Protein 1H76 (pdb70)

Solvent-accessible surface area: 28413 Å² total; per-residue (Å²): 115,79,59,0,73,1,1,0,16,1,83,55,15,19,68,5,0,43,43,0,83,84,24,4,61,182,43,12,187,116,4,2,79,7,36,40,35,111,65,73,17,32,54,50,0,0,79,3,0,84,74,112,82,0,4,0,8,22,4,5,0,4,10,1,19,46,0,23,51,82,84,36,76,5,60,4,14,1,0,0,10,10,34,128,156,116,100,39,54,1,38,1,39,0,2,0,0,0,48,137,66,48,134,10,51,18,86,91,1,132,43,52,70,0,0,1,1,0,42,17,25,0,1,0,8,12,20,0,0,36,73,0,78,104,79,3,56,126,85,60,130,46,12,34,123,2,0,14,75,6,3,53,9,1,1,0,0,34,4,59,67,125,103,32,77,75,0,2,94,34,9,42,10,166,68,110,69,84,4,21,20,3,32,52,1,66,12,29,7,8,14,2,0,0,49,0,1,88,98,80,17,2,34,0,0,0,0,4,42,23,2,6,98,50,26,18,82,136,165,48,59,91,99,95,7,27,4,0,4,113,88,61,51,41,70,77,10,76,41,50,108,97,4,64,6,24,72,0,6,0,12,0,0,0,0,14,57,121,82,0,63,49,94,4,0,51,64,0,0,60,50,0,33,106,75,12,6,99,141,100,20,126,109,13,66,1,5,48,28,119,89,27,87,33,1,8,4,5,22,23,0,39,0,5,48,120,10,14,98,114,10,50,20,39,19,0,10,28,66,149,26,8,53,39,2,126,96,18,138,137,110,139,50,170,30,1,60,1,2,0,24,12,123,51,19,32,98,19,0,66,38,0,23,141,67,16,71,38,70,0,88,37,36,58,10,94,52,12,35,54,0,0,16,53,0,17,58,19,90,0,2,0,3,19,6,9,0,2,22,1,6,6,0,7,77,18,47,5,31,1,5,3,8,1,1,26,124,28,139,59,102,111,1,35,101,44,117,41,172,18,17,18,0,2,0,1,0,54,90,103,29,31,121,92,6,21,9,100,73,2,150,45,50,80,0,0,0,1,1,15,20,23,0,2,0,24,7,9,0,0,5,49,0,20,99,105,56,116,31,49,119,8,53,130,26,5,34,69,0,0,0,0,42,23,136,138,133,18,37,6,2,54,13,8,40,0,28,138,218,36,125,59,78,54,4,65,23,10,46,55,3,79,1,37,9,4,20,5,0,0,50,0,0,38,75,90,2,36,0,0,0,0,6,16,65,1,3,31,65,6,0,55,22,139,12,156,75,118,37,0,102,119,29,109,46,117,72,7,31,4,1,10,84,121,22,46,54,54,58,6,107,41,2,116,118,3,56,8,30,47,0,3,8,13,0,0,1,0,13,98,81,49,27,77,17,0,17,103,9,0,31,118,2,14,70,97,13,5,105,112,28,140,83,43,108,100,40,17,11,0,7,106,18,145,55,62,35,1,10,4,6,40,25,0,41,8,0,2,134,38,54,192,33,75,30,96,77,42,0,18,82,83,3,31,93,27,10,49,56,12,79,172,22,44,103,10,106,4,8,81,1,29,62,36,52,23,114

Nearest PDB structures (foldseek):
  1h76-assembly1_A  TM=1.001E+00  e=0.000E+00  Sus scrofa
  2d3i-assembly1_A  TM=9.448E-01  e=1.045E-91  Gallus gallus
  1ovt-assembly1_A  TM=9.407E-01  e=8.239E-91  Gallus gallus
  8fei-assembly1_A  TM=9.301E-01  e=5.751E-88  Gallus gallus
  7evq-assembly1_A  TM=9.661E-01  e=7.180E-49  Bos taurus

Radius of gyration: 29.42 Å; Cα contacts (8 Å, |Δi|>4): 1534; chains: 1; bounding box: 57×60×90 Å

Sequence (677 aa):
QKTVRWCTISNQEANKCSSFRENMSKAVKNGPLVSCVKKSSYLDCIKAIRDKEADAVTLDAGLVFEAGLAPYNLKPVVAEFYGQKDNPQTHYYAVAVVKKGSNFQWNQLQGKRSCHTGLGRSAGWIIPMGLLYDQLPEPRKPIEKAVASFFSSSCVPCADPVNFPKLCQQCAGKGAEKCACSNHEPYFGYAGAFNCLKEDAGDVAFVKHSTVLENLPDKADRDQYELLCRDNTRRPVDDYENCYLAQVPSHAVVARSVDGQEDSIWELLNQAQEHFGRDKSPDFQLFSSSHGKDLLFKDSANGFLKIPSKMDSSLYLGYQYVTALRNLREEECKKVRWCAIGHEETQKCDAWSINSGGKIECVSAENTEDCIAKIVKGEADAMSLDGGYIYIAGKCGLVPVLAENYKTEGENCVNTPEKGYLAVAVVKKSSGPDLNWNNLKGKKSCHTAVDRTAGWNIPMGLLYNKINSCKFDQFFGEGCAPGSQRNSSLCALCIGSERAPGRECLANNHERYYGYTGAFRCLVEKGDVAFVKDQVVQQNTDGKNKDDWAKDLKQMDFELLCQNGAREPVDNAENCHLARAPNHAVVARDDKVTCVAEELLKQQAQFGRHVTDCSSSFCMFKSNTKDLLFRDDTQCLARVGKTTYESYLGADYITAVANLRKCSTSKLLEACTFHSA

InterPro domains:
  IPR001156 Transferrin-like domain [PF00405] (6-332)
  IPR001156 Transferrin-like domain [PF00405] (346-672)
  IPR001156 Transferrin-like domain [PR00422] (38-56)
  IPR001156 Transferrin-like domain [PR00422] (56-70)
  IPR001156 Transferrin-like domain [PR00422] (92-104)
  IPR001156 Transferrin-like domain [PR00422] (111-134)
  IPR001156 Transferrin-like domain [PR00422] (145-161)
  IPR001156 Transferrin-like domain [PR00422] (189-210)
  IPR001156 Transferrin-like domain [PR00422] (227-241)
  IPR001156 Transferrin-like domain [PR00422] (243-261)
  IPR001156 Transferrin-like domain [PR00422] (295-313)
  IPR001156 Transferrin-like domain [PR00422] (316-332)
  IPR001156 Transferrin-like domain [PS51408] (6-332)
  IPR001156 Transferrin-like domain [PS51408] (346-672)
  IPR001156 Transferrin-like domain [SM00094] (6-345)
  IPR001156 Transferrin-like domain [SM00094] (346-676)
  IPR016357 Transferrin [PIRSF002549] (3-686)
  IPR018195 Transferrin family, iron binding site [PS00205] (94-103)
  IPR018195 Transferrin family, iron binding site [PS00205] (431-440)
  IPR018195 Transferrin family, iron binding site [PS00206] (192-208)

Foldseek 3Di:
DAEAEEEFADPLLVVQQVLLQVVCVVVPPPAHGYDYDYHHAVVVVLVCQQVVVGFKFWFALLVQLVSCDPPSNKWFWKFFFFDDPVFTAQKFFKFKKFFPPPDFAPVRQFAFEAQFQAPRHDQRHLQSCLVCVVVFDPPCFLVLVSVCNGYVAYQHAPDDCVVRVRNQVLWDAPDPCRSGNHVSTQLHHQLSSVVSNVVPSGGMGTHTLCSLVVNDDPDDPQNRMWTHAPVTDIGRSNVVVRGTRDMFGGTGMIGHPPPSCSVSVCSSQVVCCVQAFDPRDPSHHPLDDPSDAQRRHGVRGRGMDTAFPVCTSDLRGFQVRVVSSVVNPVSDLQAAEEEFADDQLQVLQVQLCVQVVNNYHYDYDNDDLVSLVCQRNVVGFKFWDALLVLVLSLLLAWFFQWFFDQPDADDCRQADFDQFFFKFKKFFPPDDLCDFDVNQFQFEEAFQADRGDQRHLLSVLVVCVPPVDLPVLNRYNAYAHAPDDCVGSNQVLWDFAPPDPDRGRHQGVRTQLHHQLSSVLSNQPPGGMYRHTQPSLVCQAPQNNCDPSGRHHHQQRMWTHANVSDIGRSVPCVRGGRDGTQTIGMIGHPVCSVSVNVVQVVSCVPAEDVPPDDPVHPHPQDGPPAQNRHHNSGNGIYGDDDDGSDVRGDPVSVVSNVSCPVSDPDSSSSSSVVHDD

B-factor: mean 26.24, std 13.12, range [5.27, 88.76]

Secondary structure (DSSP, 8-state):
--EEEEEE-SHHHHHHHHHHHHHHHHH-SSSPEEEEEE-SSHHHHHHHHHTTS--BEEE-HHHHHHHTSTTT-EEEEEEEEBS-TTS-BSEEEEEEEEETT----GGG-TT-EEEES-TT-IIIIIHHHHHHGGGSPSP-SSHHHHHHHHSSEEE-TTS-TTT-HHHHTT----GGGTT-SSTTSTT-HHHHHHHHHHTTS-SEEEEETTHHHHHS-SS--GGGEEEE-TTS-EEEGGGGGGS-SEEEEPPEEEEESSS--HHHHHHHHHHHHHHHSTTS-SS--TT--TT-SSSSS-TT--EEEEPPTT--HHHHH-HHHHHHHHHHH----S-EEEEEEHHHHHHHHHHHHHHTTTSEEEEEESSHHHHHHHHHHTS--BEEE-HHHHHHHHHTT-EEEEEEESS--STTGGG-----EEEEEEEETTS-TT-SGGG-TT--EEES-TT-IIIIIHHHHHHHHHH--S-HHHHSSS-B-TTS-TTSGGGTT----SSSTT-TT-SSTTSTT-HHHHHHHHHHHT-SEEEEETTHHHHTSTTS--STTTTT--GGGEEEE-TTS-EEEGGGGGGS-SEEEPPPEEEE-GGGHHHHHHHHHHHHHHHSTT-S-BTTB--TT--SSSS-SS-TT--EEEE--S--HHHHH-HHHHHHHHHTGGG---HHHHHHT-S--

CATH classification: 3.40.190.10 (+3 more: 3.40.190.10, 3.40.190.10, 3.40.190.10)

Organism: Sus scrofa (NCBI:txid9823)

Structure (mmCIF, N/CA/C/O backbone):
data_1H76
#
_entry.id   1H76
#
_cell.length_a   223.770
_cell.length_b   44.890
_cell.length_c   78.860
_cell.angle_alpha   90.00
_cell.angle_beta   105.39
_cell.angle_gamma   90.00
#
_symmetry.space_group_name_H-M   'C 1 2 1'
#
loop_
_entity.id
_entity.type
_entity.pdbx_description
1 polymer SEROTRANSFERRIN
2 non-polymer 'CARBONATE ION'
3 non-polymer 'FE (III) ION'
4 non-polymer 2-acetamido-2-deoxy-beta-D-glucopyranose
5 water water
#
loop_
_atom_site.group_PDB
_atom_site.id
_atom_site.type_symbol
_atom_site.label_atom_id
_atom_site.label_alt_id
_atom_site.label_comp_id
_atom_site.label_asym_id
_atom_site.label_entity_id
_atom_site.label_seq_id
_atom_site.pdbx_PDB_ins_code
_atom_site.Cartn_x
_atom_site.Cartn_y
_atom_site.Cartn_z
_atom_site.occupancy
_atom_site.B_iso_or_equiv
_atom_site.auth_seq_id
_atom_site.auth_comp_id
_atom_site.auth_asym_id
_atom_site.auth_atom_id
_atom_site.pdbx_PDB_model_num
ATOM 1 N N . GLN A 1 3 ? 54.352 6.604 -11.158 1.00 51.21 3 GLN A N 1
ATOM 2 C CA . GLN A 1 3 ? 54.891 5.232 -10.922 1.00 50.89 3 GLN A CA 1
ATOM 3 C C . GLN A 1 3 ? 53.799 4.177 -11.105 1.00 49.69 3 GLN A C 1
ATOM 4 O O . GLN A 1 3 ? 53.924 3.277 -11.938 1.00 50.68 3 GLN A O 1
ATOM 6 N N . LYS A 1 4 ? 52.761 4.233 -10.273 1.00 47.50 4 LYS A N 1
ATOM 7 C CA . LYS A 1 4 ? 51.627 3.318 -10.441 1.00 45.47 4 LYS A CA 1
ATOM 8 C C . LYS A 1 4 ? 50.748 3.763 -11.619 1.00 41.20 4 LYS A C 1
ATOM 9 O O . LYS A 1 4 ? 50.529 4.940 -11.842 1.00 40.96 4 LYS A O 1
ATOM 15 N N . THR A 1 5 ? 50.246 2.798 -12.351 1.00 37.29 5 THR A N 1
ATOM 16 C CA . THR A 1 5 ? 49.367 3.036 -13.498 1.00 34.60 5 THR A CA 1
ATOM 17 C C . THR A 1 5 ? 47.979 2.491 -13.291 1.00 30.59 5 THR A C 1
ATOM 18 O O . THR A 1 5 ? 47.829 1.379 -12.923 1.00 32.32 5 THR A O 1
ATOM 22 N N . VAL A 1 6 ? 46.963 3.265 -13.534 1.00 26.53 6 VAL A N 1
ATOM 23 C CA . VAL A 1 6 ? 45.604 2.771 -13.500 1.00 23.52 6 VAL A CA 1
ATOM 24 C C . VAL A 1 6 ? 45.113 2.629 -14.923 1.00 21.31 6 VAL A C 1
ATOM 25 O O . VAL A 1 6 ? 45.062 3.589 -15.671 1.00 19.79 6 VAL A O 1
ATOM 29 N N . ARG A 1 7 ? 44.717 1.430 -15.258 1.00 18.21 7 ARG A N 1
ATOM 30 C CA . ARG A 1 7 ? 44.236 1.128 -16.591 1.00 19.13 7 ARG A CA 1
ATOM 31 C C . ARG A 1 7 ? 42.674 1.235 -16.701 1.00 17.69 7 ARG A C 1
ATOM 32 O O . ARG A 1 7 ? 41.950 0.392 -16.144 1.00 18.27 7 ARG A O 1
ATOM 40 N N . TRP A 1 8 ? 42.213 2.297 -17.322 1.00 15.67 8 TRP A N 1
ATOM 41 C CA . TRP A 1 8 ? 40.819 2.606 -17.481 1.00 15.39 8 TRP A CA 1
ATOM 42 C C . TRP A 1 8 ? 40.293 1.890 -18.706 1.00 15.58 8 TRP A C 1
ATOM 43 O O . TRP A 1 8 ? 40.963 1.857 -19.706 1.00 17.26 8 TRP A O 1
ATOM 54 N N . CYS A 1 9 ? 39.118 1.320 -18.623 1.00 14.42 9 CYS A N 1
ATOM 55 C CA . CYS A 1 9 ? 38.433 0.663 -19.740 1.00 14.30 9 CYS A CA 1
ATOM 56 C C . CYS A 1 9 ? 37.420 1.520 -20.413 1.00 14.37 9 CYS A C 1
ATOM 57 O O . CYS A 1 9 ? 36.510 2.115 -19.760 1.00 15.64 9 CYS A O 1
ATOM 60 N N . THR A 1 10 ? 37.563 1.705 -21.724 1.00 13.38 10 THR A N 1
ATOM 61 C CA . THR A 1 10 ? 36.658 2.474 -22.534 1.00 13.50 10 THR A CA 1
ATOM 62 C C . THR A 1 10 ? 35.798 1.586 -23.389 1.00 13.99 10 THR A C 1
ATOM 63 O O . THR A 1 10 ? 36.185 0.484 -23.731 1.00 12.92 10 THR A O 1
ATOM 67 N N . ILE A 1 11 ? 34.652 2.108 -23.825 1.00 12.64 11 ILE A N 1
ATOM 68 C CA . ILE A 1 11 ? 33.744 1.282 -24.570 1.00 12.95 11 ILE A CA 1
ATOM 69 C C . ILE A 1 11 ? 33.458 1.809 -25.968 1.00 14.18 11 ILE A C 1
ATOM 70 O O . ILE A 1 11 ? 32.637 1.273 -26.642 1.00 12.79 11 ILE A O 1
ATOM 75 N N . SER A 1 12 ? 34.072 2.900 -26.377 1.00 14.18 12 SER A N 1
ATOM 76 C CA . SER A 1 12 ? 33.754 3.476 -27.659 1.00 15.40 12 SER A CA 1
ATOM 77 C C . SER A 1 12 ? 34.880 4.349 -28.143 1.00 16.07 12 SER A C 1
ATOM 78 O O . SER A 1 12 ? 35.719 4.817 -27.335 1.00 15.56 12 SER A O 1
ATOM 81 N N . ASN A 1 13 ? 34.842 4.657 -29.436 1.00 16.36 13 ASN A N 1
ATOM 82 C CA . ASN A 1 13 ? 35.792 5.621 -30.007 1.00 17.21 13 ASN A CA 1
ATOM 83 C C . ASN A 1 13 ? 35.750 6.962 -29.307 1.00 16.73 13 ASN A C 1
ATOM 84 O O . ASN A 1 13 ? 36.805 7.627 -29.107 1.00 16.26 13 ASN A O 1
ATOM 89 N N . GLN A 1 14 ? 34.540 7.412 -28.978 1.00 15.78 14 GLN A N 1
ATOM 90 C CA . GLN A 1 14 ? 34.409 8.659 -28.272 1.00 15.19 14 GLN A CA 1
ATOM 91 C C . GLN A 1 14 ? 35.026 8.661 -26.867 1.00 15.67 14 GLN A C 1
ATOM 92 O O . GLN A 1 14 ? 35.725 9.628 -26.457 1.00 15.23 14 GLN A O 1
ATOM 98 N N . GLU A 1 15 ? 34.787 7.585 -26.132 1.00 14.03 15 GLU A N 1
ATOM 99 C CA . GLU A 1 15 ? 35.341 7.446 -24.785 1.00 13.40 15 GLU A CA 1
ATOM 100 C C . GLU A 1 15 ? 36.845 7.374 -24.870 1.00 14.13 15 GLU A C 1
ATOM 101 O O . GLU A 1 15 ? 37.523 7.970 -24.036 1.00 12.23 15 GLU A O 1
ATOM 107 N N . ALA A 1 16 ? 37.336 6.665 -25.887 1.00 13.29 16 ALA A N 1
ATOM 108 C CA . ALA A 1 16 ? 38.760 6.545 -26.118 1.00 15.22 16 ALA A CA 1
ATOM 109 C C . ALA A 1 16 ? 39.419 7.910 -26.372 1.00 15.55 16 ALA A C 1
ATOM 110 O O . ALA A 1 16 ? 40.467 8.182 -25.839 1.00 15.71 16 ALA A O 1
ATOM 112 N N . ASN A 1 17 ? 38.759 8.793 -27.113 1.00 16.32 17 ASN A N 1
ATOM 113 C CA . ASN A 1 17 ? 39.260 10.103 -27.310 1.00 17.54 17 ASN A CA 1
ATOM 114 C C . ASN A 1 17 ? 39.400 10.913 -25.994 1.00 17.00 17 ASN A C 1
ATOM 115 O O . ASN A 1 17 ? 40.431 11.520 -25.740 1.00 16.41 17 ASN A O 1
ATOM 120 N N . LYS A 1 18 ? 38.345 10.917 -25.186 1.00 15.12 18 LYS A N 1
ATOM 121 C CA . LYS A 1 18 ? 38.409 11.521 -23.892 1.00 15.56 18 LYS A CA 1
ATOM 122 C C . LYS A 1 18 ? 39.456 10.868 -23.007 1.00 14.58 18 LYS A C 1
ATOM 123 O O . LYS A 1 18 ? 40.194 11.580 -22.319 1.00 14.65 18 LYS A O 1
ATOM 129 N N . CYS A 1 19 ? 39.578 9.556 -23.028 1.00 13.69 19 CYS A N 1
ATOM 130 C CA . CYS A 1 19 ? 40.541 8.932 -22.153 1.00 14.26 19 CYS A CA 1
ATOM 131 C C . CYS A 1 19 ? 41.983 9.347 -22.539 1.00 15.33 19 CYS A C 1
ATOM 132 O O . CYS A 1 19 ? 42.804 9.524 -21.660 1.00 13.39 19 CYS A O 1
ATOM 135 N N . SER A 1 20 ? 42.283 9.476 -23.847 1.00 15.96 20 SER A N 1
ATOM 136 C CA . SER A 1 20 ? 43.604 9.928 -24.281 1.00 17.19 20 SER A CA 1
ATOM 137 C C . SER A 1 20 ? 43.901 11.312 -23.747 1.00 16.62 20 SER A C 1
ATOM 138 O O . SER A 1 20 ? 44.992 11.503 -23.236 1.00 15.75 20 SER A O 1
ATOM 141 N N . SER A 1 21 ? 42.944 12.223 -23.802 1.00 17.29 21 SER A N 1
ATOM 142 C CA . SER A 1 21 ? 43.163 13.510 -23.214 1.00 19.07 21 SER A CA 1
ATOM 143 C C . SER A 1 21 ? 43.281 13.504 -21.710 1.00 19.74 21 SER A C 1
ATOM 144 O O . SER A 1 21 ? 44.055 14.301 -21.208 1.00 19.06 21 SER A O 1
ATOM 147 N N . PHE A 1 22 ? 42.561 12.604 -21.002 1.00 19.58 22 PHE A N 1
ATOM 148 C CA . PHE A 1 22 ? 42.660 12.426 -19.532 1.00 18.63 22 PHE A CA 1
ATOM 149 C C . PHE A 1 22 ? 44.104 12.001 -19.213 1.00 18.52 22 PHE A C 1
ATOM 150 O O . PHE A 1 22 ? 44.737 12.522 -18.300 1.00 17.71 22 PHE A O 1
ATOM 158 N N . ARG A 1 23 ? 44.616 11.048 -19.963 1.00 18.69 23 ARG A N 1
ATOM 159 C CA . ARG A 1 23 ? 45.958 10.551 -19.792 1.00 20.13 23 ARG A CA 1
ATOM 160 C C . ARG A 1 23 ? 47.029 11.689 -19.917 1.00 22.42 23 ARG A C 1
ATOM 161 O O . ARG A 1 23 ? 47.862 11.924 -19.038 1.00 20.72 23 ARG A O 1
ATOM 169 N N . GLU A 1 24 ? 46.965 12.379 -21.028 1.00 23.64 24 GLU A N 1
ATOM 170 C CA . GLU A 1 24 ? 47.911 13.413 -21.354 1.00 25.61 24 GLU A CA 1
ATOM 171 C C . GLU A 1 24 ? 47.869 14.547 -20.322 1.00 25.23 24 GLU A C 1
ATOM 172 O O . GLU A 1 24 ? 48.916 15.016 -19.823 1.00 23.30 24 GLU A O 1
ATOM 178 N N . ASN A 1 25 ? 46.655 14.967 -20.002 1.00 24.39 25 ASN A N 1
ATOM 179 C CA . ASN A 1 25 ? 46.508 15.979 -19.006 1.00 26.14 25 ASN A CA 1
ATOM 180 C C . ASN A 1 25 ? 46.909 15.598 -17.571 1.00 26.86 25 ASN A C 1
ATOM 181 O O . ASN A 1 25 ? 47.551 16.381 -16.857 1.00 26.47 25 ASN A O 1
ATOM 186 N N . MET A 1 26 ? 46.615 14.395 -17.144 1.00 27.83 26 MET A N 1
ATOM 187 C CA . MET A 1 26 ? 47.061 14.013 -15.832 1.00 30.02 26 MET A CA 1
ATOM 188 C C . MET A 1 26 ? 48.597 13.971 -15.756 1.00 32.20 26 MET A C 1
ATOM 189 O O . MET A 1 26 ? 49.153 14.302 -14.686 1.00 30.95 26 MET A O 1
ATOM 194 N N . SER A 1 27 ? 49.234 13.454 -16.809 1.00 34.04 27 SER A N 1
ATOM 195 C CA . SER A 1 27 ? 50.692 13.394 -16.929 1.00 38.18 27 SER A CA 1
ATOM 196 C C . SER A 1 27 ? 51.357 14.723 -16.648 1.00 40.36 27 SER A C 1
ATOM 197 O O . SER A 1 27 ? 52.341 14.792 -15.968 1.00 41.42 27 SER A O 1
ATOM 200 N N . LYS A 1 28 ? 50.825 15.752 -17.259 1.00 43.63 28 LYS A N 1
ATOM 201 C CA . LYS A 1 28 ? 51.309 17.104 -17.095 1.00 46.53 28 LYS A CA 1
ATOM 202 C C . LYS A 1 28 ? 51.024 17.699 -15.720 1.00 48.22 28 LYS A C 1
ATOM 203 O O . LYS A 1 28 ? 51.887 18.341 -15.132 1.00 49.29 28 LYS A O 1
ATOM 209 N N . ALA A 1 29 ? 49.799 17.544 -15.237 1.00 49.89 29 ALA A N 1
ATOM 210 C CA . ALA A 1 29 ? 49.374 18.166 -13.976 1.00 51.10 29 ALA A CA 1
ATOM 211 C C . ALA A 1 29 ? 49.857 17.458 -12.720 1.00 52.11 29 ALA A C 1
ATOM 212 O O . ALA A 1 29 ? 50.087 18.086 -11.710 1.00 51.92 29 ALA A O 1
ATOM 214 N N . VAL A 1 30 ? 49.963 16.150 -12.760 1.00 53.60 30 VAL A N 1
ATOM 215 C CA . VAL A 1 30 ? 50.359 15.429 -11.587 1.00 55.33 30 VAL A CA 1
ATOM 216 C C . VAL A 1 30 ? 51.692 14.757 -11.854 1.00 56.59 30 VAL A C 1
ATOM 217 O O . VAL A 1 30 ? 51.853 13.993 -12.796 1.00 57.31 30 VAL A O 1
ATOM 221 N N . LYS A 1 31 ? 52.667 15.050 -11.019 1.00 57.75 31 LYS A N 1
ATOM 222 C CA . LYS A 1 31 ? 54.003 14.527 -11.252 1.00 58.93 31 LYS A CA 1
ATOM 223 C C . LYS A 1 31 ? 54.198 13.123 -10.707 1.00 58.41 31 LYS A C 1
ATOM 224 O O . LYS A 1 31 ? 54.836 12.277 -11.341 1.00 59.00 31 LYS A O 1
ATOM 230 N N . ASN A 1 32 ? 53.626 12.868 -9.546 1.00 57.87 32 ASN A N 1
ATOM 231 C CA . ASN A 1 32 ? 53.824 11.591 -8.888 1.00 57.59 32 ASN A CA 1
ATOM 232 C C . ASN A 1 32 ? 52.568 10.745 -8.742 1.00 55.86 32 ASN A C 1
ATOM 233 O O . ASN A 1 32 ? 52.634 9.548 -8.388 1.00 56.32 32 ASN A O 1
ATOM 238 N N . GLY A 1 33 ? 51.420 11.359 -8.995 1.00 53.33 33 GLY A N 1
ATOM 239 C CA . GLY A 1 33 ? 50.144 10.657 -8.879 1.00 50.05 33 GLY A CA 1
ATOM 240 C C . GLY A 1 33 ? 50.116 9.550 -9.893 1.00 46.83 33 GLY A C 1
ATOM 241 O O . GLY A 1 33 ? 50.867 9.593 -10.863 1.00 46.68 33 GLY A O 1
ATOM 242 N N . PRO A 1 34 ? 49.280 8.551 -9.670 1.00 42.80 34 PRO A N 1
ATOM 243 C CA . PRO A 1 34 ? 49.200 7.421 -10.591 1.00 40.35 34 PRO A CA 1
ATOM 244 C C . PRO A 1 34 ? 49.127 7.891 -12.023 1.00 37.02 34 PRO A C 1
ATOM 245 O O . PRO A 1 34 ? 48.663 8.972 -12.300 1.00 35.59 34 PRO A O 1
ATOM 249 N N . LEU A 1 35 ? 49.638 7.080 -12.920 1.00 34.84 35 LEU A N 1
ATOM 250 C CA . LEU A 1 35 ? 49.485 7.324 -14.330 1.00 33.96 35 LEU A CA 1
ATOM 251 C C . LEU A 1 35 ? 48.162 6.684 -14.791 1.00 32.23 35 LEU A C 1
ATOM 252 O O . LEU A 1 35 ? 47.677 5.761 -14.165 1.00 31.86 35 LEU A O 1
ATOM 257 N N . VAL A 1 36 ? 47.594 7.178 -15.880 1.00 30.42 36 VAL A N 1
ATOM 258 C CA . VAL A 1 36 ? 46.421 6.538 -16.493 1.00 29.36 36 VAL A CA 1
ATOM 259 C C . VAL A 1 36 ? 46.786 5.927 -17.814 1.00 26.76 36 VAL A C 1
ATOM 260 O O . VAL A 1 36 ? 47.536 6.511 -18.574 1.00 25.64 36 VAL A O 1
ATOM 264 N N . SER A 1 37 ? 46.260 4.763 -18.126 1.00 24.72 37 SER A N 1
ATOM 265 C CA . SER A 1 37 ? 46.395 4.283 -19.483 1.00 23.98 37 SER A CA 1
ATOM 266 C C . SER A 1 37 ? 45.019 3.687 -19.847 1.00 22.70 37 SER A C 1
ATOM 267 O O . SER A 1 37 ? 44.202 3.353 -18.966 1.00 22.09 37 SER A O 1
ATOM 270 N N . CYS A 1 38 ? 44.734 3.681 -21.132 1.00 19.83 38 CYS A N 1
ATOM 271 C CA . CYS A 1 38 ? 43.396 3.347 -21.607 1.00 18.34 38 CYS A CA 1
ATOM 272 C C . CYS A 1 38 ? 43.362 2.057 -22.373 1.00 17.25 38 CYS A C 1
ATOM 273 O O . CYS A 1 38 ? 44.192 1.852 -23.206 1.00 16.17 38 CYS A O 1
ATOM 276 N N . VAL A 1 39 ? 42.335 1.229 -22.144 1.00 17.04 39 VAL A N 1
ATOM 277 C CA . VAL A 1 39 ? 42.192 -0.060 -22.773 1.00 17.42 39 VAL A CA 1
ATOM 278 C C . VAL A 1 39 ? 40.829 0.040 -23.396 1.00 17.96 39 VAL A C 1
ATOM 279 O O . VAL A 1 39 ? 39.871 0.397 -22.695 1.00 17.92 39 VAL A O 1
ATOM 283 N N . LYS A 1 40 ? 40.771 -0.182 -24.714 1.00 17.38 40 LYS A N 1
ATOM 284 C CA . LYS A 1 40 ? 39.595 0.036 -25.502 1.00 17.50 40 LYS A CA 1
ATOM 285 C C . LYS A 1 40 ? 38.846 -1.256 -25.767 1.00 17.09 40 LYS A C 1
ATOM 286 O O . LYS A 1 40 ? 39.415 -2.194 -26.345 1.00 17.27 40 LYS A O 1
ATOM 292 N N . LYS A 1 41 ? 37.633 -1.330 -25.266 1.00 16.83 41 LYS A N 1
ATOM 293 C CA . LYS A 1 41 ? 36.753 -2.493 -25.472 1.00 18.09 41 LYS A CA 1
ATOM 294 C C . LYS A 1 41 ? 35.495 -1.987 -26.123 1.00 17.27 41 LYS A C 1
ATOM 295 O O . LYS A 1 41 ? 35.444 -0.826 -26.565 1.00 15.97 41 LYS A O 1
ATOM 301 N N . SER A 1 42 ? 34.503 -2.844 -26.246 1.00 17.58 42 SER A N 1
ATOM 302 C CA . SER A 1 42 ? 33.322 -2.440 -27.017 1.00 18.41 42 SER A CA 1
ATOM 303 C C . SER A 1 42 ? 31.988 -2.433 -26.263 1.00 16.49 42 SER A C 1
ATOM 304 O O . SER A 1 42 ? 30.955 -2.040 -26.827 1.00 16.40 42 SER A O 1
ATOM 307 N N . SER A 1 43 ? 32.045 -2.691 -24.965 1.00 15.82 43 SER A N 1
ATOM 308 C CA . SER A 1 43 ? 30.882 -2.610 -24.097 1.00 16.02 43 SER A CA 1
ATOM 309 C C . SER A 1 43 ? 31.255 -2.709 -22.665 1.00 15.43 43 SER A C 1
ATOM 310 O O . SER A 1 43 ? 32.348 -3.175 -22.335 1.00 15.43 43 SER A O 1
ATOM 313 N N . TYR A 1 44 ? 30.329 -2.365 -21.787 1.00 15.81 44 TYR A N 1
ATOM 314 C CA . TYR A 1 44 ? 30.618 -2.486 -20.368 1.00 17.07 44 TYR A CA 1
ATOM 315 C C . TYR A 1 44 ? 30.904 -3.912 -19.971 1.00 17.87 44 TYR A C 1
ATOM 316 O O . TYR A 1 44 ? 31.684 -4.178 -19.048 1.00 19.59 44 TYR A O 1
ATOM 325 N N . LEU A 1 45 ? 30.233 -4.869 -20.603 1.00 19.63 45 LEU A N 1
ATOM 326 C CA . LEU A 1 45 ? 30.460 -6.256 -20.238 1.00 20.81 45 LEU A CA 1
ATOM 327 C C . LEU A 1 45 ? 31.890 -6.725 -20.629 1.00 20.09 45 LEU A C 1
ATOM 328 O O . LEU A 1 45 ? 32.532 -7.432 -19.880 1.00 19.06 45 LEU A O 1
ATOM 333 N N . ASP A 1 46 ? 32.384 -6.323 -21.804 1.00 18.61 46 ASP A N 1
ATOM 334 C CA . ASP A 1 46 ? 33.763 -6.577 -22.109 1.00 19.39 46 ASP A CA 1
ATOM 335 C C . ASP A 1 46 ? 34.708 -5.917 -21.093 1.00 18.67 46 ASP A C 1
ATOM 336 O O . ASP A 1 46 ? 35.802 -6.444 -20.809 1.00 15.17 46 ASP A O 1
ATOM 341 N N . CYS A 1 47 ? 34.319 -4.746 -20.585 1.00 17.10 47 CYS A N 1
ATOM 342 C CA . CYS A 1 47 ? 35.191 -4.096 -19.588 1.00 16.80 47 CYS A CA 1
ATOM 343 C C . CYS A 1 47 ? 35.258 -4.885 -18.241 1.00 16.54 47 CYS A C 1
ATOM 344 O O . CYS A 1 47 ? 36.310 -4.999 -17.647 1.00 15.21 47 CYS A O 1
ATOM 347 N N . ILE A 1 48 ? 34.117 -5.363 -17.770 1.00 17.31 48 ILE A N 1
ATOM 348 C CA . ILE A 1 48 ? 34.007 -6.126 -16.508 1.00 19.18 48 ILE A CA 1
ATOM 349 C C . ILE A 1 48 ? 34.894 -7.371 -16.574 1.00 19.12 48 ILE A C 1
ATOM 350 O O . ILE A 1 48 ? 35.589 -7.705 -15.659 1.00 19.72 48 ILE A O 1
ATOM 355 N N . LYS A 1 49 ? 34.866 -8.026 -17.703 1.00 19.70 49 LYS A N 1
ATOM 356 C CA . LYS A 1 49 ? 35.688 -9.186 -17.977 1.00 21.95 49 LYS A CA 1
ATOM 357 C C . LYS A 1 49 ? 37.189 -8.855 -18.091 1.00 22.14 49 LYS A C 1
ATOM 358 O O . LYS A 1 49 ? 38.050 -9.635 -17.659 1.00 22.09 49 LYS A O 1
ATOM 364 N N . ALA A 1 50 ? 37.498 -7.730 -18.734 1.00 21.03 50 ALA A N 1
ATOM 365 C CA . ALA A 1 50 ? 38.880 -7.308 -18.811 1.00 20.90 50 ALA A CA 1
ATOM 366 C C . ALA A 1 50 ? 39.428 -6.990 -17.423 1.00 20.68 50 ALA A C 1
ATOM 367 O O . ALA A 1 50 ? 40.597 -7.286 -17.118 1.00 21.21 50 ALA A O 1
ATOM 369 N N . ILE A 1 51 ? 38.588 -6.422 -16.569 1.00 19.06 51 ILE A N 1
ATOM 370 C CA . ILE A 1 51 ? 38.987 -6.156 -15.220 1.00 19.57 51 ILE A CA 1
ATOM 371 C C . ILE A 1 51 ? 39.192 -7.438 -14.410 1.00 19.99 51 ILE A C 1
ATOM 372 O O . ILE A 1 51 ? 40.165 -7.557 -13.664 1.00 18.19 51 ILE A O 1
ATOM 377 N N . ARG A 1 52 ? 38.295 -8.391 -14.580 1.00 22.54 52 ARG A N 1
ATOM 378 C CA . ARG A 1 52 ? 38.421 -9.678 -13.890 1.00 24.04 52 ARG A CA 1
ATOM 379 C C . ARG A 1 52 ? 39.712 -10.380 -14.349 1.00 24.84 52 ARG A C 1
ATOM 380 O O . ARG A 1 52 ? 40.399 -10.968 -13.551 1.00 24.25 52 ARG A O 1
ATOM 388 N N . ASP A 1 53 ? 40.031 -10.289 -15.628 1.00 25.95 53 ASP A N 1
ATOM 389 C CA . ASP A 1 53 ? 41.198 -10.974 -16.194 1.00 26.66 53 ASP A CA 1
ATOM 390 C C . ASP A 1 53 ? 42.503 -10.191 -16.041 1.00 27.54 53 ASP A C 1
ATOM 391 O O . ASP A 1 53 ? 43.517 -10.548 -16.625 1.00 27.07 53 ASP A O 1
ATOM 396 N N . LYS A 1 54 ? 42.439 -9.070 -15.333 1.00 28.51 54 LYS A N 1
ATOM 397 C CA . LYS A 1 54 ? 43.580 -8.202 -15.097 1.00 29.95 54 LYS A CA 1
ATOM 398 C C . LYS A 1 54 ? 44.203 -7.562 -16.358 1.00 29.57 54 LYS A C 1
ATOM 399 O O . LYS A 1 54 ? 45.419 -7.331 -16.393 1.00 29.56 54 LYS A O 1
ATOM 405 N N . GLU A 1 55 ? 43.373 -7.231 -17.352 1.00 28.66 55 GLU A N 1
ATOM 406 C CA . GLU A 1 55 ? 43.829 -6.484 -18.514 1.00 27.68 55 GLU A CA 1
ATOM 407 C C . GLU A 1 55 ? 43.491 -5.027 -18.323 1.00 25.63 55 GLU A C 1
ATOM 408 O O . GLU A 1 55 ? 43.964 -4.203 -19.061 1.00 24.97 55 GLU A O 1
ATOM 414 N N . ALA A 1 56 ? 42.655 -4.722 -17.333 1.00 23.25 56 ALA A N 1
ATOM 415 C CA . ALA A 1 56 ? 42.335 -3.362 -16.977 1.00 21.29 56 ALA A CA 1
ATOM 416 C C . ALA A 1 56 ? 41.982 -3.324 -15.497 1.00 19.86 56 ALA A C 1
ATOM 417 O O . ALA A 1 56 ? 41.818 -4.392 -14.888 1.00 20.60 56 ALA A O 1
ATOM 419 N N . ASP A 1 57 ? 41.830 -2.117 -14.930 1.00 18.78 57 ASP A N 1
ATOM 420 C CA . ASP A 1 57 ? 41.597 -1.949 -13.479 1.00 17.65 57 ASP A CA 1
ATOM 421 C C . ASP A 1 57 ? 40.266 -1.321 -13.076 1.00 18.09 57 ASP A C 1
ATOM 422 O O . ASP A 1 57 ? 39.745 -1.597 -11.988 1.00 19.29 57 ASP A O 1
ATOM 427 N N . ALA A 1 58 ? 39.718 -0.456 -13.933 1.00 16.16 58 ALA A N 1
ATOM 428 C CA . ALA A 1 58 ? 38.562 0.326 -13.593 1.00 15.94 58 ALA A CA 1
ATOM 429 C C . ALA A 1 58 ? 37.638 0.719 -14.703 1.00 15.07 58 ALA A C 1
ATOM 430 O O . ALA A 1 58 ? 38.029 0.945 -15.847 1.00 15.79 58 ALA A O 1
ATOM 432 N N . VAL A 1 59 ? 36.397 0.862 -14.365 1.00 14.27 59 VAL A N 1
ATOM 433 C CA . VAL A 1 59 ? 35.375 1.390 -15.325 1.00 12.87 59 VAL A CA 1
ATOM 434 C C . VAL A 1 59 ? 34.206 1.883 -14.485 1.00 13.60 59 VAL A C 1
ATOM 435 O O . VAL A 1 59 ? 33.972 1.359 -13.397 1.00 12.93 59 VAL A O 1
ATOM 439 N N . THR A 1 60 ? 33.490 2.877 -14.992 1.00 13.02 60 THR A N 1
ATOM 440 C CA . THR A 1 60 ? 32.360 3.438 -14.336 1.00 14.22 60 THR A CA 1
ATOM 441 C C . THR A 1 60 ? 31.087 2.818 -14.851 1.00 13.73 60 THR A C 1
ATOM 442 O O . THR A 1 60 ? 30.875 2.726 -16.048 1.00 14.37 60 THR A O 1
ATOM 446 N N . LEU A 1 61 ? 30.249 2.371 -13.919 1.00 14.02 61 LEU A N 1
ATOM 447 C CA . LEU A 1 61 ? 29.030 1.640 -14.252 1.00 13.54 61 LEU A CA 1
ATOM 448 C C . LEU A 1 61 ? 27.787 2.221 -13.627 1.00 12.93 61 LEU A C 1
ATOM 449 O O . LEU A 1 61 ? 27.825 2.647 -12.485 1.00 14.50 61 LEU A O 1
ATOM 454 N N . ASP A 1 62 ? 26.682 2.222 -14.380 1.00 11.21 62 ASP A N 1
ATOM 455 C CA . ASP A 1 62 ? 25.366 2.446 -13.793 1.00 11.60 62 ASP A CA 1
ATOM 456 C C . ASP A 1 62 ? 25.110 1.358 -12.718 1.00 12.44 62 ASP A C 1
ATOM 457 O O . ASP A 1 62 ? 25.603 0.248 -12.779 1.00 12.33 62 ASP A O 1
ATOM 462 N N . ALA A 1 63 ? 24.379 1.694 -11.676 1.00 13.68 63 ALA A N 1
ATOM 463 C CA . ALA A 1 63 ? 24.245 0.776 -10.579 1.00 14.15 63 ALA A CA 1
ATOM 464 C C . ALA A 1 63 ? 23.634 -0.525 -10.919 1.00 14.06 63 ALA A C 1
ATOM 465 O O . ALA A 1 63 ? 23.972 -1.537 -10.314 1.00 15.14 63 ALA A O 1
ATOM 467 N N . GLY A 1 64 ? 22.774 -0.557 -11.913 1.00 13.99 64 GLY A N 1
ATOM 468 C CA . GLY A 1 64 ? 22.212 -1.801 -12.362 1.00 14.18 64 GLY A CA 1
ATOM 469 C C . GLY A 1 64 ? 23.277 -2.729 -12.855 1.00 14.17 64 GLY A C 1
ATOM 470 O O . GLY A 1 64 ? 23.190 -3.967 -12.649 1.00 15.34 64 GLY A O 1
ATOM 471 N N . LEU A 1 65 ? 24.336 -2.168 -13.412 1.00 12.85 65 LEU A N 1
ATOM 472 C CA . LEU A 1 65 ? 25.411 -2.993 -13.934 1.00 13.14 65 LEU A CA 1
ATOM 473 C C . LEU A 1 65 ? 26.471 -3.298 -12.878 1.00 14.12 65 LEU A C 1
ATOM 474 O O . LEU A 1 65 ? 27.245 -4.254 -12.992 1.00 15.04 65 LEU A O 1
ATOM 479 N N . VAL A 1 66 ? 26.559 -2.438 -11.870 1.00 14.20 66 VAL A N 1
ATOM 480 C CA . VAL A 1 66 ? 27.371 -2.714 -10.680 1.00 14.64 66 VAL A CA 1
ATOM 481 C C . VAL A 1 66 ? 26.914 -4.035 -10.087 1.00 15.25 66 VAL A C 1
ATOM 482 O O . VAL A 1 66 ? 27.707 -4.888 -9.677 1.00 15.46 66 VAL A O 1
ATOM 486 N N . PHE A 1 67 ? 25.607 -4.217 -10.043 1.00 16.44 67 PHE A N 1
ATOM 487 C CA . PHE A 1 67 ? 25.081 -5.465 -9.525 1.00 17.33 67 PHE A CA 1
ATOM 488 C C . PHE A 1 67 ? 25.600 -6.658 -10.362 1.00 18.53 67 PHE A C 1
ATOM 489 O O . PHE A 1 67 ? 26.071 -7.645 -9.810 1.00 17.14 67 PHE A O 1
ATOM 497 N N . GLU A 1 68 ? 25.527 -6.560 -11.690 1.00 18.43 68 GLU A N 1
ATOM 498 C CA . GLU A 1 68 ? 26.038 -7.644 -12.570 1.00 20.11 68 GLU A CA 1
ATOM 499 C C . GLU A 1 68 ? 27.529 -7.850 -12.448 1.00 19.72 68 GLU A C 1
ATOM 500 O O . GLU A 1 68 ? 28.003 -8.998 -12.395 1.00 19.21 68 GLU A O 1
ATOM 506 N N . ALA A 1 69 ? 28.278 -6.761 -12.216 1.00 19.80 69 ALA A N 1
ATOM 507 C CA . ALA A 1 69 ? 29.718 -6.859 -12.044 1.00 20.33 69 ALA A CA 1
ATOM 508 C C . ALA A 1 69 ? 30.092 -7.562 -10.721 1.00 21.51 69 ALA A C 1
ATOM 509 O O . ALA A 1 69 ? 31.183 -8.092 -10.569 1.00 20.55 69 ALA A O 1
ATOM 511 N N . GLY A 1 70 ? 29.226 -7.415 -9.732 1.00 23.35 70 GLY A N 1
ATOM 512 C CA . GLY A 1 70 ? 29.463 -7.986 -8.407 1.00 25.09 70 GLY A CA 1
ATOM 513 C C . GLY A 1 70 ? 29.161 -9.494 -8.271 1.00 25.80 70 GLY A C 1
ATOM 514 O O . GLY A 1 70 ? 29.460 -10.110 -7.250 1.00 25.48 70 GLY A O 1
ATOM 515 N N . LEU A 1 71 ? 28.582 -10.083 -9.300 1.00 27.80 71 LEU A N 1
ATOM 516 C CA . LEU A 1 71 ? 28.296 -11.508 -9.321 1.00 29.46 71 LEU A CA 1
ATOM 517 C C . LEU A 1 71 ? 29.459 -12.339 -9.834 1.00 31.14 71 LEU A C 1
ATOM 518 O O . LEU A 1 71 ? 30.252 -11.922 -10.714 1.00 30.00 71 LEU A O 1
ATOM 523 N N . ALA A 1 72 ? 29.525 -13.553 -9.305 1.00 31.64 72 ALA A N 1
ATOM 524 C CA . ALA A 1 72 ? 30.462 -14.514 -9.802 1.00 32.32 72 ALA A CA 1
ATOM 525 C C . ALA A 1 72 ? 30.114 -14.710 -11.246 1.00 32.19 72 ALA A C 1
ATOM 526 O O . ALA A 1 72 ? 28.971 -14.633 -11.643 1.00 32.61 72 ALA A O 1
ATOM 528 N N . PRO A 1 73 ? 31.117 -14.929 -12.055 1.00 31.88 73 PRO A N 1
ATOM 529 C CA . PRO A 1 73 ? 32.499 -15.001 -11.589 1.00 32.58 73 PRO A CA 1
ATOM 530 C C . PRO A 1 73 ? 33.310 -13.691 -11.597 1.00 31.68 73 PRO A C 1
ATOM 531 O O . PRO A 1 73 ? 34.550 -13.747 -11.400 1.00 31.28 73 PRO A O 1
ATOM 535 N N . TYR A 1 74 ? 32.657 -12.553 -11.780 1.00 29.92 74 TYR A N 1
ATOM 536 C CA . TYR A 1 74 ? 33.416 -11.318 -11.924 1.00 28.79 74 TYR A CA 1
ATOM 537 C C . TYR A 1 74 ? 33.923 -10.802 -10.602 1.00 28.24 74 TYR A C 1
ATOM 538 O O . TYR A 1 74 ? 35.060 -10.382 -10.512 1.00 27.08 74 TYR A O 1
ATOM 547 N N . ASN A 1 75 ? 33.052 -10.814 -9.597 1.00 28.27 75 ASN A N 1
ATOM 548 C CA . ASN A 1 75 ? 33.357 -10.391 -8.273 1.00 27.74 75 ASN A CA 1
ATOM 549 C C . ASN A 1 75 ? 33.975 -9.012 -8.158 1.00 26.53 75 ASN A C 1
ATOM 550 O O . ASN A 1 75 ? 34.854 -8.812 -7.339 1.00 26.16 75 ASN A O 1
ATOM 555 N N . LEU A 1 76 ? 33.489 -8.027 -8.893 1.00 24.62 76 LEU A N 1
ATOM 556 C CA . LEU A 1 76 ? 34.065 -6.694 -8.732 1.00 23.09 76 LEU A CA 1
ATOM 557 C C . LEU A 1 76 ? 33.273 -6.021 -7.676 1.00 22.33 76 LEU A C 1
ATOM 558 O O . LEU A 1 76 ? 32.213 -6.476 -7.362 1.00 24.42 76 LEU A O 1
ATOM 563 N N . LYS A 1 77 ? 33.785 -4.931 -7.131 1.00 21.43 77 LYS A N 1
ATOM 564 C CA . LYS A 1 77 ? 33.148 -4.175 -6.124 1.00 21.18 77 LYS A CA 1
ATOM 565 C C . LYS A 1 77 ? 33.238 -2.700 -6.461 1.00 20.19 77 LYS A C 1
ATOM 566 O O . LYS A 1 77 ? 34.172 -2.236 -7.043 1.00 17.26 77 LYS A O 1
ATOM 572 N N . PRO A 1 78 ? 32.253 -1.957 -6.016 1.00 18.98 78 PRO A N 1
ATOM 573 C CA . PRO A 1 78 ? 32.245 -0.505 -6.231 1.00 19.24 78 PRO A CA 1
ATOM 574 C C . PRO A 1 78 ? 33.225 0.138 -5.244 1.00 19.89 78 PRO A C 1
ATOM 575 O O . PRO A 1 78 ? 33.131 -0.178 -4.018 1.00 20.47 78 PRO A O 1
ATOM 579 N N . VAL A 1 79 ? 34.121 1.021 -5.729 1.00 18.16 79 VAL A N 1
ATOM 580 C CA . VAL A 1 79 ? 35.118 1.663 -4.922 1.00 17.10 79 VAL A CA 1
ATOM 581 C C . VAL A 1 79 ? 35.022 3.162 -4.926 1.00 17.46 79 VAL A C 1
ATOM 582 O O . VAL A 1 79 ? 35.394 3.782 -3.967 1.00 18.31 79 VAL A O 1
ATOM 586 N N . VAL A 1 80 ? 34.483 3.771 -5.972 1.00 16.77 80 VAL A N 1
ATOM 587 C CA . VAL A 1 80 ? 34.292 5.197 -5.973 1.00 16.56 80 VAL A CA 1
ATOM 588 C C . VAL A 1 80 ? 32.941 5.549 -6.595 1.00 17.39 80 VAL A C 1
ATOM 589 O O . VAL A 1 80 ? 32.537 4.988 -7.639 1.00 16.30 80 VAL A O 1
ATOM 593 N N . ALA A 1 81 ? 32.245 6.508 -5.997 1.00 16.61 81 ALA A N 1
ATOM 594 C CA . ALA A 1 81 ? 30.953 6.918 -6.506 1.00 16.56 81 ALA A CA 1
ATOM 595 C C . ALA A 1 81 ? 30.975 8.346 -7.045 1.00 17.25 81 ALA A C 1
ATOM 596 O O . ALA A 1 81 ? 31.719 9.188 -6.560 1.00 15.01 81 ALA A O 1
ATOM 598 N N . GLU A 1 82 ? 30.225 8.569 -8.134 1.00 17.12 82 GLU A N 1
ATOM 599 C CA . GLU A 1 82 ? 29.904 9.867 -8.585 1.00 16.85 82 GLU A CA 1
ATOM 600 C C . GLU A 1 82 ? 28.942 10.490 -7.561 1.00 17.45 82 GLU A C 1
ATOM 601 O O . GLU A 1 82 ? 28.111 9.788 -6.991 1.00 17.73 82 GLU A O 1
ATOM 607 N N . PHE A 1 83 ? 29.033 11.802 -7.384 1.00 17.81 83 PHE A N 1
ATOM 608 C CA . PHE A 1 83 ? 28.000 12.548 -6.670 1.00 19.34 83 PHE A CA 1
ATOM 609 C C . PHE A 1 83 ? 27.454 13.598 -7.570 1.00 20.65 83 PHE A C 1
ATOM 610 O O . PHE A 1 83 ? 28.164 14.089 -8.469 1.00 21.40 83 PHE A O 1
ATOM 618 N N . TYR A 1 84 ? 26.168 13.858 -7.410 1.00 20.80 84 TYR A N 1
ATOM 619 C CA . TYR A 1 84 ? 25.459 14.876 -8.155 1.00 22.49 84 TYR A CA 1
ATOM 620 C C . TYR A 1 84 ? 25.127 16.046 -7.210 1.00 24.82 84 TYR A C 1
ATOM 621 O O . TYR A 1 84 ? 25.152 15.885 -6.007 1.00 23.56 84 TYR A O 1
ATOM 630 N N . GLY A 1 85 ? 24.813 17.198 -7.770 1.00 27.90 85 GLY A N 1
ATOM 631 C CA . GLY A 1 85 ? 24.407 18.343 -6.986 1.00 31.52 85 GLY A CA 1
ATOM 632 C C . GLY A 1 85 ? 25.582 19.096 -6.413 1.00 33.91 85 GLY A C 1
ATOM 633 O O . GLY A 1 85 ? 26.682 18.978 -6.898 1.00 33.86 85 GLY A O 1
ATOM 634 N N . GLN A 1 86 ? 25.354 19.848 -5.346 1.00 37.44 86 GLN A N 1
ATOM 635 C CA . GLN A 1 86 ? 26.433 20.701 -4.770 1.00 39.76 86 GLN A CA 1
ATOM 636 C C . GLN A 1 86 ? 27.349 19.906 -3.894 1.00 40.17 86 GLN A C 1
ATOM 637 O O . GLN A 1 86 ? 26.930 19.015 -3.168 1.00 38.38 86 GLN A O 1
ATOM 643 N N . LYS A 1 87 ? 28.625 20.271 -3.913 1.00 42.10 87 LYS A N 1
ATOM 644 C CA . LYS A 1 87 ? 29.632 19.527 -3.159 1.00 43.76 87 LYS A CA 1
ATOM 645 C C . LYS A 1 87 ? 29.494 19.595 -1.644 1.00 43.94 87 LYS A C 1
ATOM 646 O O . LYS A 1 87 ? 30.107 18.782 -0.935 1.00 43.29 87 LYS A O 1
ATOM 652 N N . ASP A 1 88 ? 28.730 20.573 -1.150 1.00 43.53 88 ASP A N 1
ATOM 653 C CA . ASP A 1 88 ? 28.493 20.697 0.289 1.00 44.21 88 ASP A CA 1
ATOM 654 C C . ASP A 1 88 ? 27.348 19.776 0.772 1.00 42.17 88 ASP A C 1
ATOM 655 O O . ASP A 1 88 ? 27.248 19.482 1.964 1.00 42.64 88 ASP A O 1
ATOM 660 N N . ASN A 1 89 ? 26.506 19.314 -0.153 1.00 39.41 89 ASN A N 1
ATOM 661 C CA . ASN A 1 89 ? 25.393 18.411 0.164 1.00 36.35 89 ASN A CA 1
ATOM 662 C C . ASN A 1 89 ? 25.306 17.429 -0.966 1.00 32.65 89 ASN A C 1
ATOM 663 O O . ASN A 1 89 ? 24.378 17.451 -1.742 1.00 30.54 89 ASN A O 1
ATOM 668 N N . PRO A 1 90 ? 26.300 16.584 -1.082 1.00 31.19 90 PRO A N 1
ATOM 669 C CA . PRO A 1 90 ? 26.391 15.686 -2.250 1.00 29.24 90 PRO A CA 1
ATOM 670 C C . PRO A 1 90 ? 25.257 14.673 -2.304 1.00 26.30 90 PRO A C 1
ATOM 671 O O . PRO A 1 90 ? 25.007 14.024 -1.301 1.00 26.84 90 PRO A O 1
ATOM 675 N N . GLN A 1 91 ? 24.666 14.477 -3.459 1.00 23.61 91 GLN A N 1
ATOM 676 C CA . GLN A 1 91 ? 23.595 13.499 -3.638 1.00 23.60 91 GLN A CA 1
ATOM 677 C C . GLN A 1 91 ? 24.201 12.191 -4.210 1.00 22.81 91 GLN A C 1
ATOM 678 O O . GLN A 1 91 ? 24.911 12.233 -5.261 1.00 23.59 91 GLN A O 1
ATOM 684 N N . THR A 1 92 ? 23.945 11.048 -3.567 1.00 20.27 92 THR A N 1
ATOM 685 C CA . THR A 1 92 ? 24.426 9.779 -4.065 1.00 18.81 92 THR A CA 1
ATOM 686 C C . THR A 1 92 ? 23.301 8.961 -4.664 1.00 18.50 92 THR A C 1
ATOM 687 O O . THR A 1 92 ? 23.392 7.729 -4.763 1.00 14.43 92 THR A O 1
ATOM 691 N N . HIS A 1 93 ? 22.248 9.675 -5.074 1.00 18.94 93 HIS A N 1
ATOM 692 C CA . HIS A 1 93 ? 21.131 9.120 -5.816 1.00 20.57 93 HIS A CA 1
ATOM 693 C C . HIS A 1 93 ? 20.705 10.099 -6.896 1.00 20.46 93 HIS A C 1
ATOM 694 O O . HIS A 1 93 ? 20.960 11.313 -6.783 1.00 20.96 93 HIS A O 1
ATOM 701 N N . TYR A 1 94 ? 20.006 9.597 -7.906 1.00 18.06 94 TYR A N 1
ATOM 702 C CA . TYR A 1 94 ? 19.402 10.451 -8.899 1.00 17.10 94 TYR A CA 1
ATOM 703 C C . TYR A 1 94 ? 17.980 9.923 -9.200 1.00 16.98 94 TYR A C 1
ATOM 704 O O . TYR A 1 94 ? 17.628 8.857 -8.756 1.00 16.65 94 TYR A O 1
ATOM 713 N N . TYR A 1 95 ? 17.167 10.696 -9.899 1.00 16.44 95 TYR A N 1
ATOM 714 C CA . TYR A 1 95 ? 15.828 10.296 -10.210 1.00 18.34 95 TYR A CA 1
ATOM 715 C C . TYR A 1 95 ? 15.622 9.673 -11.595 1.00 18.45 95 TYR A C 1
ATOM 716 O O . TYR A 1 95 ? 16.027 10.276 -12.580 1.00 20.26 95 TYR A O 1
ATOM 725 N N . ALA A 1 96 ? 14.975 8.518 -11.673 1.00 18.53 96 ALA A N 1
ATOM 726 C CA . ALA A 1 96 ? 14.598 7.904 -12.947 1.00 18.36 96 ALA A CA 1
ATOM 727 C C . ALA A 1 96 ? 13.267 8.516 -13.290 1.00 20.09 96 ALA A C 1
ATOM 728 O O . ALA A 1 96 ? 12.396 8.682 -12.391 1.00 21.04 96 ALA A O 1
ATOM 730 N N . VAL A 1 97 ? 13.119 8.930 -14.538 1.00 18.77 97 VAL A N 1
ATOM 731 C CA . VAL A 1 97 ? 11.900 9.537 -14.972 1.00 20.36 97 VAL A CA 1
ATOM 732 C C . VAL A 1 97 ? 11.545 9.045 -16.365 1.00 20.07 97 VAL A C 1
ATOM 733 O O . VAL A 1 97 ? 12.400 8.426 -17.027 1.00 20.32 97 VAL A O 1
ATOM 737 N N . ALA A 1 98 ? 10.337 9.346 -16.823 1.00 18.09 98 ALA A N 1
ATOM 738 C CA . ALA A 1 98 ? 9.900 8.941 -18.165 1.00 20.02 98 ALA A CA 1
ATOM 739 C C . ALA A 1 98 ? 9.526 10.193 -18.935 1.00 19.59 98 ALA A C 1
ATOM 740 O O . ALA A 1 98 ? 8.648 10.902 -18.505 1.00 19.64 98 ALA A O 1
ATOM 742 N N . VAL A 1 99 ? 10.200 10.470 -20.027 1.00 20.56 99 VAL A N 1
ATOM 743 C CA . VAL A 1 99 ? 10.037 11.721 -20.760 1.00 21.21 99 VAL A CA 1
ATOM 744 C C . VAL A 1 99 ? 9.195 11.453 -21.987 1.00 21.44 99 VAL A C 1
ATOM 745 O O . VAL A 1 99 ? 9.361 10.438 -22.647 1.00 21.79 99 VAL A O 1
ATOM 749 N N . VAL A 1 100 ? 8.232 12.338 -22.226 1.00 22.29 100 VAL A N 1
ATOM 750 C CA . VAL A 1 100 ? 7.333 12.272 -23.389 1.00 22.90 100 VAL A CA 1
ATOM 751 C C . VAL A 1 100 ? 7.229 13.652 -24.046 1.00 23.68 100 VAL A C 1
ATOM 752 O O . VAL A 1 100 ? 7.643 14.607 -23.471 1.00 23.63 100 VAL A O 1
ATOM 756 N N . LYS A 1 101 ? 6.797 13.721 -25.285 1.00 25.69 101 LYS A N 1
ATOM 757 C CA . LYS A 1 101 ? 6.530 15.014 -25.915 1.00 28.47 101 LYS A CA 1
ATOM 758 C C . LYS A 1 101 ? 5.106 15.514 -25.567 1.00 30.26 101 LYS A C 1
ATOM 759 O O . LYS A 1 101 ? 4.140 14.746 -25.570 1.00 29.41 101 LYS A O 1
ATOM 765 N N . LYS A 1 102 ? 4.993 16.814 -25.332 1.00 33.13 102 LYS A N 1
ATOM 766 C CA . LYS A 1 102 ? 3.696 17.435 -25.063 1.00 35.76 102 LYS A CA 1
ATOM 767 C C . LYS A 1 102 ? 2.729 17.176 -26.212 1.00 35.55 102 LYS A C 1
ATOM 768 O O . LYS A 1 102 ? 3.145 17.152 -27.356 1.00 36.48 102 LYS A O 1
ATOM 774 N N . GLY A 1 103 ? 1.463 16.894 -25.882 1.00 36.13 103 GLY A N 1
ATOM 775 C CA . GLY A 1 103 ? 0.394 16.699 -26.854 1.00 35.92 103 GLY A CA 1
ATOM 776 C C . GLY A 1 103 ? 0.258 15.282 -27.369 1.00 36.62 103 GLY A C 1
ATOM 777 O O . GLY A 1 103 ? -0.628 14.981 -28.138 1.00 37.58 103 GLY A O 1
ATOM 778 N N . SER A 1 104 ? 1.147 14.392 -26.946 1.00 35.80 104 SER A N 1
ATOM 779 C CA . SER A 1 104 ? 1.129 13.017 -27.412 1.00 35.08 104 SER A CA 1
ATOM 780 C C . SER A 1 104 ? -0.053 12.282 -26.749 1.00 36.32 104 SER A C 1
ATOM 781 O O . SER A 1 104 ? -0.469 11.225 -27.188 1.00 34.66 104 SER A O 1
ATOM 784 N N . ASN A 1 105 ? -0.554 12.849 -25.671 1.00 37.44 105 ASN A N 1
ATOM 785 C CA . ASN A 1 105 ? -1.804 12.416 -25.092 1.00 39.61 105 ASN A CA 1
ATOM 786 C C . ASN A 1 105 ? -1.975 10.906 -24.821 1.00 39.26 105 ASN A C 1
ATOM 787 O O . ASN A 1 105 ? -2.773 10.196 -25.470 1.00 41.47 105 ASN A O 1
ATOM 792 N N . PHE A 1 106 ? -1.163 10.419 -23.885 1.00 36.34 106 PHE A N 1
ATOM 793 C CA . PHE A 1 106 ? -1.308 9.096 -23.263 1.00 34.10 106 PHE A CA 1
ATOM 794 C C . PHE A 1 106 ? -0.704 9.254 -21.887 1.00 31.93 106 PHE A C 1
ATOM 795 O O . PHE A 1 106 ? 0.117 10.126 -21.664 1.00 30.65 106 PHE A O 1
ATOM 803 N N . GLN A 1 107 ? -1.133 8.415 -20.963 1.00 31.26 107 GLN A N 1
ATOM 804 C CA . GLN A 1 107 ? -0.654 8.439 -19.591 1.00 30.33 107 GLN A CA 1
ATOM 805 C C . GLN A 1 107 ? 0.091 7.150 -19.282 1.00 28.88 107 GLN A C 1
ATOM 806 O O . GLN A 1 107 ? 0.170 6.281 -20.124 1.00 27.55 107 GLN A O 1
ATOM 812 N N . TRP A 1 108 ? 0.673 7.087 -18.087 1.00 27.97 108 TRP A N 1
ATOM 813 C CA . TRP A 1 108 ? 1.452 5.978 -17.618 1.00 28.03 108 TRP A CA 1
ATOM 814 C C . TRP A 1 108 ? 0.690 4.655 -17.804 1.00 28.39 108 TRP A C 1
ATOM 815 O O . TRP A 1 108 ? 1.254 3.634 -18.201 1.00 28.30 108 TRP A O 1
ATOM 826 N N . ASN A 1 109 ? -0.607 4.670 -17.562 1.00 27.56 109 ASN A N 1
ATOM 827 C CA . ASN A 1 109 ? -1.360 3.458 -17.636 1.00 27.40 109 ASN A CA 1
ATOM 828 C C . ASN A 1 109 ? -1.707 3.044 -19.064 1.00 26.42 109 ASN A C 1
ATOM 829 O O . ASN A 1 109 ? -2.242 1.944 -19.283 1.00 26.84 109 ASN A O 1
ATOM 834 N N . GLN A 1 110 ? -1.344 3.877 -20.030 1.00 25.69 110 GLN A N 1
ATOM 835 C CA . GLN A 1 110 ? -1.552 3.602 -21.452 1.00 26.35 110 GLN A CA 1
ATOM 836 C C . GLN A 1 110 ? -0.255 3.405 -22.314 1.00 26.20 110 GLN A C 1
ATOM 837 O O . GLN A 1 110 ? -0.200 3.778 -23.452 1.00 25.26 110 GLN A O 1
ATOM 843 N N . LEU A 1 111 ? 0.758 2.760 -21.773 1.00 26.39 111 LEU A N 1
ATOM 844 C CA . LEU A 1 111 ? 2.024 2.603 -22.489 1.00 25.84 111 LEU A CA 1
ATOM 845 C C . LEU A 1 111 ? 1.986 1.486 -23.522 1.00 25.63 111 LEU A C 1
ATOM 846 O O . LEU A 1 111 ? 2.779 1.475 -24.477 1.00 23.69 111 LEU A O 1
ATOM 851 N N . GLN A 1 112 ? 1.079 0.522 -23.320 1.00 24.16 112 GLN A N 1
ATOM 852 C CA . GLN A 1 112 ? 0.917 -0.578 -24.236 1.00 25.80 112 GLN A CA 1
ATOM 853 C C . GLN A 1 112 ? 0.807 -0.113 -25.688 1.00 24.83 112 GLN A C 1
ATOM 854 O O . GLN A 1 112 ? 0.141 0.850 -26.010 1.00 23.63 112 GLN A O 1
ATOM 860 N N . GLY A 1 113 ? 1.545 -0.785 -26.575 1.00 24.80 113 GLY A N 1
ATOM 861 C CA . GLY A 1 113 ? 1.615 -0.391 -27.968 1.00 24.36 113 GLY A CA 1
ATOM 862 C C . GLY A 1 113 ? 2.386 0.878 -28.296 1.00 25.33 113 GLY A C 1
ATOM 863 O O . GLY A 1 113 ? 2.514 1.222 -29.444 1.00 25.95 113 GLY A O 1
ATOM 864 N N . LYS A 1 114 ? 2.937 1.588 -27.338 1.00 25.05 114 LYS A N 1
ATOM 865 C CA . LYS A 1 114 ? 3.773 2.722 -27.729 1.00 25.18 114 LYS A CA 1
ATOM 866 C C . LYS A 1 114 ? 5.180 2.270 -28.146 1.00 24.40 114 LYS A C 1
ATOM 867 O O . LYS A 1 114 ? 5.562 1.146 -27.932 1.00 24.80 114 LYS A O 1
ATOM 873 N N . ARG A 1 115 ? 5.981 3.178 -28.675 1.00 24.85 115 ARG A N 1
ATOM 874 C CA . ARG A 1 115 ? 7.403 2.931 -29.011 1.00 23.47 115 ARG A CA 1
ATOM 875 C C . ARG A 1 115 ? 8.321 3.506 -27.916 1.00 22.25 115 ARG A C 1
ATOM 876 O O . ARG A 1 115 ? 8.151 4.625 -27.505 1.00 21.15 115 ARG A O 1
ATOM 884 N N . SER A 1 116 ? 9.279 2.710 -27.435 1.00 20.77 116 SER A N 1
ATOM 885 C CA . SER A 1 116 ? 10.113 3.097 -26.299 1.00 19.47 116 SER A CA 1
ATOM 886 C C . SER A 1 116 ? 11.593 3.270 -26.607 1.00 18.42 116 SER A C 1
ATOM 887 O O . SER A 1 116 ? 12.158 2.531 -27.395 1.00 19.23 116 SER A O 1
ATOM 890 N N . CYS A 1 117 ? 12.165 4.283 -25.991 1.00 16.97 117 CYS A N 1
ATOM 891 C CA . CYS A 1 117 ? 13.595 4.572 -26.053 1.00 17.64 117 CYS A CA 1
ATOM 892 C C . CYS A 1 117 ? 14.233 4.305 -24.661 1.00 17.99 117 CYS A C 1
ATOM 893 O O . CYS A 1 117 ? 13.854 4.897 -23.644 1.00 17.15 117 CYS A O 1
ATOM 896 N N . HIS A 1 118 ? 15.227 3.437 -24.640 1.00 17.70 118 HIS A N 1
ATOM 897 C CA . HIS A 1 118 ? 15.819 3.065 -23.397 1.00 17.76 118 HIS A CA 1
ATOM 898 C C . HIS A 1 118 ? 17.355 3.368 -23.388 1.00 17.05 118 HIS A C 1
ATOM 899 O O . HIS A 1 118 ? 18.015 3.238 -24.409 1.00 14.59 118 HIS A O 1
ATOM 906 N N . THR A 1 119 ? 17.924 3.741 -22.236 1.00 16.07 119 THR A N 1
ATOM 907 C CA . THR A 1 119 ? 19.376 4.001 -22.208 1.00 15.85 119 THR A CA 1
ATOM 908 C C . THR A 1 119 ? 20.176 2.797 -22.590 1.00 15.45 119 THR A C 1
ATOM 909 O O . THR A 1 119 ? 21.163 2.871 -23.287 1.00 15.62 119 THR A O 1
ATOM 913 N N . GLY A 1 120 ? 19.727 1.655 -22.142 1.00 16.03 120 GLY A N 1
ATOM 914 C CA . GLY A 1 120 ? 20.437 0.398 -22.333 1.00 15.69 120 GLY A CA 1
ATOM 915 C C . GLY A 1 120 ? 19.961 -0.716 -21.451 1.00 16.53 120 GLY A C 1
ATOM 916 O O . GLY A 1 120 ? 19.525 -0.475 -20.325 1.00 16.80 120 GLY A O 1
ATOM 917 N N . LEU A 1 121 ? 20.094 -1.942 -21.934 1.00 16.97 121 LEU A N 1
ATOM 918 C CA . LEU A 1 121 ? 19.655 -3.108 -21.173 1.00 17.79 121 LEU A CA 1
ATOM 919 C C . LEU A 1 121 ? 20.356 -3.239 -19.832 1.00 16.39 121 LEU A C 1
ATOM 920 O O . LEU A 1 121 ? 21.574 -3.166 -19.755 1.00 15.98 121 LEU A O 1
ATOM 925 N N . GLY A 1 122 ? 19.571 -3.398 -18.778 1.00 15.61 122 GLY A N 1
ATOM 926 C CA . GLY A 1 122 ? 20.107 -3.700 -17.455 1.00 16.09 122 GLY A CA 1
ATOM 927 C C . GLY A 1 122 ? 20.435 -2.468 -16.611 1.00 15.57 122 GLY A C 1
ATOM 928 O O . GLY A 1 122 ? 20.899 -2.608 -15.474 1.00 17.19 122 GLY A O 1
ATOM 929 N N . ARG A 1 123 ? 20.207 -1.280 -17.170 1.00 13.78 123 ARG A N 1
ATOM 930 C CA . ARG A 1 123 ? 20.499 -0.032 -16.517 1.00 14.01 123 ARG A CA 1
ATOM 931 C C . ARG A 1 123 ? 19.326 0.450 -15.662 1.00 14.11 123 ARG A C 1
ATOM 932 O O . ARG A 1 123 ? 18.161 0.103 -15.982 1.00 13.02 123 ARG A O 1
ATOM 940 N N . SER A 1 124 ? 19.648 1.178 -14.575 1.00 13.75 124 SER A N 1
ATOM 941 C CA . SER A 1 124 ? 18.677 1.663 -13.614 1.00 14.00 124 SER A CA 1
ATOM 942 C C . SER A 1 124 ? 17.476 2.439 -14.222 1.00 14.59 124 SER A C 1
ATOM 943 O O . SER A 1 124 ? 16.361 1.964 -14.198 1.00 14.08 124 SER A O 1
ATOM 946 N N . ALA A 1 125 ? 17.694 3.628 -14.754 1.00 14.36 125 ALA A N 1
ATOM 947 C CA . ALA A 1 125 ? 16.591 4.410 -15.240 1.00 15.47 125 ALA A CA 1
ATOM 948 C C . ALA A 1 125 ? 16.049 3.872 -16.570 1.00 16.53 125 ALA A C 1
ATOM 949 O O . ALA A 1 125 ? 14.851 4.015 -16.905 1.00 16.62 125 ALA A O 1
ATOM 951 N N . GLY A 1 126 ? 16.956 3.349 -17.363 1.00 16.26 126 GLY A N 1
ATOM 952 C CA . GLY A 1 126 ? 16.602 2.887 -18.690 1.00 16.59 126 GLY A CA 1
ATOM 953 C C . GLY A 1 126 ? 15.769 1.592 -18.701 1.00 16.58 126 GLY A C 1
ATOM 954 O O . GLY A 1 126 ? 15.062 1.407 -19.647 1.00 17.08 126 GLY A O 1
ATOM 955 N N . TRP A 1 127 ? 15.981 0.694 -17.744 1.00 15.84 127 TRP A N 1
ATOM 956 C CA . TRP A 1 127 ? 15.475 -0.598 -17.852 1.00 15.91 127 TRP A CA 1
ATOM 957 C C . TRP A 1 127 ? 14.884 -1.086 -16.526 1.00 17.64 127 TRP A C 1
ATOM 958 O O . TRP A 1 127 ? 13.668 -1.408 -16.438 1.00 16.91 127 TRP A O 1
ATOM 969 N N . ILE A 1 128 ? 15.727 -1.177 -15.502 1.00 18.30 128 ILE A N 1
ATOM 970 C CA . ILE A 1 128 ? 15.344 -1.849 -14.276 1.00 19.00 128 ILE A CA 1
ATOM 971 C C . ILE A 1 128 ? 14.134 -1.237 -13.634 1.00 18.80 128 ILE A C 1
ATOM 972 O O . ILE A 1 128 ? 13.179 -1.959 -13.317 1.00 17.63 128 ILE A O 1
ATOM 977 N N . ILE A 1 129 ? 14.143 0.077 -13.504 1.00 17.54 129 ILE A N 1
ATOM 978 C CA . ILE A 1 129 ? 13.066 0.742 -12.814 1.00 17.91 129 ILE A CA 1
ATOM 979 C C . ILE A 1 129 ? 11.797 0.763 -13.593 1.00 19.41 129 ILE A C 1
ATOM 980 O O . ILE A 1 129 ? 10.784 0.280 -13.092 1.00 18.72 129 ILE A O 1
ATOM 985 N N . PRO A 1 130 ? 11.786 1.273 -14.836 1.00 19.70 130 PRO A N 1
ATOM 986 C CA . PRO A 1 130 ? 10.516 1.241 -15.572 1.00 19.98 130 PRO A CA 1
ATOM 987 C C . PRO A 1 130 ? 9.966 -0.186 -15.736 1.00 21.15 130 PRO A C 1
ATOM 988 O O . PRO A 1 130 ? 8.715 -0.397 -15.736 1.00 19.53 130 PRO A O 1
ATOM 992 N N . MET A 1 131 ? 10.812 -1.159 -16.022 1.00 21.38 131 MET A N 1
ATOM 993 C CA . MET A 1 131 ? 10.269 -2.515 -16.281 1.00 23.54 131 MET A CA 1
ATOM 994 C C . MET A 1 131 ? 9.748 -3.225 -14.997 1.00 24.13 131 MET A C 1
ATOM 995 O O . MET A 1 131 ? 8.799 -4.067 -15.059 1.00 22.62 131 MET A O 1
ATOM 1000 N N . GLY A 1 132 ? 10.381 -2.914 -13.869 1.00 23.53 132 GLY A N 1
ATOM 1001 C CA . GLY A 1 132 ? 9.913 -3.370 -12.585 1.00 25.02 132 GLY A CA 1
ATOM 1002 C C . GLY A 1 132 ? 8.527 -2.825 -12.309 1.00 26.62 132 GLY A C 1
ATOM 1003 O O . GLY A 1 132 ? 7.684 -3.529 -11.795 1.00 27.91 132 GLY A O 1
ATOM 1004 N N . LEU A 1 133 ? 8.285 -1.574 -12.655 1.00 26.63 133 LEU A N 1
ATOM 1005 C CA . LEU A 1 133 ? 6.979 -0.994 -12.497 1.00 27.31 133 LEU A CA 1
ATOM 1006 C C . LEU A 1 133 ? 5.902 -1.542 -13.440 1.00 27.23 133 LEU A C 1
ATOM 1007 O O . LEU A 1 133 ? 4.761 -1.604 -13.070 1.00 26.44 133 LEU A O 1
ATOM 1012 N N . LEU A 1 134 ? 6.265 -1.894 -14.664 1.00 26.87 134 LEU A N 1
ATOM 1013 C CA . LEU A 1 134 ? 5.327 -2.346 -15.629 1.00 26.54 134 LEU A CA 1
ATOM 1014 C C . LEU A 1 134 ? 5.145 -3.852 -15.597 1.00 26.73 134 LEU A C 1
ATOM 1015 O O . LEU A 1 134 ? 4.286 -4.386 -16.245 1.00 25.82 134 LEU A O 1
ATOM 1020 N N . TYR A 1 135 ? 5.948 -4.523 -14.800 1.00 28.08 135 TYR A N 1
ATOM 1021 C CA . TYR A 1 135 ? 6.043 -5.961 -14.848 1.00 30.19 135 TYR A CA 1
ATOM 1022 C C . TYR A 1 135 ? 4.668 -6.617 -14.908 1.00 31.35 135 TYR A C 1
ATOM 1023 O O . TYR A 1 135 ? 4.422 -7.502 -15.777 1.00 29.96 135 TYR A O 1
ATOM 1032 N N . ASP A 1 136 ? 3.787 -6.192 -14.005 1.00 32.10 136 ASP A N 1
ATOM 1033 C CA . ASP A 1 136 ? 2.475 -6.818 -13.900 1.00 35.04 136 ASP A CA 1
ATOM 1034 C C . ASP A 1 136 ? 1.609 -6.622 -15.137 1.00 34.16 136 ASP A C 1
ATOM 1035 O O . ASP A 1 136 ? 0.674 -7.347 -15.348 1.00 36.46 136 ASP A O 1
ATOM 1040 N N . GLN A 1 137 ? 1.907 -5.664 -15.975 1.00 33.66 137 GLN A N 1
ATOM 1041 C CA . GLN A 1 137 ? 1.131 -5.511 -17.180 1.00 32.79 137 GLN A CA 1
ATOM 1042 C C . GLN A 1 137 ? 1.785 -6.195 -18.382 1.00 32.35 137 GLN A C 1
ATOM 1043 O O . GLN A 1 137 ? 1.226 -6.197 -19.447 1.00 31.14 137 GLN A O 1
ATOM 1049 N N . LEU A 1 138 ? 2.981 -6.733 -18.248 1.00 32.01 138 LEU A N 1
ATOM 1050 C CA . LEU A 1 138 ? 3.581 -7.435 -19.379 1.00 32.88 138 LEU A CA 1
ATOM 1051 C C . LEU A 1 138 ? 2.817 -8.722 -19.677 1.00 33.88 138 LEU A C 1
ATOM 1052 O O . LEU A 1 138 ? 2.400 -9.405 -18.771 1.00 33.56 138 LEU A O 1
ATOM 1057 N N . PRO A 1 139 ? 2.653 -9.064 -20.931 1.00 35.19 139 PRO A N 1
ATOM 1058 C CA . PRO A 1 139 ? 1.959 -10.291 -21.277 1.00 37.59 139 PRO A CA 1
ATOM 1059 C C . PRO A 1 139 ? 2.809 -11.471 -20.867 1.00 39.91 139 PRO A C 1
ATOM 1060 O O . PRO A 1 139 ? 4.045 -11.479 -21.041 1.00 39.31 139 PRO A O 1
ATOM 1064 N N . GLU A 1 140 ? 2.171 -12.485 -20.304 1.00 42.02 140 GLU A N 1
ATOM 1065 C CA . GLU A 1 140 ? 2.920 -13.674 -19.949 1.00 43.78 140 GLU A CA 1
ATOM 1066 C C . GLU A 1 140 ? 3.189 -14.427 -21.204 1.00 43.77 140 GLU A C 1
ATOM 1067 O O . GLU A 1 140 ? 2.567 -14.148 -22.220 1.00 44.66 140 GLU A O 1
ATOM 1073 N N . PRO A 1 141 ? 4.213 -15.253 -21.197 1.00 43.70 141 PRO A N 1
ATOM 1074 C CA . PRO A 1 141 ? 5.074 -15.441 -20.040 1.00 44.22 141 PRO A CA 1
ATOM 1075 C C . PRO A 1 141 ? 6.113 -14.321 -19.983 1.00 43.56 141 PRO A C 1
ATOM 1076 O O . PRO A 1 141 ? 6.597 -13.839 -21.015 1.00 42.07 141 PRO A O 1
ATOM 1080 N N . ARG A 1 142 ? 6.447 -13.915 -18.776 1.00 43.84 142 ARG A N 1
ATOM 1081 C CA . ARG A 1 142 ? 7.388 -12.821 -18.602 1.00 45.14 142 ARG A CA 1
ATOM 1082 C C . ARG A 1 142 ? 8.869 -13.221 -18.492 1.00 45.88 142 ARG A C 1
ATOM 1083 O O . ARG A 1 142 ? 9.692 -12.410 -18.099 1.00 46.79 142 ARG A O 1
ATOM 1091 N N . LYS A 1 143 ? 9.207 -14.439 -18.915 1.00 46.12 143 LYS A N 1
ATOM 1092 C CA . LYS A 1 143 ? 10.573 -14.929 -18.862 1.00 46.42 143 LYS A CA 1
ATOM 1093 C C . LYS A 1 143 ? 10.949 -15.486 -20.226 1.00 44.83 143 LYS A C 1
ATOM 1094 O O . LYS A 1 143 ? 10.243 -16.313 -20.777 1.00 46.16 143 LYS A O 1
ATOM 1100 N N . PRO A 1 144 ? 11.994 -14.967 -20.831 1.00 42.06 144 PRO A N 1
ATOM 1101 C CA . PRO A 1 144 ? 12.769 -13.866 -20.278 1.00 40.22 144 PRO A CA 1
ATOM 1102 C C . PRO A 1 144 ? 12.011 -12.557 -20.412 1.00 37.75 144 PRO A C 1
ATOM 1103 O O . PRO A 1 144 ? 11.189 -12.460 -21.296 1.00 37.15 144 PRO A O 1
ATOM 1107 N N . ILE A 1 145 ? 12.377 -11.548 -19.638 1.00 35.50 145 ILE A N 1
ATOM 1108 C CA . ILE A 1 145 ? 11.678 -10.282 -19.660 1.00 33.35 145 ILE A CA 1
ATOM 1109 C C . ILE A 1 145 ? 11.717 -9.615 -21.054 1.00 31.52 145 ILE A C 1
ATOM 1110 O O . ILE A 1 145 ? 10.733 -9.033 -21.481 1.00 29.20 145 ILE A O 1
ATOM 1115 N N . GLU A 1 146 ? 12.808 -9.760 -21.794 1.00 30.53 146 GLU A N 1
ATOM 1116 C CA . GLU A 1 146 ? 12.901 -9.174 -23.129 1.00 31.22 146 GLU A CA 1
ATOM 1117 C C . GLU A 1 146 ? 11.713 -9.532 -24.050 1.00 30.85 146 GLU A C 1
ATOM 1118 O O . GLU A 1 146 ? 11.194 -8.689 -24.819 1.00 28.95 146 GLU A O 1
ATOM 1124 N N . LYS A 1 147 ? 11.316 -10.803 -24.022 1.00 30.72 147 LYS A N 1
ATOM 1125 C CA . LYS A 1 147 ? 10.253 -11.249 -24.918 1.00 30.44 147 LYS A CA 1
ATOM 1126 C C . LYS A 1 147 ? 8.943 -10.555 -24.529 1.00 27.98 147 LYS A C 1
ATOM 1127 O O . LYS A 1 147 ? 8.210 -10.122 -25.361 1.00 26.96 147 LYS A O 1
ATOM 1133 N N . ALA A 1 148 ? 8.682 -10.468 -23.244 1.00 27.49 148 ALA A N 1
ATOM 1134 C CA . ALA A 1 148 ? 7.491 -9.821 -22.748 1.00 26.25 148 ALA A CA 1
ATOM 1135 C C . ALA A 1 148 ? 7.522 -8.356 -23.088 1.00 26.27 148 ALA A C 1
ATOM 1136 O O . ALA A 1 148 ? 6.524 -7.811 -23.513 1.00 26.35 148 ALA A O 1
ATOM 1138 N N . VAL A 1 149 ? 8.665 -7.699 -22.937 1.00 26.60 149 VAL A N 1
ATOM 1139 C CA . VAL A 1 149 ? 8.753 -6.283 -23.310 1.00 26.26 149 VAL A CA 1
ATOM 1140 C C . VAL A 1 149 ? 8.552 -6.118 -24.801 1.00 26.86 149 VAL A C 1
ATOM 1141 O O . VAL A 1 149 ? 7.905 -5.144 -25.252 1.00 25.12 149 VAL A O 1
ATOM 1145 N N . ALA A 1 150 ? 9.076 -7.059 -25.590 1.00 26.78 150 ALA A N 1
ATOM 1146 C CA . ALA A 1 150 ? 8.905 -6.920 -27.041 1.00 28.08 150 ALA A CA 1
ATOM 1147 C C . ALA A 1 150 ? 7.451 -7.100 -27.480 1.00 28.87 150 ALA A C 1
ATOM 1148 O O . ALA A 1 150 ? 7.085 -6.725 -28.602 1.00 30.06 150 ALA A O 1
ATOM 1150 N N . SER A 1 151 ? 6.629 -7.714 -26.652 1.00 29.01 151 SER A N 1
ATOM 1151 C CA . SER A 1 151 ? 5.221 -7.862 -27.012 1.00 30.32 151 SER A CA 1
ATOM 1152 C C . SER A 1 151 ? 4.368 -6.737 -26.431 1.00 29.48 151 SER A C 1
ATOM 1153 O O . SER A 1 151 ? 3.223 -6.563 -26.823 1.00 32.62 151 SER A O 1
ATOM 1156 N N . PHE A 1 152 ? 4.926 -5.946 -25.526 1.00 27.08 152 PHE A N 1
ATOM 1157 C CA . PHE A 1 152 ? 4.197 -4.885 -24.888 1.00 25.16 152 PHE A CA 1
ATOM 1158 C C . PHE A 1 152 ? 4.336 -3.603 -25.629 1.00 24.88 152 PHE A C 1
ATOM 1159 O O . PHE A 1 152 ? 3.326 -2.953 -25.952 1.00 25.14 152 PHE A O 1
ATOM 1167 N N . PHE A 1 153 ? 5.554 -3.170 -25.916 1.00 23.36 153 PHE A N 1
ATOM 1168 C CA . PHE A 1 153 ? 5.729 -1.977 -26.716 1.00 22.92 153 PHE A CA 1
ATOM 1169 C C . PHE A 1 153 ? 5.645 -2.374 -28.176 1.00 23.38 153 PHE A C 1
ATOM 1170 O O . PHE A 1 153 ? 5.979 -3.501 -28.485 1.00 22.88 153 PHE A O 1
ATOM 1178 N N . SER A 1 154 ? 5.245 -1.480 -29.085 1.00 23.75 154 SER A N 1
ATOM 1179 C CA . SER A 1 154 ? 5.161 -1.891 -30.506 1.00 25.07 154 SER A CA 1
ATOM 1180 C C . SER A 1 154 ? 6.560 -2.110 -31.127 1.00 25.05 154 SER A C 1
ATOM 1181 O O . SER A 1 154 ? 6.774 -3.057 -31.892 1.00 24.13 154 SER A O 1
ATOM 1184 N N . SER A 1 155 ? 7.495 -1.234 -30.771 1.00 24.05 155 SER A N 1
ATOM 1185 C CA . SER A 1 155 ? 8.893 -1.437 -31.151 1.00 23.42 155 SER A CA 1
ATOM 1186 C C . SER A 1 155 ? 9.707 -0.553 -30.229 1.00 21.57 155 SER A C 1
ATOM 1187 O O . SER A 1 155 ? 9.156 0.269 -29.539 1.00 22.30 155 SER A O 1
ATOM 1190 N N . SER A 1 156 ? 11.000 -0.762 -30.173 1.00 20.48 156 SER A N 1
ATOM 1191 C CA . SER A 1 156 ? 11.834 0.024 -29.292 1.00 19.75 156 SER A CA 1
ATOM 1192 C C . SER A 1 156 ? 13.271 0.167 -29.742 1.00 18.97 156 SER A C 1
ATOM 1193 O O . SER A 1 156 ? 13.675 -0.392 -30.728 1.00 18.85 156 SER A O 1
ATOM 1196 N N . CYS A 1 157 ? 14.058 0.887 -28.936 1.00 18.88 157 CYS A N 1
ATOM 1197 C CA . CYS A 1 157 ? 15.552 0.885 -28.980 1.00 17.61 157 CYS A CA 1
ATOM 1198 C C . CYS A 1 157 ? 15.991 0.645 -27.539 1.00 17.29 157 CYS A C 1
ATOM 1199 O O . CYS A 1 157 ? 15.734 1.437 -26.637 1.00 17.01 157 CYS A O 1
ATOM 1202 N N . VAL A 1 158 ? 16.505 -0.538 -27.335 1.00 17.35 158 VAL A N 1
ATOM 1203 C CA . VAL A 1 158 ? 17.121 -0.990 -26.094 1.00 16.73 158 VAL A CA 1
ATOM 1204 C C . VAL A 1 158 ? 18.540 -1.426 -26.512 1.00 15.63 158 VAL A C 1
ATOM 1205 O O . VAL A 1 158 ? 18.795 -2.612 -26.823 1.00 14.52 158 VAL A O 1
ATOM 1209 N N . PRO A 1 159 ? 19.461 -0.491 -26.499 1.00 13.66 159 PRO A N 1
ATOM 1210 C CA . PRO A 1 159 ? 20.848 -0.798 -26.808 1.00 15.14 159 PRO A CA 1
ATOM 1211 C C . PRO A 1 159 ? 21.355 -1.918 -25.970 1.00 14.90 159 PRO A C 1
ATOM 1212 O O . PRO A 1 159 ? 21.036 -1.997 -24.800 1.00 15.09 159 PRO A O 1
ATOM 1216 N N . CYS A 1 160 ? 22.172 -2.761 -26.567 1.00 16.67 160 CYS A N 1
ATOM 1217 C CA . CYS A 1 160 ? 22.722 -3.889 -25.869 1.00 18.31 160 CYS A CA 1
ATOM 1218 C C . CYS A 1 160 ? 21.793 -5.116 -25.945 1.00 19.75 160 CYS A C 1
ATOM 1219 O O . CYS A 1 160 ? 22.252 -6.191 -25.637 1.00 20.08 160 CYS A O 1
ATOM 1222 N N . ALA A 1 161 ? 20.516 -4.979 -26.303 1.00 20.33 161 ALA A N 1
ATOM 1223 C CA . ALA A 1 161 ? 19.683 -6.172 -26.477 1.00 21.47 161 ALA A CA 1
ATOM 1224 C C . ALA A 1 161 ? 20.186 -7.011 -27.721 1.00 23.03 161 ALA A C 1
ATOM 1225 O O . ALA A 1 161 ? 20.818 -6.505 -28.660 1.00 20.93 161 ALA A O 1
ATOM 1227 N N . ASP A 1 162 ? 19.924 -8.297 -27.691 1.00 25.58 162 ASP A N 1
ATOM 1228 C CA . ASP A 1 162 ? 20.307 -9.192 -28.792 1.00 26.62 162 ASP A CA 1
ATOM 1229 C C . ASP A 1 162 ? 19.352 -8.960 -30.002 1.00 27.26 162 ASP A C 1
ATOM 1230 O O . ASP A 1 162 ? 18.158 -9.207 -29.943 1.00 25.38 162 ASP A O 1
ATOM 1235 N N . PRO A 1 163 ? 19.867 -8.430 -31.089 1.00 28.94 163 PRO A N 1
ATOM 1236 C CA . PRO A 1 163 ? 19.025 -8.072 -32.236 1.00 31.15 163 PRO A CA 1
ATOM 1237 C C . PRO A 1 163 ? 18.586 -9.301 -33.015 1.00 33.09 163 PRO A C 1
ATOM 1238 O O . PRO A 1 163 ? 17.680 -9.198 -33.808 1.00 33.01 163 PRO A O 1
ATOM 1242 N N . VAL A 1 164 ? 19.213 -10.445 -32.754 1.00 35.90 164 VAL A N 1
ATOM 1243 C CA . VAL A 1 164 ? 18.811 -11.681 -33.414 1.00 37.42 164 VAL A CA 1
ATOM 1244 C C . VAL A 1 164 ? 17.598 -12.288 -32.687 1.00 37.16 164 VAL A C 1
ATOM 1245 O O . VAL A 1 164 ? 16.573 -12.538 -33.322 1.00 38.00 164 VAL A O 1
ATOM 1249 N N . ASN A 1 165 ? 17.677 -12.523 -31.382 1.00 36.22 165 ASN A N 1
ATOM 1250 C CA . ASN A 1 165 ? 16.519 -13.081 -30.675 1.00 36.26 165 ASN A CA 1
ATOM 1251 C C . ASN A 1 165 ? 15.396 -12.098 -30.408 1.00 35.51 165 ASN A C 1
ATOM 1252 O O . ASN A 1 165 ? 14.255 -12.493 -30.480 1.00 35.98 165 ASN A O 1
ATOM 1257 N N . PHE A 1 166 ? 15.695 -10.807 -30.207 1.00 33.87 166 PHE A N 1
ATOM 1258 C CA . PHE A 1 166 ? 14.648 -9.810 -30.013 1.00 32.40 166 PHE A CA 1
ATOM 1259 C C . PHE A 1 166 ? 14.738 -8.595 -30.940 1.00 31.81 166 PHE A C 1
ATOM 1260 O O . PHE A 1 166 ? 15.105 -7.499 -30.517 1.00 30.48 166 PHE A O 1
ATOM 1268 N N . PRO A 1 167 ? 14.369 -8.766 -32.203 1.00 31.34 167 PRO A N 1
ATOM 1269 C CA . PRO A 1 167 ? 14.534 -7.710 -33.194 1.00 29.81 167 PRO A CA 1
ATOM 1270 C C . PRO A 1 167 ? 13.727 -6.498 -32.884 1.00 28.30 167 PRO A C 1
ATOM 1271 O O . PRO A 1 167 ? 14.131 -5.389 -33.196 1.00 27.45 167 PRO A O 1
ATOM 1275 N N . LYS A 1 168 ? 12.555 -6.685 -32.313 1.00 26.86 168 LYS A N 1
ATOM 1276 C CA . LYS A 1 168 ? 11.747 -5.522 -32.019 1.00 26.71 168 LYS A CA 1
ATOM 1277 C C . LYS A 1 168 ? 12.407 -4.568 -30.992 1.00 24.46 168 LYS A C 1
ATOM 1278 O O . LYS A 1 168 ? 12.144 -3.389 -31.010 1.00 22.95 168 LYS A O 1
ATOM 1284 N N . LEU A 1 169 ? 13.214 -5.117 -30.074 1.00 23.28 169 LEU A N 1
ATOM 1285 C CA . LEU A 1 169 ? 13.900 -4.283 -29.090 1.00 23.32 169 LEU A CA 1
ATOM 1286 C C . LEU A 1 169 ? 15.001 -3.455 -29.707 1.00 22.65 169 LEU A C 1
ATOM 1287 O O . LEU A 1 169 ? 15.454 -2.485 -29.075 1.00 23.27 169 LEU A O 1
ATOM 1292 N N . CYS A 1 170 ? 15.424 -3.790 -30.930 1.00 22.01 170 CYS A N 1
ATOM 1293 C CA . CYS A 1 170 ? 16.482 -3.038 -31.587 1.00 21.80 170 CYS A CA 1
ATOM 1294 C C . CYS A 1 170 ? 15.989 -2.298 -32.811 1.00 22.20 170 CYS A C 1
ATOM 1295 O O . CYS A 1 170 ? 16.757 -1.598 -33.470 1.00 20.04 170 CYS A O 1
ATOM 1298 N N . GLN A 1 171 ? 14.691 -2.410 -33.100 1.00 22.47 171 GLN A N 1
ATOM 1299 C CA . GLN A 1 171 ? 14.136 -1.873 -34.338 1.00 23.17 171 GLN A CA 1
ATOM 1300 C C . GLN A 1 171 ? 14.171 -0.359 -34.515 1.00 23.23 171 GLN A C 1
ATOM 1301 O O . GLN A 1 171 ? 14.442 0.161 -35.627 1.00 23.60 171 GLN A O 1
ATOM 1307 N N . GLN A 1 172 ? 13.923 0.407 -33.458 1.00 22.47 172 GLN A N 1
ATOM 1308 C CA . GLN A 1 172 ? 13.949 1.807 -33.592 1.00 21.60 172 GLN A CA 1
ATOM 1309 C C . GLN A 1 172 ? 15.388 2.364 -33.382 1.00 21.37 172 GLN A C 1
ATOM 1310 O O . GLN A 1 172 ? 15.585 3.5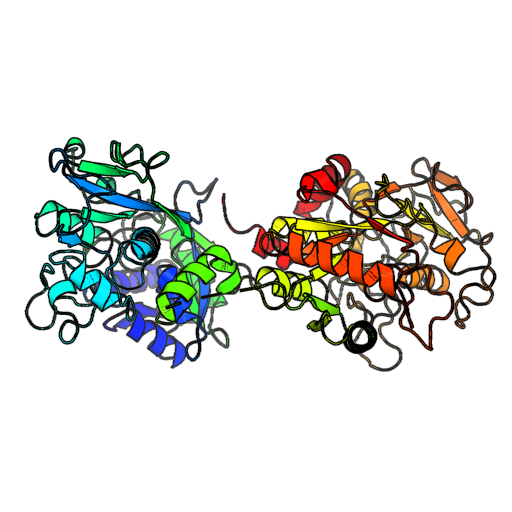40 -33.376 1.00 22.19 172 GLN A O 1
ATOM 1316 N N . CYS A 1 173 ? 16.376 1.534 -33.171 1.00 20.93 173 CYS A N 1
ATOM 1317 C CA . CYS A 1 173 ? 17.739 2.079 -32.896 1.00 21.75 173 CYS A CA 1
ATOM 1318 C C . CYS A 1 173 ? 18.354 2.616 -34.218 1.00 23.91 173 CYS A C 1
ATOM 1319 O O . CYS A 1 173 ? 17.956 2.180 -35.331 1.00 22.75 173 CYS A O 1
ATOM 1322 N N . ALA A 1 174 ? 19.376 3.466 -34.123 1.00 23.88 174 ALA A N 1
ATOM 1323 C CA . ALA A 1 174 ? 19.835 4.176 -35.291 1.00 24.72 174 ALA A CA 1
ATOM 1324 C C . ALA A 1 174 ? 21.231 3.851 -35.779 1.00 25.03 174 ALA A C 1
ATOM 1325 O O . ALA A 1 174 ? 21.705 4.528 -36.689 1.00 26.12 174 ALA A O 1
ATOM 1327 N N . GLY A 1 175 ? 21.902 2.898 -35.178 1.00 25.93 175 GLY A N 1
ATOM 1328 C CA . GLY A 1 175 ? 23.267 2.565 -35.575 1.00 27.53 175 GLY A CA 1
ATOM 1329 C C . GLY A 1 175 ? 23.334 1.877 -36.954 1.00 29.30 175 GLY A C 1
ATOM 1330 O O . GLY A 1 175 ? 22.384 1.273 -37.391 1.00 28.11 175 GLY A O 1
ATOM 1331 N N . LYS A 1 176 ? 24.464 2.039 -37.636 1.00 31.95 176 LYS A N 1
ATOM 1332 C CA . LYS A 1 176 ? 24.664 1.496 -38.970 1.00 33.79 176 LYS A CA 1
ATOM 1333 C C . LYS A 1 176 ? 25.287 0.156 -38.957 1.00 33.50 176 LYS A C 1
ATOM 1334 O O . LYS A 1 176 ? 26.238 -0.055 -38.203 1.00 31.34 176 LYS A O 1
ATOM 1340 N N . GLY A 1 177 ? 24.778 -0.712 -39.841 1.00 32.66 177 GLY A N 1
ATOM 1341 C CA . GLY A 1 177 ? 25.296 -2.017 -40.065 1.00 30.53 177 GLY A CA 1
ATOM 1342 C C . GLY A 1 177 ? 25.414 -2.679 -38.740 1.00 29.49 177 GLY A C 1
ATOM 1343 O O . GLY A 1 177 ? 24.484 -2.698 -37.948 1.00 27.69 177 GLY A O 1
ATOM 1344 N N . ALA A 1 178 ? 26.576 -3.277 -38.525 1.00 27.68 178 ALA A N 1
ATOM 1345 C CA . ALA A 1 178 ? 26.881 -3.989 -37.322 1.00 27.70 178 ALA A CA 1
ATOM 1346 C C . ALA A 1 178 ? 26.802 -3.156 -36.041 1.00 26.52 178 ALA A C 1
ATOM 1347 O O . ALA A 1 178 ? 26.832 -3.726 -35.009 1.00 25.82 178 ALA A O 1
ATOM 1349 N N . GLU A 1 179 ? 26.694 -1.847 -36.120 1.00 25.41 179 GLU A N 1
ATOM 1350 C CA . GLU A 1 179 ? 26.624 -1.044 -34.911 1.00 26.58 179 GLU A CA 1
ATOM 1351 C C . GLU A 1 179 ? 25.158 -0.786 -34.460 1.00 24.95 179 GLU A C 1
ATOM 1352 O O . GLU A 1 179 ? 24.931 -0.104 -33.506 1.00 21.88 179 GLU A O 1
ATOM 1358 N N . LYS A 1 180 ? 24.176 -1.281 -35.204 1.00 23.52 180 LYS A N 1
ATOM 1359 C CA . LYS A 1 180 ? 22.807 -1.047 -34.8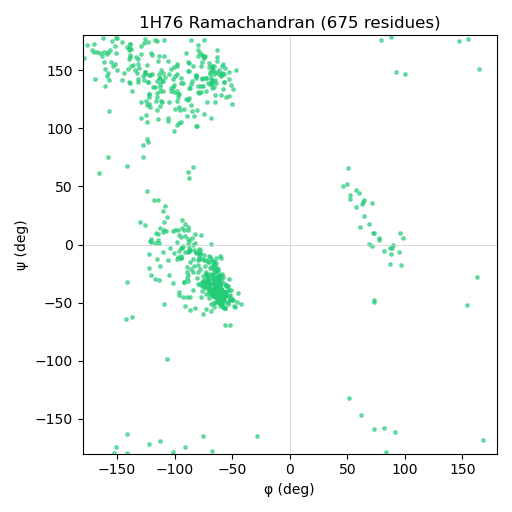37 1.00 22.19 180 LYS A CA 1
ATOM 1360 C C . LYS A 1 180 ? 22.565 -1.748 -33.508 1.00 19.45 180 LYS A C 1
ATOM 1361 O O . LYS A 1 180 ? 22.851 -2.891 -33.341 1.00 19.13 180 LYS A O 1
ATOM 1367 N N . CYS A 1 181 ? 22.031 -1.028 -32.557 1.00 17.47 181 CYS A N 1
ATOM 1368 C CA . CYS A 1 181 ? 21.737 -1.571 -31.239 1.00 17.26 181 CYS A CA 1
ATOM 1369 C C . CYS A 1 181 ? 22.952 -1.841 -30.367 1.00 16.37 181 CYS A C 1
ATOM 1370 O O . CYS A 1 181 ? 22.817 -2.494 -29.327 1.00 15.30 181 CYS A O 1
ATOM 1373 N N . ALA A 1 182 ? 24.126 -1.372 -30.796 1.00 16.34 182 ALA A N 1
ATOM 1374 C CA . ALA A 1 182 ? 25.346 -1.596 -30.050 1.00 16.72 182 ALA A CA 1
ATOM 1375 C C . ALA A 1 182 ? 25.256 -1.092 -28.591 1.00 15.11 182 ALA A C 1
ATOM 1376 O O . ALA A 1 182 ? 24.598 -0.127 -28.283 1.00 14.25 182 ALA A O 1
ATOM 1378 N N . CYS A 1 183 ? 26.014 -1.737 -27.733 1.00 16.95 183 CYS A N 1
ATOM 1379 C CA . CYS A 1 183 ? 26.103 -1.364 -26.317 1.00 16.57 183 CYS A CA 1
ATOM 1380 C C . CYS A 1 183 ? 27.191 -0.284 -26.090 1.00 16.91 183 CYS A C 1
ATOM 1381 O O . CYS A 1 183 ? 28.037 -0.429 -25.220 1.00 18.24 183 CYS A O 1
ATOM 1384 N N . SER A 1 184 ? 27.085 0.855 -26.764 1.00 16.60 184 SER A N 1
ATOM 1385 C CA . SER A 1 184 ? 28.096 1.861 -26.704 1.00 16.02 184 SER A CA 1
ATOM 1386 C C . SER A 1 184 ? 27.674 3.068 -27.479 1.00 16.21 184 SER A C 1
ATOM 1387 O O . SER A 1 184 ? 26.649 3.045 -28.192 1.00 16.00 184 SER A O 1
ATOM 1390 N N . ASN A 1 185 ? 28.454 4.149 -27.354 1.00 16.35 185 ASN A N 1
ATOM 1391 C CA . ASN A 1 185 ? 28.197 5.362 -28.078 1.00 16.09 185 ASN A CA 1
ATOM 1392 C C . ASN A 1 185 ? 28.228 5.185 -29.625 1.00 15.86 185 ASN A C 1
ATOM 1393 O O . ASN A 1 185 ? 27.881 6.095 -30.350 1.00 16.58 185 ASN A O 1
ATOM 1398 N N . HIS A 1 186 ? 28.662 4.053 -30.137 1.00 16.44 186 HIS A N 1
ATOM 1399 C CA . HIS A 1 186 ? 28.582 3.883 -31.611 1.00 17.20 186 HIS A CA 1
ATOM 1400 C C . HIS A 1 186 ? 27.102 3.754 -32.057 1.00 16.57 186 HIS A C 1
ATOM 1401 O O . HIS A 1 186 ? 26.794 3.941 -33.214 1.00 17.58 186 HIS A O 1
ATOM 1408 N N . GLU A 1 187 ? 26.210 3.407 -31.150 1.00 15.86 187 GLU A N 1
ATOM 1409 C CA . GLU A 1 187 ? 24.775 3.494 -31.409 1.00 16.42 187 GLU A CA 1
ATOM 1410 C C . GLU A 1 187 ? 24.320 4.860 -30.936 1.00 16.39 187 GLU A C 1
ATOM 1411 O O . GLU A 1 187 ? 24.430 5.194 -29.766 1.00 15.25 187 GLU A O 1
ATOM 1417 N N . PRO A 1 188 ? 23.838 5.687 -31.836 1.00 17.92 188 PRO A N 1
ATOM 1418 C CA . PRO A 1 188 ? 23.489 7.059 -31.486 1.00 17.22 188 PRO A CA 1
ATOM 1419 C C . PRO A 1 188 ? 22.422 7.158 -30.380 1.00 16.14 188 PRO A C 1
ATOM 1420 O O . PRO A 1 188 ? 22.324 8.127 -29.656 1.00 14.82 188 PRO A O 1
ATOM 1424 N N . TYR A 1 189 ? 21.598 6.145 -30.244 1.00 14.58 189 TYR A N 1
ATOM 1425 C CA . TYR A 1 189 ? 20.569 6.255 -29.250 1.00 15.25 189 TYR A CA 1
ATOM 1426 C C . TYR A 1 189 ? 20.940 5.567 -27.892 1.00 16.28 189 TYR A C 1
ATOM 1427 O O . TYR A 1 189 ? 20.052 5.353 -27.041 1.00 16.59 189 TYR A O 1
ATOM 1436 N N . PHE A 1 190 ? 22.215 5.209 -27.716 1.00 15.20 190 PHE A N 1
ATOM 1437 C CA . PHE A 1 190 ? 22.703 4.580 -26.474 1.00 15.91 190 PHE A CA 1
ATOM 1438 C C . PHE A 1 190 ? 22.750 5.635 -25.326 1.00 15.83 190 PHE A C 1
ATOM 1439 O O . PHE A 1 190 ? 23.081 6.782 -25.553 1.00 15.10 190 PHE A O 1
ATOM 1447 N N . GLY A 1 191 ? 22.433 5.230 -24.095 1.00 14.29 191 GLY A N 1
ATOM 1448 C CA . GLY A 1 191 ? 22.645 6.102 -22.981 1.00 14.20 191 GLY A CA 1
ATOM 1449 C C . GLY A 1 191 ? 21.557 7.112 -22.726 1.00 14.62 191 GLY A C 1
ATOM 1450 O O . GLY A 1 191 ? 20.502 7.116 -23.433 1.00 14.58 191 GLY A O 1
ATOM 1451 N N . TYR A 1 192 ? 21.767 7.956 -21.709 1.00 13.05 192 TYR A N 1
ATOM 1452 C CA . TYR A 1 192 ? 20.754 8.944 -21.392 1.00 13.98 192 TYR A CA 1
ATOM 1453 C C . TYR A 1 192 ? 20.506 9.916 -22.598 1.00 16.18 192 TYR A C 1
ATOM 1454 O O . TYR A 1 192 ? 19.363 10.214 -23.004 1.00 14.45 192 TYR A O 1
ATOM 1463 N N . ALA A 1 193 ? 21.606 10.459 -23.119 1.00 16.00 193 ALA A N 1
ATOM 1464 C CA . ALA A 1 193 ? 21.562 11.370 -24.244 1.00 16.02 193 ALA A CA 1
ATOM 1465 C C . ALA A 1 193 ? 20.963 10.678 -25.432 1.00 15.88 193 ALA A C 1
ATOM 1466 O O . ALA A 1 193 ? 20.080 11.228 -26.055 1.00 17.38 193 ALA A O 1
ATOM 1468 N N . GLY A 1 194 ? 21.393 9.462 -25.711 1.00 16.66 194 GLY A N 1
ATOM 1469 C CA . GLY A 1 194 ? 20.878 8.714 -26.837 1.00 16.73 194 GLY A CA 1
ATOM 1470 C C . GLY A 1 194 ? 19.366 8.475 -26.722 1.00 17.54 194 GLY A C 1
ATOM 1471 O O . GLY A 1 194 ? 18.606 8.637 -27.697 1.00 15.01 194 GLY A O 1
ATOM 1472 N N . ALA A 1 195 ? 18.929 8.017 -25.560 1.00 16.54 195 ALA A N 1
ATOM 1473 C CA . ALA A 1 195 ? 17.519 7.728 -25.386 1.00 17.48 195 ALA A CA 1
ATOM 1474 C C . ALA A 1 195 ? 16.715 8.988 -25.609 1.00 17.91 195 ALA A C 1
ATOM 1475 O O . ALA A 1 195 ? 15.626 8.940 -26.097 1.00 19.05 195 ALA A O 1
ATOM 1477 N N . PHE A 1 196 ? 17.231 10.111 -25.184 1.00 20.48 196 PHE A N 1
ATOM 1478 C CA . PHE A 1 196 ? 16.489 11.368 -25.326 1.00 21.37 196 PHE A CA 1
ATOM 1479 C C . PHE A 1 196 ? 16.451 11.765 -26.773 1.00 21.88 196 PHE A C 1
ATOM 1480 O O . PHE A 1 196 ? 15.424 12.275 -27.234 1.00 22.52 196 PHE A O 1
ATOM 1488 N N . ASN A 1 197 ? 17.509 11.456 -27.507 1.00 21.98 197 ASN A N 1
ATOM 1489 C CA . ASN A 1 197 ? 17.540 11.804 -28.923 1.00 22.48 197 ASN A CA 1
ATOM 1490 C C . ASN A 1 197 ? 16.565 10.907 -29.663 1.00 21.57 197 ASN A C 1
ATOM 1491 O O . ASN A 1 197 ? 15.930 11.344 -30.632 1.00 21.63 197 ASN A O 1
ATOM 1496 N N . CYS A 1 198 ? 16.479 9.664 -29.228 1.00 20.11 198 CYS A N 1
ATOM 1497 C CA . CYS A 1 198 ? 15.527 8.712 -29.740 1.00 20.65 198 CYS A CA 1
ATOM 1498 C C . CYS A 1 198 ? 14.087 9.328 -29.689 1.00 21.08 198 CYS A C 1
ATOM 1499 O O . CYS A 1 198 ? 13.367 9.271 -30.664 1.00 21.83 198 CYS A O 1
ATOM 1502 N N . LEU A 1 199 ? 13.707 9.939 -28.567 1.00 21.69 199 LEU A N 1
ATOM 1503 C CA . LEU A 1 199 ? 12.409 10.597 -28.443 1.00 22.26 199 LEU A CA 1
ATOM 1504 C C . LEU A 1 199 ? 12.312 11.859 -29.336 1.00 24.02 199 LEU A C 1
ATOM 1505 O O . LEU A 1 199 ? 11.378 12.005 -30.141 1.00 24.19 199 LEU A O 1
ATOM 1510 N N . LYS A 1 200 ? 13.309 12.736 -29.208 1.00 25.43 200 LYS A N 1
ATOM 1511 C CA . LYS A 1 200 ? 13.434 13.957 -29.979 1.00 26.41 200 LYS A CA 1
ATOM 1512 C C . LYS A 1 200 ? 13.211 13.708 -31.480 1.00 26.24 200 LYS A C 1
ATOM 1513 O O . LYS A 1 200 ? 12.335 14.296 -32.074 1.00 25.94 200 LYS A O 1
ATOM 1519 N N . GLU A 1 201 ? 13.934 12.774 -32.067 1.00 25.88 201 GLU A N 1
ATOM 1520 C CA . GLU A 1 201 ? 13.767 12.434 -33.453 1.00 25.84 201 GLU A CA 1
ATOM 1521 C C . GLU A 1 201 ? 12.555 11.580 -33.770 1.00 25.64 201 GLU A C 1
ATOM 1522 O O . GLU A 1 201 ? 12.466 11.091 -34.886 1.00 23.37 201 GLU A O 1
ATOM 1528 N N . ASP A 1 202 ? 11.653 11.351 -32.803 1.00 25.52 202 ASP A N 1
ATOM 1529 C CA . ASP A 1 202 ? 10.418 10.603 -33.070 1.00 26.19 202 ASP A CA 1
ATOM 1530 C C . ASP A 1 202 ? 10.615 9.162 -33.459 1.00 26.50 202 ASP A C 1
ATOM 1531 O O . ASP A 1 202 ? 9.767 8.578 -34.143 1.00 25.85 202 ASP A O 1
ATOM 1539 N N . ALA A 1 203 ? 11.748 8.568 -33.052 1.00 25.14 203 ALA A N 1
ATOM 1540 C CA . ALA A 1 203 ? 11.881 7.145 -33.181 1.00 23.92 203 ALA A CA 1
ATOM 1541 C C . ALA A 1 203 ? 11.136 6.497 -32.019 1.00 22.98 203 ALA A C 1
ATOM 1542 O O . ALA A 1 203 ? 10.891 5.343 -32.057 1.00 23.32 203 ALA A O 1
ATOM 1544 N N . GLY A 1 204 ? 10.830 7.217 -30.961 1.00 23.18 204 GLY A N 1
ATOM 1545 C CA . GLY A 1 204 ? 10.092 6.624 -29.851 1.00 22.00 204 GLY A CA 1
ATOM 1546 C C . GLY A 1 204 ? 9.081 7.616 -29.343 1.00 21.61 204 GLY A C 1
ATOM 1547 O O . GLY A 1 204 ? 9.186 8.788 -29.663 1.00 20.49 204 GLY A O 1
ATOM 1548 N N . ASP A 1 205 ? 8.146 7.170 -28.510 1.00 21.34 205 ASP A N 1
ATOM 1549 C CA . ASP A 1 205 ? 7.159 8.033 -27.897 1.00 21.83 205 ASP A CA 1
ATOM 1550 C C . ASP A 1 205 ? 7.427 8.297 -26.401 1.00 22.71 205 ASP A C 1
ATOM 1551 O O . ASP A 1 205 ? 6.744 9.099 -25.780 1.00 22.59 205 ASP A O 1
ATOM 1556 N N . VAL A 1 206 ? 8.326 7.525 -25.794 1.00 21.74 206 VAL A N 1
ATOM 1557 C CA . VAL A 1 206 ? 8.669 7.698 -24.401 1.00 20.21 206 VAL A CA 1
ATOM 1558 C C . VAL A 1 206 ? 10.171 7.364 -24.256 1.00 19.39 206 VAL A C 1
ATOM 1559 O O . VAL A 1 206 ? 10.673 6.473 -24.918 1.00 17.76 206 VAL A O 1
ATOM 1563 N N . ALA A 1 207 ? 10.860 8.133 -23.420 1.00 19.85 207 ALA A N 1
ATOM 1564 C CA . ALA A 1 207 ? 12.269 7.869 -23.093 1.00 19.63 207 ALA A CA 1
ATOM 1565 C C . ALA A 1 207 ? 12.445 7.682 -21.580 1.00 18.03 207 ALA A C 1
ATOM 1566 O O . ALA A 1 207 ? 12.026 8.485 -20.784 1.00 19.74 207 ALA A O 1
ATOM 1568 N N . PHE A 1 208 ? 13.092 6.614 -21.212 1.00 16.56 208 PHE A N 1
ATOM 1569 C CA . PHE A 1 208 ? 13.373 6.312 -19.828 1.00 15.96 208 PHE A CA 1
ATOM 1570 C C . PHE A 1 208 ? 14.813 6.752 -19.509 1.00 15.93 208 PHE A C 1
ATOM 1571 O O . PHE A 1 208 ? 15.808 6.103 -19.903 1.00 16.07 208 PHE A O 1
ATOM 1579 N N . VAL A 1 209 ? 14.905 7.864 -18.839 1.00 15.23 209 VAL A N 1
ATOM 1580 C CA . VAL A 1 209 ? 16.139 8.545 -18.606 1.00 16.66 209 VAL A CA 1
ATOM 1581 C C . VAL A 1 209 ? 16.170 9.119 -17.207 1.00 16.78 209 VAL A C 1
ATOM 1582 O O . VAL A 1 209 ? 15.419 8.667 -16.356 1.00 16.19 209 VAL A O 1
ATOM 1586 N N . LYS A 1 210 ? 17.069 10.059 -16.958 1.00 16.61 210 LYS A N 1
ATOM 1587 C CA . LYS A 1 210 ? 17.188 10.635 -15.638 1.00 18.11 210 LYS A CA 1
ATOM 1588 C C . LYS A 1 210 ? 16.697 12.090 -15.586 1.00 19.19 210 LYS A C 1
ATOM 1589 O O . LYS A 1 210 ? 16.349 12.702 -16.614 1.00 17.33 210 LYS A O 1
ATOM 1595 N N . HIS A 1 211 ? 16.704 12.634 -14.373 1.00 19.48 211 HIS A N 1
ATOM 1596 C CA . HIS A 1 211 ? 16.057 13.904 -14.142 1.00 21.29 211 HIS A CA 1
ATOM 1597 C C . HIS A 1 211 ? 16.764 15.079 -14.796 1.00 20.89 211 HIS A C 1
ATOM 1598 O O . HIS A 1 211 ? 16.114 16.038 -15.095 1.00 22.06 211 HIS A O 1
ATOM 1605 N N . SER A 1 212 ? 18.047 15.010 -15.053 1.00 21.06 212 SER A N 1
ATOM 1606 C CA . SER A 1 212 ? 18.745 16.141 -15.672 1.00 21.90 212 SER A CA 1
ATOM 1607 C C . SER A 1 212 ? 18.838 16.015 -17.172 1.00 22.51 212 SER A C 1
ATOM 1608 O O . SER A 1 212 ? 19.364 16.899 -17.840 1.00 22.66 212 SER A O 1
ATOM 1611 N N . THR A 1 213 ? 18.340 14.894 -17.717 1.00 22.36 213 THR A N 1
ATOM 1612 C CA . THR A 1 213 ? 18.581 14.587 -19.126 1.00 21.12 213 THR A CA 1
ATOM 1613 C C . THR A 1 213 ? 18.064 15.622 -20.121 1.00 21.92 213 THR A C 1
ATOM 1614 O O . THR A 1 213 ? 18.777 16.007 -21.056 1.00 19.48 213 THR A O 1
ATOM 1618 N N . VAL A 1 214 ? 16.802 15.999 -19.993 1.00 22.78 214 VAL A N 1
ATOM 1619 C CA . VAL A 1 214 ? 16.247 16.969 -20.910 1.00 24.24 214 VAL A CA 1
ATOM 1620 C C . VAL A 1 214 ? 17.038 18.323 -20.889 1.00 25.58 214 VAL A C 1
ATOM 1621 O O . VAL A 1 214 ? 17.460 18.803 -21.906 1.00 25.62 214 VAL A O 1
ATOM 1625 N N . LEU A 1 215 ? 17.272 18.884 -19.720 1.00 27.93 215 LEU A N 1
ATOM 1626 C CA . LEU A 1 215 ? 18.050 20.143 -19.605 1.00 30.23 215 LEU A CA 1
ATOM 1627 C C . LEU A 1 215 ? 19.461 19.978 -20.114 1.00 30.17 215 LEU A C 1
ATOM 1628 O O . LEU A 1 215 ? 19.990 20.906 -20.756 1.00 29.56 215 LEU A O 1
ATOM 1633 N N . GLU A 1 216 ? 20.047 18.795 -19.956 1.00 28.79 216 GLU A N 1
ATOM 1634 C CA . GLU A 1 216 ? 21.377 18.647 -20.481 1.00 29.16 216 GLU A CA 1
ATOM 1635 C C . GLU A 1 216 ? 21.377 18.534 -21.979 1.00 29.92 216 GLU A C 1
ATOM 1636 O O . GLU A 1 216 ? 22.338 18.910 -22.621 1.00 28.60 216 GLU A O 1
ATOM 1642 N N . ASN A 1 217 ? 20.335 17.990 -22.578 1.00 31.33 217 ASN A N 1
ATOM 1643 C CA . ASN A 1 217 ? 20.465 17.701 -23.981 1.00 33.49 217 ASN A CA 1
ATOM 1644 C C . ASN A 1 217 ? 19.750 18.657 -24.934 1.00 38.14 217 ASN A C 1
ATOM 1645 O O . ASN A 1 217 ? 19.849 18.514 -26.147 1.00 37.55 217 ASN A O 1
ATOM 1650 N N . LEU A 1 218 ? 19.036 19.628 -24.399 1.00 43.33 218 LEU A N 1
ATOM 1651 C CA . LEU A 1 218 ? 18.351 20.568 -25.269 1.00 48.19 218 LEU A CA 1
ATOM 1652 C C . LEU A 1 218 ? 19.227 21.778 -25.467 1.00 52.45 218 LEU A C 1
ATOM 1653 O O . LEU A 1 218 ? 19.842 22.240 -24.544 1.00 52.76 218 LEU A O 1
ATOM 1658 N N . PRO A 1 219 ? 19.262 22.260 -26.693 1.00 58.40 219 PRO A N 1
ATOM 1659 C CA . PRO A 1 219 ? 20.005 23.456 -27.138 1.00 61.80 219 PRO A CA 1
ATOM 1660 C C . PRO A 1 219 ? 20.312 24.630 -26.180 1.00 65.25 219 PRO A C 1
ATOM 1661 O O . PRO A 1 219 ? 20.233 24.597 -24.939 1.00 65.93 219 PRO A O 1
ATOM 1665 N N . ASP A 1 220 ? 20.696 25.718 -26.848 1.00 69.17 220 ASP A N 1
ATOM 1666 C CA . ASP A 1 220 ? 21.024 26.999 -26.217 1.00 71.49 220 ASP A CA 1
ATOM 1667 C C . ASP A 1 220 ? 19.820 27.452 -25.382 1.00 72.33 220 ASP A C 1
ATOM 1668 O O . ASP A 1 220 ? 19.934 27.688 -24.168 1.00 73.00 220 ASP A O 1
ATOM 1673 N N . LYS A 1 221 ? 18.655 27.531 -26.013 1.00 73.00 221 LYS A N 1
ATOM 1674 C CA . LYS A 1 221 ? 17.471 27.957 -25.280 1.00 73.84 221 LYS A CA 1
ATOM 1675 C C . LYS A 1 221 ? 16.425 26.865 -25.114 1.00 72.93 221 LYS A C 1
ATOM 1676 O O . LYS A 1 221 ? 16.691 25.697 -25.385 1.00 72.89 221 LYS A O 1
ATOM 1682 N N . ALA A 1 222 ? 15.238 27.250 -24.659 1.00 71.97 222 ALA A N 1
ATOM 1683 C CA . ALA A 1 222 ? 14.246 26.264 -24.252 1.00 70.73 222 ALA A CA 1
ATOM 1684 C C . ALA A 1 222 ? 13.082 25.880 -25.167 1.00 69.45 222 ALA A C 1
ATOM 1685 O O . ALA A 1 222 ? 12.011 26.484 -25.186 1.00 69.69 222 ALA A O 1
ATOM 1687 N N . ASP A 1 223 ? 13.300 24.771 -25.845 1.00 67.70 223 ASP A N 1
ATOM 1688 C CA . ASP A 1 223 ? 12.255 24.054 -26.535 1.00 65.94 223 ASP A CA 1
ATOM 1689 C C . ASP A 1 223 ? 11.725 23.106 -25.470 1.00 63.34 223 ASP A C 1
ATOM 1690 O O . ASP A 1 223 ? 11.024 22.168 -25.771 1.00 62.51 223 ASP A O 1
ATOM 1695 N N . ARG A 1 224 ? 12.082 23.390 -24.219 1.00 60.60 224 ARG A N 1
ATOM 1696 C CA . ARG A 1 224 ? 11.836 22.519 -23.074 1.00 59.18 224 ARG A CA 1
ATOM 1697 C C . ARG A 1 224 ? 10.367 22.347 -22.750 1.00 56.34 224 ARG A C 1
ATOM 1698 O O . ARG A 1 224 ? 9.960 21.358 -22.155 1.00 55.39 224 ARG A O 1
ATOM 1706 N N . ASP A 1 225 ? 9.583 23.304 -23.227 1.00 52.96 225 ASP A N 1
ATOM 1707 C CA . ASP A 1 225 ? 8.136 23.307 -23.107 1.00 51.21 225 ASP A CA 1
ATOM 1708 C C . ASP A 1 225 ? 7.521 22.255 -24.043 1.00 46.86 225 ASP A C 1
ATOM 1709 O O . ASP A 1 225 ? 6.359 21.878 -23.928 1.00 45.46 225 ASP A O 1
ATOM 1714 N N . GLN A 1 226 ? 8.332 21.764 -24.954 1.00 43.06 226 GLN A N 1
ATOM 1715 C CA . GLN A 1 226 ? 7.884 20.705 -25.819 1.00 41.26 226 GLN A CA 1
ATOM 1716 C C . GLN A 1 226 ? 7.884 19.324 -25.139 1.00 37.46 226 GLN A C 1
ATOM 1717 O O . GLN A 1 226 ? 7.435 18.370 -25.727 1.00 36.28 226 GLN A O 1
ATOM 1723 N N . TYR A 1 227 ? 8.410 19.224 -23.929 1.00 34.28 227 TYR A N 1
ATOM 1724 C CA . TYR A 1 227 ? 8.549 17.937 -23.266 1.00 32.39 227 TYR A CA 1
ATOM 1725 C C . TYR A 1 227 ? 7.857 17.948 -21.923 1.00 31.52 227 TYR A C 1
ATOM 1726 O O . TYR A 1 227 ? 7.654 18.994 -21.334 1.00 31.84 227 TYR A O 1
ATOM 1735 N N . GLU A 1 228 ? 7.455 16.782 -21.467 1.00 30.33 228 GLU A N 1
ATOM 1736 C CA . GLU A 1 228 ? 6.835 16.638 -20.177 1.00 30.47 228 GLU A CA 1
ATOM 1737 C C . GLU A 1 228 ? 7.256 15.303 -19.590 1.00 28.76 228 GLU A C 1
ATOM 1738 O O . GLU A 1 228 ? 7.789 14.436 -20.305 1.00 28.86 228 GLU A O 1
ATOM 1744 N N . LEU A 1 229 ? 6.847 15.093 -18.351 1.00 27.76 229 LEU A N 1
ATOM 1745 C CA . LEU A 1 229 ? 7.095 13.852 -17.614 1.00 27.14 229 LEU A CA 1
ATOM 1746 C C . LEU A 1 229 ? 5.781 13.055 -17.417 1.00 28.16 229 LEU A C 1
ATOM 1747 O O . LEU A 1 229 ? 4.694 13.666 -17.212 1.00 27.31 229 LEU A O 1
ATOM 1752 N N . LEU A 1 230 ? 5.870 11.724 -17.550 1.00 26.76 230 LEU A N 1
ATOM 1753 C CA . LEU A 1 230 ? 4.802 10.824 -17.190 1.00 27.40 230 LEU A CA 1
ATOM 1754 C C . LEU A 1 230 ? 4.906 10.495 -15.706 1.00 28.29 230 LEU A C 1
ATOM 1755 O O . LEU A 1 230 ? 5.925 9.963 -15.239 1.00 27.42 230 LEU A O 1
ATOM 1760 N N . CYS A 1 231 ? 3.863 10.820 -14.943 1.00 28.84 231 CYS A N 1
ATOM 1761 C CA . CYS A 1 231 ? 3.852 10.484 -13.520 1.00 30.32 231 CYS A CA 1
ATOM 1762 C C . CYS A 1 231 ? 3.072 9.196 -13.277 1.00 31.17 231 CYS A C 1
ATOM 1763 O O . CYS A 1 231 ? 2.155 8.854 -14.046 1.00 32.33 231 CYS A O 1
ATOM 1766 N N . ARG A 1 232 ? 3.417 8.505 -12.201 1.00 33.57 232 ARG A N 1
ATOM 1767 C CA . ARG A 1 232 ? 2.784 7.233 -11.832 1.00 35.87 232 ARG A CA 1
ATOM 1768 C C . ARG A 1 232 ? 1.307 7.385 -11.431 1.00 36.28 232 ARG A C 1
ATOM 1769 O O . ARG A 1 232 ? 0.602 6.399 -11.375 1.00 36.45 232 ARG A O 1
ATOM 1777 N N . ASP A 1 233 ? 0.836 8.596 -11.169 1.00 37.00 233 ASP A N 1
ATOM 1778 C CA . ASP A 1 233 ? -0.594 8.776 -10.850 1.00 38.14 233 ASP A CA 1
ATOM 1779 C C . ASP A 1 233 ? -1.363 9.122 -12.101 1.00 38.45 233 ASP A C 1
ATOM 1780 O O . ASP A 1 233 ? -2.416 9.695 -12.021 1.00 39.27 233 ASP A O 1
ATOM 1785 N N . ASN A 1 234 ? -0.802 8.798 -13.262 1.00 38.70 234 ASN A N 1
ATOM 1786 C CA . ASN A 1 234 ? -1.442 9.002 -14.558 1.00 38.82 234 ASN A CA 1
ATOM 1787 C C . ASN A 1 234 ? -1.718 10.462 -14.934 1.00 38.03 234 ASN A C 1
ATOM 1788 O O . ASN A 1 234 ? -2.756 10.765 -15.514 1.00 37.69 234 ASN A O 1
ATOM 1793 N N . THR A 1 235 ? -0.809 11.351 -14.568 1.00 36.52 235 THR A N 1
ATOM 1794 C CA . THR A 1 235 ? -0.855 12.743 -15.005 1.00 36.34 235 THR A CA 1
ATOM 1795 C C . THR A 1 235 ? 0.498 13.051 -15.644 1.00 35.62 235 THR A C 1
ATOM 1796 O O . THR A 1 235 ? 1.374 12.202 -15.692 1.00 36.30 235 THR A O 1
ATOM 1800 N N . ARG A 1 236 ? 0.660 14.243 -16.168 1.00 35.11 236 ARG A N 1
ATOM 1801 C CA . ARG A 1 236 ? 1.886 14.664 -16.789 1.00 34.47 236 ARG A CA 1
ATOM 1802 C C . ARG A 1 236 ? 2.265 15.936 -16.082 1.00 35.96 236 ARG A C 1
ATOM 1803 O O . ARG A 1 236 ? 1.385 16.703 -15.630 1.00 34.11 236 ARG A O 1
ATOM 1811 N N . ARG A 1 237 ? 3.567 16.173 -15.971 1.00 36.35 237 ARG A N 1
ATOM 1812 C CA . ARG A 1 237 ? 4.064 17.388 -15.349 1.00 37.25 237 ARG A CA 1
ATOM 1813 C C . ARG A 1 237 ? 5.247 17.921 -16.145 1.00 36.79 237 ARG A C 1
ATOM 1814 O O . ARG A 1 237 ? 5.877 17.164 -16.924 1.00 36.46 237 ARG A O 1
ATOM 1822 N N . PRO A 1 238 ? 5.572 19.198 -15.944 1.00 35.21 238 PRO A N 1
ATOM 1823 C CA . PRO A 1 238 ? 6.753 19.795 -16.568 1.00 34.28 238 PRO A CA 1
ATOM 1824 C C . PRO A 1 238 ? 8.040 19.090 -16.186 1.00 32.02 238 PRO A C 1
ATOM 1825 O O . PRO A 1 238 ? 8.139 18.538 -15.104 1.00 30.76 238 PRO A O 1
ATOM 1829 N N . VAL A 1 239 ? 9.017 19.176 -17.065 1.00 32.34 239 VAL A N 1
ATOM 1830 C CA . VAL A 1 239 ? 10.293 18.486 -16.876 1.00 34.15 239 VAL A CA 1
ATOM 1831 C C . VAL A 1 239 ? 11.026 19.000 -15.677 1.00 34.61 239 VAL A C 1
ATOM 1832 O O . VAL A 1 239 ? 11.744 18.233 -15.054 1.00 33.75 239 VAL A O 1
ATOM 1836 N N . ASP A 1 240 ? 10.821 20.254 -15.283 1.00 35.64 240 ASP A N 1
ATOM 1837 C CA . ASP A 1 240 ? 11.519 20.666 -14.048 1.00 37.49 240 ASP A CA 1
ATOM 1838 C C . ASP A 1 240 ? 10.762 20.408 -12.781 1.00 36.36 240 ASP A C 1
ATOM 1839 O O . ASP A 1 240 ? 11.201 20.712 -11.714 1.00 36.91 240 ASP A O 1
ATOM 1844 N N . ASP A 1 241 ? 9.703 19.641 -12.870 1.00 35.62 241 ASP A N 1
ATOM 1845 C CA . ASP A 1 241 ? 8.958 19.261 -11.693 1.00 34.55 241 ASP A CA 1
ATOM 1846 C C . ASP A 1 241 ? 9.185 17.800 -11.381 1.00 33.47 241 ASP A C 1
ATOM 1847 O O . ASP A 1 241 ? 8.302 17.147 -10.878 1.00 33.43 241 ASP A O 1
ATOM 1852 N N . TYR A 1 242 ? 10.373 17.277 -11.655 1.00 32.20 242 TYR A N 1
ATOM 1853 C CA . TYR A 1 242 ? 10.617 15.860 -11.433 1.00 31.81 242 TYR A CA 1
ATOM 1854 C C . TYR A 1 242 ? 10.471 15.435 -9.991 1.00 31.15 242 TYR A C 1
ATOM 1855 O O . TYR A 1 242 ? 10.173 14.279 -9.739 1.00 27.86 242 TYR A O 1
ATOM 1864 N N . GLU A 1 243 ? 10.674 16.331 -9.032 1.00 32.15 243 GLU A N 1
ATOM 1865 C CA . GLU A 1 243 ? 10.575 15.879 -7.632 1.00 33.92 243 GLU A CA 1
ATOM 1866 C C . GLU A 1 243 ? 9.165 15.379 -7.260 1.00 33.51 243 GLU A C 1
ATOM 1867 O O . GLU A 1 243 ? 9.032 14.605 -6.311 1.00 33.05 243 GLU A O 1
ATOM 1873 N N . ASN A 1 244 ? 8.145 15.785 -8.037 1.00 33.59 244 ASN A N 1
ATOM 1874 C CA . ASN A 1 244 ? 6.780 15.328 -7.853 1.00 33.67 244 ASN A CA 1
ATOM 1875 C C . ASN A 1 244 ? 6.316 14.381 -8.993 1.00 33.30 244 ASN A C 1
ATOM 1876 O O . ASN A 1 244 ? 5.123 14.216 -9.215 1.00 33.04 244 ASN A O 1
ATOM 1881 N N . CYS A 1 245 ? 7.253 13.792 -9.743 1.00 31.12 245 CYS A N 1
ATOM 1882 C CA . CYS A 1 245 ? 6.878 12.989 -10.890 1.00 28.19 245 CYS A CA 1
ATOM 1883 C C . CYS A 1 245 ? 8.059 12.154 -11.361 1.00 26.77 245 CYS A C 1
ATOM 1884 O O . CYS A 1 245 ? 8.507 12.264 -12.507 1.00 24.20 245 CYS A O 1
ATOM 1887 N N . TYR A 1 246 ? 8.509 11.300 -10.470 1.00 25.16 246 TYR A N 1
ATOM 1888 C CA . TYR A 1 246 ? 9.623 10.438 -10.749 1.00 26.02 246 TYR A CA 1
ATOM 1889 C C . TYR A 1 246 ? 9.201 8.963 -10.619 1.00 25.87 246 TYR A C 1
ATOM 1890 O O . TYR A 1 246 ? 8.141 8.656 -10.078 1.00 25.20 246 TYR A O 1
ATOM 1899 N N . LEU A 1 247 ? 10.011 8.053 -11.145 1.00 24.87 247 LEU A N 1
ATOM 1900 C CA . LEU A 1 247 ? 9.645 6.669 -11.070 1.00 23.46 247 LEU A CA 1
ATOM 1901 C C . LEU A 1 247 ? 10.318 6.065 -9.889 1.00 23.34 247 LEU A C 1
ATOM 1902 O O . LEU A 1 247 ? 9.704 5.294 -9.202 1.00 23.67 247 LEU A O 1
ATOM 1907 N N . ALA A 1 248 ? 11.581 6.411 -9.643 1.00 23.10 248 ALA A N 1
ATOM 1908 C CA . ALA A 1 248 ? 12.273 5.928 -8.479 1.00 22.60 248 ALA A CA 1
ATOM 1909 C C . ALA A 1 248 ? 13.554 6.724 -8.316 1.00 22.22 248 ALA A C 1
ATOM 1910 O O . ALA A 1 248 ? 13.925 7.507 -9.186 1.00 21.73 248 ALA A O 1
ATOM 1912 N N . GLN A 1 249 ? 14.131 6.601 -7.140 1.00 20.73 249 GLN A N 1
ATOM 1913 C CA . GLN A 1 249 ? 15.404 7.158 -6.837 1.00 22.42 249 GLN A CA 1
ATOM 1914 C C . GLN A 1 249 ? 16.416 6.007 -6.860 1.00 20.41 249 GLN A C 1
ATOM 1915 O O . GLN A 1 249 ? 16.144 4.961 -6.297 1.00 19.65 249 GLN A O 1
ATOM 1921 N N . VAL A 1 250 ? 17.558 6.178 -7.538 1.00 18.71 250 VAL A N 1
ATOM 1922 C CA . VAL A 1 250 ? 18.524 5.099 -7.683 1.00 17.49 250 VAL A CA 1
ATOM 1923 C C . VAL A 1 250 ? 19.892 5.564 -7.347 1.00 16.49 250 VAL A C 1
ATOM 1924 O O . VAL A 1 250 ? 20.192 6.714 -7.483 1.00 16.24 250 VAL A O 1
ATOM 1928 N N . PRO A 1 251 ? 20.743 4.672 -6.881 1.00 16.97 251 PRO A N 1
ATOM 1929 C CA . PRO A 1 251 ? 22.076 5.055 -6.458 1.00 16.57 251 PRO A CA 1
ATOM 1930 C C . PRO A 1 251 ? 22.949 5.452 -7.641 1.00 15.30 251 PRO A C 1
ATOM 1931 O O . PRO A 1 251 ? 22.756 5.037 -8.754 1.00 12.44 251 PRO A O 1
ATOM 1935 N N . SER A 1 252 ? 23.946 6.243 -7.317 1.00 16.12 252 SER A N 1
ATOM 1936 C CA . SER A 1 252 ? 24.954 6.726 -8.233 1.00 15.41 252 SER A CA 1
ATOM 1937 C C . SER A 1 252 ? 25.648 5.659 -9.040 1.00 14.92 252 SER A C 1
ATOM 1938 O O . SER A 1 252 ? 25.855 4.567 -8.558 1.00 14.04 252 SER A O 1
ATOM 1941 N N . HIS A 1 253 ? 26.049 6.029 -10.268 1.00 13.64 253 HIS A N 1
ATOM 1942 C CA . HIS A 1 253 ? 27.027 5.285 -11.016 1.00 14.30 253 HIS A CA 1
ATOM 1943 C C . HIS A 1 253 ? 28.276 5.262 -10.145 1.00 13.58 253 HIS A C 1
ATOM 1944 O O . HIS A 1 253 ? 28.546 6.199 -9.380 1.00 13.88 253 HIS A O 1
ATOM 1951 N N . ALA A 1 254 ? 29.003 4.179 -10.234 1.00 14.05 254 ALA A N 1
ATOM 1952 C CA . ALA A 1 254 ? 30.193 3.984 -9.446 1.00 13.87 254 ALA A CA 1
ATOM 1953 C C . ALA A 1 254 ? 31.235 3.320 -10.290 1.00 13.21 254 ALA A C 1
ATOM 1954 O O . ALA A 1 254 ? 30.921 2.471 -11.138 1.00 12.38 254 ALA A O 1
ATOM 1956 N N . VAL A 1 255 ? 32.469 3.618 -9.941 1.00 12.24 255 VAL A N 1
ATOM 1957 C CA . VAL A 1 255 ? 33.627 2.982 -10.478 1.00 13.65 255 VAL A CA 1
ATOM 1958 C C . VAL A 1 255 ? 33.787 1.678 -9.801 1.00 14.28 255 VAL A C 1
ATOM 1959 O O . VAL A 1 255 ? 33.772 1.629 -8.543 1.00 15.82 255 VAL A O 1
ATOM 1963 N N . VAL A 1 256 ? 33.977 0.623 -10.547 1.00 14.71 256 VAL A N 1
ATOM 1964 C CA . VAL A 1 256 ? 34.212 -0.670 -9.947 1.00 16.96 256 VAL A CA 1
ATOM 1965 C C . VAL A 1 256 ? 35.636 -1.177 -10.222 1.00 18.51 256 VAL A C 1
ATOM 1966 O O . VAL A 1 256 ? 36.322 -0.688 -11.122 1.00 17.88 256 VAL A O 1
ATOM 1970 N N . ALA A 1 257 ? 36.060 -2.149 -9.425 1.00 19.01 257 ALA A N 1
ATOM 1971 C CA . ALA A 1 257 ? 37.402 -2.692 -9.460 1.00 20.39 257 ALA A CA 1
ATOM 1972 C C . ALA A 1 257 ? 37.376 -4.088 -8.858 1.00 21.58 257 ALA A C 1
ATOM 1973 O O . ALA A 1 257 ? 36.405 -4.443 -8.133 1.00 20.17 257 ALA A O 1
ATOM 1975 N N . ARG A 1 258 ? 38.469 -4.832 -9.080 1.00 22.57 258 ARG A N 1
ATOM 1976 C CA . ARG A 1 258 ? 38.633 -6.188 -8.513 1.00 24.18 258 ARG A CA 1
ATOM 1977 C C . ARG A 1 258 ? 38.512 -6.190 -6.969 1.00 25.41 258 ARG A C 1
ATOM 1978 O O . ARG A 1 258 ? 38.963 -5.278 -6.308 1.00 25.65 258 ARG A O 1
ATOM 1986 N N . SER A 1 259 ? 37.844 -7.201 -6.436 1.00 28.53 259 SER A N 1
ATOM 1987 C CA . SER A 1 259 ? 37.670 -7.411 -5.002 1.00 31.46 259 SER A CA 1
ATOM 1988 C C . SER A 1 259 ? 38.996 -7.766 -4.397 1.00 33.38 259 SER A C 1
ATOM 1989 O O . SER A 1 259 ? 39.314 -7.281 -3.350 1.00 35.15 259 SER A O 1
ATOM 1992 N N . VAL A 1 260 ? 39.784 -8.594 -5.072 1.00 35.32 260 VAL A N 1
ATOM 1993 C CA . VAL A 1 260 ? 41.136 -8.858 -4.590 1.00 37.20 260 VAL A CA 1
ATOM 1994 C C . VAL A 1 260 ? 42.195 -8.287 -5.539 1.00 36.68 260 VAL A C 1
ATOM 1995 O O . VAL A 1 260 ? 42.096 -8.480 -6.735 1.00 37.66 260 VAL A O 1
ATOM 1999 N N . ASP A 1 261 ? 43.189 -7.567 -5.025 1.00 36.86 261 ASP A N 1
ATOM 2000 C CA . ASP A 1 261 ? 44.262 -7.021 -5.882 1.00 37.41 261 ASP A CA 1
ATOM 2001 C C . ASP A 1 261 ? 43.692 -6.069 -6.962 1.00 36.24 261 ASP A C 1
ATOM 2002 O O . ASP A 1 261 ? 44.084 -6.099 -8.133 1.00 35.82 261 ASP A O 1
ATOM 2007 N N . GLY A 1 262 ? 42.782 -5.211 -6.523 1.00 34.88 262 GLY A N 1
ATOM 2008 C CA . GLY A 1 262 ? 42.078 -4.288 -7.372 1.00 34.10 262 GLY A CA 1
ATOM 2009 C C . GLY A 1 262 ? 42.687 -2.926 -7.494 1.00 33.41 262 GLY A C 1
ATOM 2010 O O . GLY A 1 262 ? 42.160 -2.121 -8.239 1.00 32.34 262 GLY A O 1
ATOM 2011 N N . GLN A 1 263 ? 43.770 -2.646 -6.779 1.00 33.01 263 GLN A N 1
ATOM 2012 C CA . GLN A 1 263 ? 44.449 -1.331 -6.872 1.00 33.29 263 GLN A CA 1
ATOM 2013 C C . GLN A 1 263 ? 43.550 -0.135 -6.542 1.00 31.39 263 GLN A C 1
ATOM 2014 O O . GLN A 1 263 ? 43.711 0.982 -7.068 1.00 29.78 263 GLN A O 1
ATOM 2020 N N . GLU A 1 264 ? 42.612 -0.336 -5.637 1.00 30.43 264 GLU A N 1
ATOM 2021 C CA . GLU A 1 264 ? 41.635 0.716 -5.414 1.00 30.81 264 GLU A CA 1
ATOM 2022 C C . GLU A 1 264 ? 42.217 1.906 -4.831 1.00 30.02 264 GLU A C 1
ATOM 2023 O O . GLU A 1 264 ? 41.655 2.957 -4.940 1.00 27.97 264 GLU A O 1
ATOM 2029 N N . ASP A 1 265 ? 43.285 1.706 -4.082 1.00 29.95 265 ASP A N 1
ATOM 2030 C CA . ASP A 1 265 ? 44.011 2.810 -3.482 1.00 31.26 265 ASP A CA 1
ATOM 2031 C C . ASP A 1 265 ? 44.455 3.732 -4.610 1.00 28.43 265 ASP A C 1
ATOM 2032 O O . ASP A 1 265 ? 44.297 4.928 -4.574 1.00 27.59 265 ASP A O 1
ATOM 2037 N N . SER A 1 266 ? 45.112 3.140 -5.587 1.00 27.07 266 SER A N 1
ATOM 2038 C CA . SER A 1 266 ? 45.481 3.868 -6.793 1.00 26.55 266 SER A CA 1
ATOM 2039 C C . SER A 1 266 ? 44.284 4.528 -7.479 1.00 24.68 266 SER A C 1
ATOM 2040 O O . SER A 1 266 ? 44.358 5.685 -7.879 1.00 22.99 266 SER A O 1
ATOM 2043 N N . ILE A 1 267 ? 43.173 3.804 -7.605 1.00 23.30 267 ILE A N 1
ATOM 2044 C CA . ILE A 1 267 ? 42.013 4.377 -8.306 1.00 22.66 267 ILE A CA 1
ATOM 2045 C C . ILE A 1 267 ? 41.513 5.614 -7.621 1.00 21.40 267 ILE A C 1
ATOM 2046 O O . ILE A 1 267 ? 41.267 6.641 -8.250 1.00 19.94 267 ILE A O 1
ATOM 2051 N N . TRP A 1 268 ? 41.348 5.555 -6.308 1.00 21.91 268 TRP A N 1
ATOM 2052 C CA . TRP A 1 268 ? 40.954 6.776 -5.574 1.00 22.36 268 TRP A CA 1
ATOM 2053 C C . TRP A 1 268 ? 41.945 7.941 -5.698 1.00 22.29 268 TRP A C 1
ATOM 2054 O O . TRP A 1 268 ? 41.565 9.051 -5.943 1.00 23.71 268 TRP A O 1
ATOM 2065 N N . GLU A 1 269 ? 43.212 7.676 -5.481 1.00 24.57 269 GLU A N 1
ATOM 2066 C CA . GLU A 1 269 ? 44.293 8.681 -5.650 1.00 25.66 269 GLU A CA 1
ATOM 2067 C C . GLU A 1 269 ? 44.192 9.341 -7.033 1.00 25.01 269 GLU A C 1
ATOM 2068 O O . GLU A 1 269 ? 44.145 10.590 -7.153 1.00 25.32 269 GLU A O 1
ATOM 2074 N N . LEU A 1 270 ? 44.034 8.527 -8.087 1.00 23.41 270 LEU A N 1
ATOM 2075 C CA . LEU A 1 270 ? 43.844 9.104 -9.431 1.00 22.83 270 LEU A CA 1
ATOM 2076 C C . LEU A 1 270 ? 42.646 10.022 -9.508 1.00 21.89 270 LEU A C 1
ATOM 2077 O O . LEU A 1 270 ? 42.732 11.243 -9.863 1.00 21.51 270 LEU A O 1
ATOM 2082 N N . LEU A 1 271 ? 41.510 9.487 -9.087 1.00 20.95 271 LEU A N 1
ATOM 2083 C CA . LEU A 1 271 ? 40.277 10.241 -9.245 1.00 20.23 271 LEU A CA 1
ATOM 2084 C C . LEU A 1 271 ? 40.201 11.473 -8.353 1.00 20.29 271 LEU A C 1
ATOM 2085 O O . LEU A 1 271 ? 39.689 12.545 -8.758 1.00 18.02 271 LEU A O 1
ATOM 2090 N N . ASN A 1 272 ? 40.710 11.326 -7.136 1.00 21.96 272 ASN A N 1
ATOM 2091 C CA . ASN A 1 272 ? 40.723 12.477 -6.205 1.00 23.58 272 ASN A CA 1
ATOM 2092 C C . ASN A 1 272 ? 41.563 13.617 -6.754 1.00 22.95 272 ASN A C 1
ATOM 2093 O O . ASN A 1 272 ? 41.108 14.767 -6.860 1.00 21.56 272 ASN A O 1
ATOM 2098 N N . GLN A 1 273 ? 42.762 13.307 -7.179 1.00 24.90 273 GLN A N 1
ATOM 2099 C CA . GLN A 1 273 ? 43.573 14.355 -7.783 1.00 26.92 273 GLN A CA 1
ATOM 2100 C C . GLN A 1 273 ? 42.952 14.850 -9.054 1.00 26.34 273 GLN A C 1
ATOM 2101 O O . GLN A 1 273 ? 43.027 16.033 -9.368 1.00 28.30 273 GLN A O 1
ATOM 2107 N N . ALA A 1 274 ? 42.271 13.991 -9.789 1.00 25.42 274 ALA A N 1
ATOM 2108 C CA . ALA A 1 274 ? 41.726 14.442 -11.045 1.00 23.25 274 ALA A CA 1
ATOM 2109 C C . ALA A 1 274 ? 40.612 15.412 -10.830 1.00 22.20 274 ALA A C 1
ATOM 2110 O O . ALA A 1 274 ? 40.432 16.364 -11.607 1.00 21.74 274 ALA A O 1
ATOM 2112 N N . GLN A 1 275 ? 39.811 15.200 -9.809 1.00 21.81 275 GLN A N 1
ATOM 2113 C CA . GLN A 1 275 ? 38.706 16.135 -9.615 1.00 22.33 275 GLN A CA 1
ATOM 2114 C C . GLN A 1 275 ? 39.245 17.511 -9.140 1.00 23.62 275 GLN A C 1
ATOM 2115 O O . GLN A 1 275 ? 38.709 18.569 -9.451 1.00 22.95 275 GLN A O 1
ATOM 2121 N N . GLU A 1 276 ? 40.344 17.474 -8.444 1.00 25.39 276 GLU A N 1
ATOM 2122 C CA . GLU A 1 276 ? 40.966 18.707 -7.980 1.00 29.39 276 GLU A CA 1
ATOM 2123 C C . GLU A 1 276 ? 41.420 19.551 -9.169 1.00 28.67 276 GLU A C 1
ATOM 2124 O O . GLU A 1 276 ? 41.103 20.697 -9.222 1.00 27.83 276 GLU A O 1
ATOM 2130 N N . HIS A 1 277 ? 42.119 18.960 -10.140 1.00 28.82 277 HIS A N 1
ATOM 2131 C CA . HIS A 1 277 ? 42.643 19.727 -11.299 1.00 28.86 277 HIS A CA 1
ATOM 2132 C C . HIS A 1 277 ? 41.730 19.852 -12.486 1.00 28.10 277 HIS A C 1
ATOM 2133 O O . HIS A 1 277 ? 41.739 20.818 -13.186 1.00 28.48 277 HIS A O 1
ATOM 2140 N N . PHE A 1 278 ? 40.855 18.884 -12.709 1.00 27.24 278 PHE A N 1
ATOM 2141 C CA . PHE A 1 278 ? 40.070 18.888 -13.926 1.00 25.48 278 PHE A CA 1
ATOM 2142 C C . PHE A 1 278 ? 38.574 18.696 -13.653 1.00 26.45 278 PHE A C 1
ATOM 2143 O O . PHE A 1 278 ? 37.765 18.380 -14.545 1.00 25.20 278 PHE A O 1
ATOM 2151 N N . GLY A 1 279 ? 38.218 18.968 -12.413 1.00 27.64 279 GLY A N 1
ATOM 2152 C CA . GLY A 1 279 ? 36.847 18.955 -11.945 1.00 28.03 279 GLY A CA 1
ATOM 2153 C C . GLY A 1 279 ? 35.994 20.046 -12.525 1.00 29.38 279 GLY A C 1
ATOM 2154 O O . GLY A 1 279 ? 36.380 20.819 -13.365 1.00 27.91 279 GLY A O 1
ATOM 2155 N N . ARG A 1 280 ? 34.755 20.098 -12.081 1.00 31.49 280 ARG A N 1
ATOM 2156 C CA . ARG A 1 280 ? 33.836 21.050 -12.599 1.00 33.46 280 ARG A CA 1
ATOM 2157 C C . ARG A 1 280 ? 34.414 22.489 -12.590 1.00 35.44 280 ARG A C 1
ATOM 2158 O O . ARG A 1 280 ? 34.796 22.985 -11.553 1.00 36.20 280 ARG A O 1
ATOM 2166 N N . ASP A 1 281 ? 34.496 23.117 -13.741 1.00 37.02 281 ASP A N 1
ATOM 2167 C CA . ASP A 1 281 ? 34.967 24.477 -13.899 1.00 39.72 281 ASP A CA 1
ATOM 2168 C C . ASP A 1 281 ? 36.407 24.725 -13.462 1.00 41.17 281 ASP A C 1
ATOM 2169 O O . ASP A 1 281 ? 36.806 25.860 -13.328 1.00 42.02 281 ASP A O 1
ATOM 2174 N N . LYS A 1 282 ? 37.189 23.682 -13.281 1.00 41.68 282 LYS A N 1
ATOM 2175 C CA . LYS A 1 282 ? 38.529 23.822 -12.794 1.00 42.29 282 LYS A CA 1
ATOM 2176 C C . LYS A 1 282 ? 39.589 24.111 -13.860 1.00 42.49 282 LYS A C 1
ATOM 2177 O O . LYS A 1 282 ? 40.665 24.566 -13.523 1.00 43.19 282 LYS A O 1
ATOM 2183 N N . SER A 1 283 ? 39.337 23.802 -15.126 1.00 41.81 283 SER A N 1
ATOM 2184 C CA . SER A 1 283 ? 40.380 23.935 -16.113 1.00 40.81 283 SER A CA 1
ATOM 2185 C C . SER A 1 283 ? 39.881 24.056 -17.508 1.00 40.42 283 SER A C 1
ATOM 2186 O O . SER A 1 283 ? 38.923 23.425 -17.911 1.00 40.42 283 SER A O 1
ATOM 2189 N N . PRO A 1 284 ? 40.593 24.846 -18.275 1.00 39.68 284 PRO A N 1
ATOM 2190 C CA . PRO A 1 284 ? 40.265 25.036 -19.696 1.00 38.72 284 PRO A CA 1
ATOM 2191 C C . PRO A 1 284 ? 40.868 23.938 -20.555 1.00 37.49 284 PRO A C 1
ATOM 2192 O O . PRO A 1 284 ? 40.366 23.636 -21.633 1.00 38.44 284 PRO A O 1
ATOM 2196 N N . ASP A 1 285 ? 41.928 23.302 -20.067 1.00 36.15 285 ASP A N 1
ATOM 2197 C CA . ASP A 1 285 ? 42.588 22.257 -20.843 1.00 35.46 285 ASP A CA 1
ATOM 2198 C C . ASP A 1 285 ? 41.837 20.926 -20.934 1.00 34.12 285 ASP A C 1
ATOM 2199 O O . ASP A 1 285 ? 41.907 20.259 -21.999 1.00 33.80 285 ASP A O 1
ATOM 2204 N N . PHE A 1 286 ? 41.158 20.503 -19.834 1.00 31.76 286 PHE A N 1
ATOM 2205 C CA . PHE A 1 286 ? 40.484 19.226 -19.858 1.00 29.34 286 PHE A CA 1
ATOM 2206 C C . PHE A 1 286 ? 39.388 19.223 -18.816 1.00 29.35 286 PHE A C 1
ATOM 2207 O O . PHE A 1 286 ? 39.582 19.710 -17.689 1.00 29.37 286 PHE A O 1
ATOM 2215 N N . GLN A 1 287 ? 38.266 18.608 -19.179 1.00 28.01 287 GLN A N 1
ATOM 2216 C CA . GLN A 1 287 ? 37.111 18.518 -18.308 1.00 26.17 287 GLN A CA 1
ATOM 2217 C C . GLN A 1 287 ? 36.748 17.031 -18.081 1.00 23.70 287 GLN A C 1
ATOM 2218 O O . GLN A 1 287 ? 36.526 16.238 -18.988 1.00 20.49 287 GLN A O 1
ATOM 2224 N N . LEU A 1 288 ? 36.766 16.639 -16.845 1.00 21.71 288 LEU A N 1
ATOM 2225 C CA . LEU A 1 288 ? 36.331 15.299 -16.469 1.00 21.33 288 LEU A CA 1
ATOM 2226 C C . LEU A 1 288 ? 34.855 15.079 -16.833 1.00 19.71 288 LEU A C 1
ATOM 2227 O O . LEU A 1 288 ? 34.460 14.011 -17.311 1.00 20.52 288 LEU A O 1
ATOM 2232 N N . PHE A 1 289 ? 34.039 16.083 -16.653 1.00 18.93 289 PHE A N 1
ATOM 2233 C CA . PHE A 1 289 ? 32.591 15.912 -16.702 1.00 20.00 289 PHE A CA 1
ATOM 2234 C C . PHE A 1 289 ? 31.931 16.532 -17.913 1.00 19.95 289 PHE A C 1
ATOM 2235 O O . PHE A 1 289 ? 30.777 16.856 -17.948 1.00 19.84 289 PHE A O 1
ATOM 2243 N N . SER A 1 290 ? 32.690 16.585 -18.968 1.00 21.02 290 SER A N 1
ATOM 2244 C CA . SER A 1 290 ? 32.264 17.170 -20.190 1.00 22.24 290 SER A CA 1
ATOM 2245 C C . SER A 1 290 ? 33.162 16.728 -21.301 1.00 21.24 290 SER A C 1
ATOM 2246 O O . SER A 1 290 ? 34.317 16.352 -21.051 1.00 22.66 290 SER A O 1
ATOM 2249 N N . SER A 1 291 ? 32.702 16.884 -22.527 1.00 21.15 291 SER A N 1
ATOM 2250 C CA . SER A 1 291 ? 33.528 16.604 -23.675 1.00 21.62 291 SER A CA 1
ATOM 2251 C C . SER A 1 291 ? 32.920 17.093 -24.975 1.00 23.21 291 SER A C 1
ATOM 2252 O O . SER A 1 291 ? 31.709 16.934 -25.172 1.00 22.14 291 SER A O 1
ATOM 2255 N N . SER A 1 292 ? 33.729 17.612 -25.907 1.00 23.15 292 SER A N 1
ATOM 2256 C CA . SER A 1 292 ? 33.121 17.945 -27.201 1.00 25.82 292 SER A CA 1
ATOM 2257 C C . SER A 1 292 ? 32.825 16.678 -28.028 1.00 25.39 292 SER A C 1
ATOM 2258 O O . SER A 1 292 ? 32.123 16.747 -28.987 1.00 25.67 292 SER A O 1
ATOM 2261 N N . HIS A 1 293 ? 33.295 15.504 -27.614 1.00 25.37 293 HIS A N 1
ATOM 2262 C CA . HIS A 1 293 ? 33.008 14.309 -28.350 1.00 25.79 293 HIS A CA 1
ATOM 2263 C C . HIS A 1 293 ? 31.719 13.567 -27.998 1.00 24.37 293 HIS A C 1
ATOM 2264 O O . HIS A 1 293 ? 31.442 12.545 -28.593 1.00 23.74 293 HIS A O 1
ATOM 2271 N N . GLY A 1 294 ? 30.986 13.995 -26.968 1.00 21.96 294 GLY A N 1
ATOM 2272 C CA . GLY A 1 294 ? 29.761 13.311 -26.576 1.00 19.61 294 GLY A CA 1
ATOM 2273 C C . GLY A 1 294 ? 29.396 13.523 -25.092 1.00 18.73 294 GLY A C 1
ATOM 2274 O O . GLY A 1 294 ? 30.148 14.132 -24.332 1.00 18.92 294 GLY A O 1
ATOM 2275 N N . LYS A 1 295 ? 28.263 12.981 -24.675 1.00 17.28 295 LYS A N 1
ATOM 2276 C CA . LYS A 1 295 ? 27.764 13.142 -23.343 1.00 17.95 295 LYS A CA 1
ATOM 2277 C C . LYS A 1 295 ? 28.065 11.887 -22.537 1.00 16.92 295 LYS A C 1
ATOM 2278 O O . LYS A 1 295 ? 27.957 10.805 -23.052 1.00 14.90 295 LYS A O 1
ATOM 2284 N N . ASP A 1 296 ? 28.400 12.069 -21.273 1.00 15.10 296 ASP A N 1
ATOM 2285 C CA . ASP A 1 296 ? 28.529 10.954 -20.330 1.00 15.67 296 ASP A CA 1
ATOM 2286 C C . ASP A 1 296 ? 29.632 9.998 -20.686 1.00 14.05 296 ASP A C 1
ATOM 2287 O O . ASP A 1 296 ? 29.539 8.828 -20.420 1.00 16.45 296 ASP A O 1
ATOM 2292 N N . LEU A 1 297 ? 30.730 10.523 -21.171 1.00 14.04 297 LEU A N 1
ATOM 2293 C CA . LEU A 1 297 ? 31.873 9.702 -21.549 1.00 14.10 297 LEU A CA 1
ATOM 2294 C C . LEU A 1 297 ? 32.754 9.504 -20.313 1.00 13.04 297 LEU A C 1
ATOM 2295 O O . LEU A 1 297 ? 33.127 10.459 -19.714 1.00 11.75 297 LEU A O 1
ATOM 2300 N N . LEU A 1 298 ? 33.055 8.237 -19.973 1.00 12.38 298 LEU A N 1
ATOM 2301 C CA . LEU A 1 298 ? 33.826 7.833 -18.837 1.00 12.71 298 LEU A CA 1
ATOM 2302 C C . LEU A 1 298 ? 33.078 7.982 -17.492 1.00 12.15 298 LEU A C 1
ATOM 2303 O O . LEU A 1 298 ? 33.118 7.066 -16.688 1.00 10.95 298 LEU A O 1
ATOM 2308 N N . PHE A 1 299 ? 32.466 9.149 -17.286 1.00 12.99 299 PHE A N 1
ATOM 2309 C CA . PHE A 1 299 ? 31.663 9.532 -16.108 1.00 12.48 299 PHE A CA 1
ATOM 2310 C C . PHE A 1 299 ? 30.470 10.281 -16.611 1.00 12.22 299 PHE A C 1
ATOM 2311 O O . PHE A 1 299 ? 30.461 10.765 -17.739 1.00 14.03 299 PHE A O 1
ATOM 2319 N N . LYS A 1 300 ? 29.443 10.434 -15.813 1.00 12.16 300 LYS A N 1
ATOM 2320 C CA . LYS A 1 300 ? 28.282 11.207 -16.308 1.00 14.21 300 LYS A CA 1
ATOM 2321 C C . LYS A 1 300 ? 28.555 12.702 -16.294 1.00 13.79 300 LYS A C 1
ATOM 2322 O O . LYS A 1 300 ? 29.295 13.159 -15.436 1.00 14.90 300 LYS A O 1
ATOM 2328 N N . ASP A 1 301 ? 28.053 13.421 -17.290 1.00 14.01 301 ASP A N 1
ATOM 2329 C CA . ASP A 1 301 ? 28.170 14.886 -17.365 1.00 15.21 301 ASP A CA 1
ATOM 2330 C C . ASP A 1 301 ? 27.456 15.591 -16.166 1.00 17.58 301 ASP A C 1
ATOM 2331 O O . ASP A 1 301 ? 27.830 16.682 -15.796 1.00 17.10 301 ASP A O 1
ATOM 2336 N N . SER A 1 302 ? 26.493 14.921 -15.523 1.00 17.86 302 SER A N 1
ATOM 2337 C CA . SER A 1 302 ? 25.850 15.466 -14.342 1.00 18.49 302 SER A CA 1
ATOM 2338 C C . SER A 1 302 ? 26.583 15.220 -13.043 1.00 19.90 302 SER A C 1
ATOM 2339 O O . SER A 1 302 ? 26.168 15.766 -12.052 1.00 21.13 302 SER A O 1
ATOM 2342 N N . ALA A 1 303 ? 27.597 14.334 -12.991 1.00 19.01 303 ALA A N 1
ATOM 2343 C CA . ALA A 1 303 ? 28.409 14.232 -11.790 1.00 19.61 303 ALA A CA 1
ATOM 2344 C C . ALA A 1 303 ? 29.211 15.545 -11.560 1.00 19.82 303 ALA A C 1
ATOM 2345 O O . ALA A 1 303 ? 29.605 16.228 -12.538 1.00 17.36 303 ALA A O 1
ATOM 2347 N N . ASN A 1 304 ? 29.414 15.884 -10.283 1.00 19.34 304 ASN A N 1
ATOM 2348 C CA . ASN A 1 304 ? 30.232 17.032 -9.887 1.00 20.48 304 ASN A CA 1
ATOM 2349 C C . ASN A 1 304 ? 31.445 16.626 -9.091 1.00 19.70 304 ASN A C 1
ATOM 2350 O O . ASN A 1 304 ? 32.209 17.453 -8.678 1.00 21.82 304 ASN A O 1
ATOM 2355 N N . GLY A 1 305 ? 31.652 15.357 -8.875 1.00 18.33 305 GLY A N 1
ATOM 2356 C CA . GLY A 1 305 ? 32.863 14.931 -8.216 1.00 18.04 305 GLY A CA 1
ATOM 2357 C C . GLY A 1 305 ? 32.704 13.497 -7.841 1.00 16.95 305 GLY A C 1
ATOM 2358 O O . GLY A 1 305 ? 31.712 12.820 -8.270 1.00 17.37 305 GLY A O 1
ATOM 2359 N N . PHE A 1 306 ? 33.634 13.049 -7.013 1.00 16.57 306 PHE A N 1
ATOM 2360 C CA . PHE A 1 306 ? 33.696 11.682 -6.552 1.00 16.23 306 PHE A CA 1
ATOM 2361 C C . PHE A 1 306 ? 33.728 11.575 -5.017 1.00 17.34 306 PHE A C 1
ATOM 2362 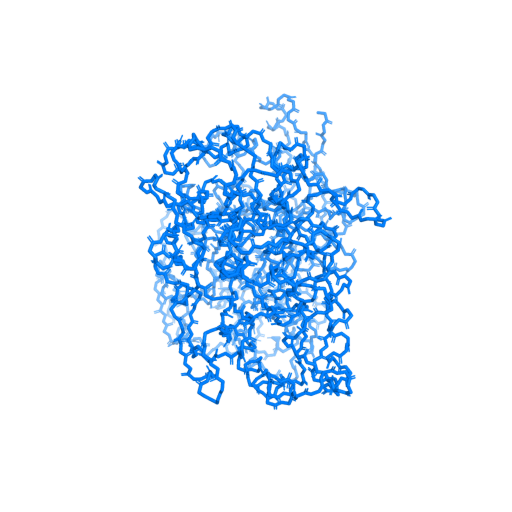O O . PHE A 1 306 ? 34.321 12.411 -4.347 1.00 17.01 306 PHE A O 1
ATOM 2370 N N . LEU A 1 307 ? 33.153 10.505 -4.494 1.00 17.65 307 LEU A N 1
ATOM 2371 C CA . LEU A 1 307 ? 33.286 10.107 -3.079 1.00 19.31 307 LEU A CA 1
ATOM 2372 C C . LEU A 1 307 ? 33.844 8.711 -3.027 1.00 20.42 307 LEU A C 1
ATOM 2373 O O . LEU A 1 307 ? 33.451 7.828 -3.791 1.00 20.42 307 LEU A O 1
ATOM 2378 N N . LYS A 1 308 ? 34.735 8.485 -2.092 1.00 19.73 308 LYS A N 1
ATOM 2379 C CA . LYS A 1 308 ? 35.293 7.181 -1.889 1.00 21.71 308 LYS A CA 1
ATOM 2380 C C . LYS A 1 308 ? 34.272 6.327 -1.151 1.00 21.17 308 LYS A C 1
ATOM 2381 O O . LYS A 1 308 ? 33.648 6.782 -0.222 1.00 20.50 308 LYS A O 1
ATOM 2387 N N . ILE A 1 309 ? 34.094 5.083 -1.562 1.00 20.78 309 ILE A N 1
ATOM 2388 C CA . ILE A 1 309 ? 33.098 4.225 -0.932 1.00 20.68 309 ILE A CA 1
ATOM 2389 C C . ILE A 1 309 ? 33.775 3.553 0.270 1.00 20.49 309 ILE A C 1
ATOM 2390 O O . ILE A 1 309 ? 34.901 3.114 0.120 1.00 19.65 309 ILE A O 1
ATOM 2395 N N . PRO A 1 310 ? 33.131 3.509 1.447 1.00 20.96 310 PRO A N 1
ATOM 2396 C CA . PRO A 1 310 ? 33.717 2.832 2.631 1.00 21.79 310 PRO A CA 1
ATOM 2397 C C . PRO A 1 310 ? 34.046 1.388 2.357 1.00 22.12 310 PRO A C 1
ATOM 2398 O O . PRO A 1 310 ? 33.334 0.617 1.668 1.00 20.53 310 PRO A O 1
ATOM 2402 N N . SER A 1 311 ? 35.090 0.964 2.994 1.00 23.81 311 SER A N 1
ATOM 2403 C CA . SER A 1 311 ? 35.559 -0.414 2.778 1.00 26.01 311 SER A CA 1
ATOM 2404 C C . SER A 1 311 ? 34.579 -1.554 3.127 1.00 26.39 311 SER A C 1
ATOM 2405 O O . SER A 1 311 ? 34.659 -2.618 2.524 1.00 25.70 311 SER A O 1
ATOM 2408 N N . LYS A 1 312 ? 33.641 -1.342 4.055 1.00 26.18 312 LYS A N 1
ATOM 2409 C CA . LYS A 1 312 ? 32.677 -2.386 4.362 1.00 27.09 312 LYS A CA 1
ATOM 2410 C C . LYS A 1 312 ? 31.446 -2.325 3.466 1.00 26.46 312 LYS A C 1
ATOM 2411 O O . LYS A 1 312 ? 30.589 -3.160 3.589 1.00 28.92 312 LYS A O 1
ATOM 2417 N N . MET A 1 313 ? 31.315 -1.307 2.629 1.00 23.94 313 MET A N 1
ATOM 2418 C CA . MET A 1 313 ? 30.208 -1.261 1.697 1.00 23.92 313 MET A CA 1
ATOM 2419 C C . MET A 1 313 ? 30.528 -2.139 0.459 1.00 23.53 313 MET A C 1
ATOM 2420 O O . MET A 1 313 ? 31.301 -1.720 -0.371 1.00 23.00 313 MET A O 1
ATOM 2425 N N . ASP A 1 314 ? 29.976 -3.341 0.368 1.00 22.90 314 ASP A N 1
ATOM 2426 C CA . ASP A 1 314 ? 30.153 -4.158 -0.820 1.00 22.24 314 ASP A CA 1
ATOM 2427 C C . ASP A 1 314 ? 29.011 -3.845 -1.768 1.00 21.47 314 ASP A C 1
ATOM 2428 O O . ASP A 1 314 ? 28.249 -2.890 -1.530 1.00 19.10 314 ASP A O 1
ATOM 2433 N N . SER A 1 315 ? 28.880 -4.557 -2.881 1.00 20.37 315 SER A N 1
ATOM 2434 C CA . SER A 1 315 ? 27.833 -4.142 -3.815 1.00 20.82 315 SER A CA 1
ATOM 2435 C C . SER A 1 315 ? 26.460 -4.234 -3.229 1.00 19.31 315 SER A C 1
ATOM 2436 O O . SER A 1 315 ? 25.628 -3.411 -3.508 1.00 18.05 315 SER A O 1
ATOM 2439 N N . SER A 1 316 ? 26.213 -5.237 -2.400 1.00 19.79 316 SER A N 1
ATOM 2440 C CA . SER A 1 316 ? 24.905 -5.381 -1.794 1.00 20.78 316 SER A CA 1
ATOM 2441 C C . SER A 1 316 ? 24.540 -4.190 -0.935 1.00 20.05 316 SER A C 1
ATOM 2442 O O . SER A 1 316 ? 23.454 -3.658 -1.039 1.00 18.63 316 SER A O 1
ATOM 2445 N N . LEU A 1 317 ? 25.467 -3.813 -0.082 1.00 20.06 317 LEU A N 1
ATOM 2446 C CA . LEU A 1 317 ? 25.249 -2.671 0.799 1.00 21.87 317 LEU A CA 1
ATOM 2447 C C . LEU A 1 317 ? 25.119 -1.372 0.009 1.00 20.18 317 LEU A C 1
ATOM 2448 O O . LEU A 1 317 ? 24.239 -0.624 0.276 1.00 19.64 317 LEU A O 1
ATOM 2453 N N . TYR A 1 318 ? 25.932 -1.189 -1.023 1.00 18.96 318 TYR A N 1
ATOM 2454 C CA . TYR A 1 318 ? 25.836 0.010 -1.857 1.00 18.11 318 TYR A CA 1
ATOM 2455 C C . TYR A 1 318 ? 24.526 0.179 -2.534 1.00 17.88 318 TYR A C 1
ATOM 2456 O O . TYR A 1 318 ? 23.986 1.241 -2.624 1.00 15.97 318 TYR A O 1
ATOM 2465 N N . LEU A 1 319 ? 24.032 -0.889 -3.119 1.00 18.57 319 LEU A N 1
ATOM 2466 C CA . LEU A 1 319 ? 22.752 -0.848 -3.812 1.00 19.33 319 LEU A CA 1
ATOM 2467 C C . LEU A 1 319 ? 21.561 -0.842 -2.872 1.00 21.22 319 LEU A C 1
ATOM 2468 O O . LEU A 1 319 ? 20.554 -0.254 -3.199 1.00 23.09 319 LEU A O 1
ATOM 2473 N N . GLY A 1 320 ? 21.640 -1.542 -1.747 1.00 23.04 320 GLY A N 1
ATOM 2474 C CA . GLY A 1 320 ? 20.512 -1.604 -0.788 1.00 23.78 320 GLY A CA 1
ATOM 2475 C C . GLY A 1 320 ? 19.650 -2.795 -1.093 1.00 24.19 320 GLY A C 1
ATOM 2476 O O . GLY A 1 320 ? 19.455 -3.155 -2.260 1.00 22.38 320 GLY A O 1
ATOM 2477 N N . TYR A 1 321 ? 19.050 -3.356 -0.055 1.00 24.36 321 TYR A N 1
ATOM 2478 C CA . TYR A 1 321 ? 18.352 -4.662 -0.155 1.00 25.30 321 TYR A CA 1
ATOM 2479 C C . TYR A 1 321 ? 17.079 -4.638 -1.047 1.00 24.85 321 TYR A C 1
ATOM 2480 O O . TYR A 1 321 ? 16.839 -5.514 -1.856 1.00 25.00 321 TYR A O 1
ATOM 2489 N N . GLN A 1 322 ? 16.284 -3.627 -0.904 1.00 26.12 322 GLN A N 1
ATOM 2490 C CA . GLN A 1 322 ? 15.111 -3.415 -1.749 1.00 28.48 322 GLN A CA 1
ATOM 2491 C C . GLN A 1 322 ? 15.493 -3.424 -3.257 1.00 27.20 322 GLN A C 1
ATOM 2492 O O . GLN A 1 322 ? 14.967 -4.197 -4.041 1.00 27.53 322 GLN A O 1
ATOM 2498 N N . TYR A 1 323 ? 16.522 -2.664 -3.611 1.00 26.44 323 TYR A N 1
ATOM 2499 C CA . TYR A 1 323 ? 16.962 -2.549 -4.996 1.00 25.41 323 TYR A CA 1
ATOM 2500 C C . TYR A 1 323 ? 17.589 -3.858 -5.441 1.00 25.16 323 TYR A C 1
ATOM 2501 O O . TYR A 1 323 ? 17.302 -4.377 -6.502 1.00 22.12 323 TYR A O 1
ATOM 2510 N N . VAL A 1 324 ? 18.393 -4.461 -4.594 1.00 25.88 324 VAL A N 1
ATOM 2511 C CA . VAL A 1 324 ? 18.938 -5.751 -4.964 1.00 28.03 324 VAL A CA 1
ATOM 2512 C C . VAL A 1 324 ? 17.787 -6.750 -5.205 1.00 29.15 324 VAL A C 1
ATOM 2513 O O . VAL A 1 324 ? 17.843 -7.554 -6.136 1.00 27.41 324 VAL A O 1
ATOM 2517 N N . THR A 1 325 ? 16.734 -6.700 -4.389 1.00 30.57 325 THR A N 1
ATOM 2518 C CA . THR A 1 325 ? 15.614 -7.653 -4.636 1.00 32.77 325 THR A CA 1
ATOM 2519 C C . THR A 1 325 ? 14.873 -7.372 -5.956 1.00 32.99 325 THR A C 1
ATOM 2520 O O . THR A 1 325 ? 14.525 -8.273 -6.667 1.00 32.75 325 THR A O 1
ATOM 2524 N N . ALA A 1 326 ? 14.652 -6.112 -6.306 1.00 34.84 326 ALA A N 1
ATOM 2525 C CA . ALA A 1 326 ? 14.060 -5.812 -7.609 1.00 35.61 326 ALA A CA 1
ATOM 2526 C C . ALA A 1 326 ? 14.972 -6.320 -8.730 1.00 37.43 326 ALA A C 1
ATOM 2527 O O . ALA A 1 326 ? 14.518 -7.014 -9.637 1.00 38.28 326 ALA A O 1
ATOM 2529 N N . LEU A 1 327 ? 16.267 -6.053 -8.631 1.00 38.37 327 LEU A N 1
ATOM 2530 C CA . LEU A 1 327 ? 17.210 -6.505 -9.635 1.00 40.25 327 LEU A CA 1
ATOM 2531 C C . LEU A 1 327 ? 17.186 -8.048 -9.702 1.00 42.27 327 LEU A C 1
ATOM 2532 O O . LEU A 1 327 ? 17.256 -8.679 -10.770 1.00 41.03 327 LEU A O 1
ATOM 2537 N N . ARG A 1 328 ? 17.145 -8.667 -8.548 1.00 44.16 328 ARG A N 1
ATOM 2538 C CA . ARG A 1 328 ? 17.177 -10.106 -8.540 1.00 46.47 328 ARG A CA 1
ATOM 2539 C C . ARG A 1 328 ? 15.890 -10.540 -9.184 1.00 47.94 328 ARG A C 1
ATOM 2540 O O . ARG A 1 328 ? 15.907 -11.401 -10.032 1.00 46.92 328 ARG A O 1
ATOM 2548 N N . ASN A 1 329 ? 14.785 -9.905 -8.831 1.00 50.69 329 ASN A N 1
ATOM 2549 C CA . ASN A 1 329 ? 13.504 -10.261 -9.436 1.00 54.14 329 ASN A CA 1
ATOM 2550 C C . ASN A 1 329 ? 13.472 -10.354 -10.961 1.00 56.65 329 ASN A C 1
ATOM 2551 O O . ASN A 1 329 ? 12.953 -11.312 -11.511 1.00 57.60 329 ASN A O 1
ATOM 2556 N N . LEU A 1 330 ? 14.003 -9.361 -11.647 1.00 59.47 330 LEU A N 1
ATOM 2557 C CA . LEU A 1 330 ? 13.980 -9.367 -13.094 1.00 61.79 330 LEU A CA 1
ATOM 2558 C C . LEU A 1 330 ? 15.046 -10.238 -13.727 1.00 64.76 330 LEU A C 1
ATOM 2559 O O . LEU A 1 330 ? 14.990 -10.479 -14.920 1.00 65.31 330 LEU A O 1
ATOM 2564 N N . ARG A 1 331 ? 16.029 -10.679 -12.952 1.00 68.75 331 ARG A N 1
ATOM 2565 C CA . ARG A 1 331 ? 17.188 -11.392 -13.504 1.00 71.64 331 ARG A CA 1
ATOM 2566 C C . ARG A 1 331 ? 17.074 -12.907 -13.561 1.00 74.77 331 ARG A C 1
ATOM 2567 O O . ARG A 1 331 ? 17.637 -13.536 -14.474 1.00 75.68 331 ARG A O 1
ATOM 2575 N N . GLU A 1 332 ? 16.363 -13.507 -12.610 1.00 78.39 332 GLU A N 1
ATOM 2576 C CA . GLU A 1 332 ? 16.284 -14.975 -12.556 1.00 81.26 332 GLU A CA 1
ATOM 2577 C C . GLU A 1 332 ? 15.239 -15.554 -13.529 1.00 82.72 332 GLU A C 1
ATOM 2578 O O . GLU A 1 332 ? 15.153 -16.782 -13.695 1.00 82.93 332 GLU A O 1
ATOM 2584 N N . GLU A 1 333 ? 14.476 -14.663 -14.175 1.00 84.28 333 GLU A N 1
ATOM 2585 C CA . GLU A 1 333 ? 13.547 -15.055 -15.243 1.00 85.34 333 GLU A CA 1
ATOM 2586 C C . GLU A 1 333 ? 12.359 -15.874 -14.709 1.00 85.63 333 GLU A C 1
ATOM 2587 O O . GLU A 1 333 ? 11.411 -15.325 -14.127 1.00 85.94 333 GLU A O 1
ATOM 2593 N N . GLU A 1 342 ? 7.690 -15.898 3.628 1.00 54.63 342 GLU A N 1
ATOM 2594 C CA . GLU A 1 342 ? 7.072 -17.183 4.004 1.00 54.57 342 GLU A CA 1
ATOM 2595 C C . GLU A 1 342 ? 7.024 -17.499 5.543 1.00 53.33 342 GLU A C 1
ATOM 2596 O O . GLU A 1 342 ? 6.114 -18.212 6.022 1.00 55.16 342 GLU A O 1
ATOM 2598 N N . CYS A 1 343 ? 7.965 -16.956 6.306 1.00 50.20 343 CYS A N 1
ATOM 2599 C CA . CYS A 1 343 ? 8.087 -17.225 7.765 1.00 47.71 343 CYS A CA 1
ATOM 2600 C C . CYS A 1 343 ? 8.068 -18.690 8.158 1.00 45.45 343 CYS A C 1
ATOM 2601 O O . CYS A 1 343 ? 7.322 -19.119 9.019 1.00 45.83 343 CYS A O 1
ATOM 2604 N N . LYS A 1 344 ? 8.921 -19.444 7.527 1.00 43.11 344 LYS A N 1
ATOM 2605 C CA . LYS A 1 344 ? 9.043 -20.829 7.853 1.00 42.40 344 LYS A CA 1
ATOM 2606 C C . LYS A 1 344 ? 10.062 -20.995 8.966 1.00 39.14 344 LYS A C 1
ATOM 2607 O O . LYS A 1 344 ? 9.994 -21.928 9.724 1.00 38.68 344 LYS A O 1
ATOM 2613 N N . LYS A 1 345 ? 10.997 -20.062 9.077 1.00 34.98 345 LYS A N 1
ATOM 2614 C CA . LYS A 1 345 ? 12.105 -20.231 9.992 1.00 31.91 345 LYS A CA 1
ATOM 2615 C C . LYS A 1 345 ? 12.676 -18.865 10.391 1.00 28.93 345 LYS A C 1
ATOM 2616 O O . LYS A 1 345 ? 12.494 -17.886 9.673 1.00 27.64 345 LYS A O 1
ATOM 2618 N N . VAL A 1 346 ? 13.345 -18.810 11.538 1.00 24.40 346 VAL A N 1
ATOM 2619 C CA . VAL A 1 346 ? 14.062 -17.607 11.936 1.00 22.27 346 VAL A CA 1
ATOM 2620 C C . VAL A 1 346 ? 15.531 -17.910 11.997 1.00 19.36 346 VAL A C 1
ATOM 2621 O O . VAL A 1 346 ? 15.943 -18.755 12.782 1.00 18.61 346 VAL A O 1
ATOM 2625 N N . ARG A 1 347 ? 16.336 -17.292 11.159 1.00 17.85 347 ARG A N 1
ATOM 2626 C CA . ARG A 1 347 ? 17.763 -17.523 11.243 1.00 17.56 347 ARG A CA 1
ATOM 2627 C C . ARG A 1 347 ? 18.425 -16.508 12.230 1.00 16.83 347 ARG A C 1
ATOM 2628 O O . ARG A 1 347 ? 18.501 -15.287 11.961 1.00 16.28 347 ARG A O 1
ATOM 2636 N N . TRP A 1 348 ? 18.867 -17.024 13.354 1.00 15.64 348 TRP A N 1
ATOM 2637 C CA . TRP A 1 348 ? 19.548 -16.269 14.340 1.00 15.05 348 TRP A CA 1
ATOM 2638 C C . TRP A 1 348 ? 21.021 -16.104 13.983 1.00 16.34 348 TRP A C 1
ATOM 2639 O O . TRP A 1 348 ? 21.638 -17.015 13.381 1.00 15.68 348 TRP A O 1
ATOM 2650 N N . CYS A 1 349 ? 21.581 -14.936 14.342 1.00 14.74 349 CYS A N 1
ATOM 2651 C CA . CYS A 1 349 ? 22.998 -14.650 14.144 1.00 13.19 349 CYS A CA 1
ATOM 2652 C C . CYS A 1 349 ? 23.732 -14.723 15.485 1.00 13.90 349 CYS A C 1
ATOM 2653 O O . CYS A 1 349 ? 23.481 -13.927 16.420 1.00 11.97 349 CYS A O 1
ATOM 2656 N N . ALA A 1 350 ? 24.541 -15.785 15.616 1.00 12.89 350 ALA A N 1
ATOM 2657 C CA . ALA A 1 350 ? 25.325 -16.064 16.793 1.00 13.01 350 ALA A CA 1
ATOM 2658 C C . ALA A 1 350 ? 26.743 -15.624 16.605 1.00 13.35 350 ALA A C 1
ATOM 2659 O O . ALA A 1 350 ? 27.264 -15.704 15.534 1.00 14.17 350 ALA A O 1
ATOM 2661 N N . ILE A 1 351 ? 27.368 -15.155 17.667 1.00 13.61 351 ILE A N 1
ATOM 2662 C CA . ILE A 1 351 ? 28.697 -14.608 17.574 1.00 14.56 351 ILE A CA 1
ATOM 2663 C C . ILE A 1 351 ? 29.654 -15.464 18.330 1.00 14.33 351 ILE A C 1
ATOM 2664 O O . ILE A 1 351 ? 29.639 -15.528 19.557 1.00 13.01 351 ILE A O 1
ATOM 2669 N N . GLY A 1 352 ? 30.471 -16.161 17.583 1.00 16.39 352 GLY A N 1
ATOM 2670 C CA . GLY A 1 352 ? 31.443 -17.065 18.173 1.00 17.65 352 GLY A CA 1
ATOM 2671 C C . GLY A 1 352 ? 30.901 -18.402 18.621 1.00 18.50 352 GLY A C 1
ATOM 2672 O O . GLY A 1 352 ? 29.712 -18.724 18.554 1.00 18.37 352 GLY A O 1
ATOM 2673 N N . HIS A 1 353 ? 31.821 -19.204 19.060 1.00 18.91 353 HIS A N 1
ATOM 2674 C CA . HIS A 1 353 ? 31.546 -20.598 19.397 1.00 20.93 353 HIS A CA 1
ATOM 2675 C C . HIS A 1 353 ? 30.562 -20.880 20.503 1.00 19.06 353 HIS A C 1
ATOM 2676 O O . HIS A 1 353 ? 29.661 -21.671 20.327 1.00 17.67 353 HIS A O 1
ATOM 2683 N N . GLU A 1 354 ? 30.668 -20.203 21.616 1.00 17.86 354 GLU A N 1
ATOM 2684 C CA . GLU A 1 354 ? 29.726 -20.477 22.633 1.00 17.36 354 GLU A CA 1
ATOM 2685 C C . GLU A 1 354 ? 28.325 -20.059 22.266 1.00 16.25 354 GLU A C 1
ATOM 2686 O O . GLU A 1 354 ? 27.402 -20.751 22.580 1.00 14.15 354 GLU A O 1
ATOM 2692 N N . GLU A 1 355 ? 28.138 -18.900 21.641 1.00 15.57 355 GLU A N 1
ATOM 2693 C CA . GLU A 1 355 ? 26.774 -18.547 21.217 1.00 15.01 355 GLU A CA 1
ATOM 2694 C C . GLU A 1 355 ? 26.269 -19.512 20.147 1.00 15.25 355 GLU A C 1
ATOM 2695 O O . GLU A 1 355 ? 25.104 -19.788 20.058 1.00 15.31 355 GLU A O 1
ATOM 2701 N N . THR A 1 356 ? 27.133 -19.966 19.272 1.00 15.96 356 THR A N 1
ATOM 2702 C CA . THR A 1 356 ? 26.713 -20.946 18.271 1.00 16.70 356 THR A CA 1
ATOM 2703 C C . THR A 1 356 ? 26.218 -22.310 18.881 1.00 16.47 356 THR A C 1
ATOM 2704 O O . THR A 1 356 ? 25.136 -22.826 18.597 1.00 17.18 356 THR A O 1
ATOM 2708 N N . GLN A 1 357 ? 26.920 -22.803 19.873 1.00 16.36 357 GLN A N 1
ATOM 2709 C CA . GLN A 1 357 ? 26.512 -24.007 20.569 1.00 18.05 357 GLN A CA 1
ATOM 2710 C C . GLN A 1 357 ? 25.115 -23.811 21.251 1.00 16.49 357 GLN A C 1
ATOM 2711 O O . GLN A 1 357 ? 24.280 -24.672 21.220 1.00 14.77 357 GLN A O 1
ATOM 2717 N N . LYS A 1 358 ? 24.855 -22.643 21.886 1.00 15.50 358 LYS A N 1
ATOM 2718 C CA . LYS A 1 358 ? 23.556 -22.402 22.503 1.00 14.67 358 LYS A CA 1
ATOM 2719 C C . LYS A 1 358 ? 22.504 -22.311 21.412 1.00 14.36 358 LYS A C 1
ATOM 2720 O O . LYS A 1 358 ? 21.405 -22.880 21.514 1.00 14.30 358 LYS A O 1
ATOM 2726 N N . CYS A 1 359 ? 22.886 -21.691 20.315 1.00 13.74 359 CYS A N 1
ATOM 2727 C CA . CYS A 1 359 ? 21.987 -21.588 19.189 1.00 14.80 359 CYS A CA 1
ATOM 2728 C C . CYS A 1 359 ? 21.583 -22.988 18.660 1.00 15.68 359 CYS A C 1
ATOM 2729 O O . CYS A 1 359 ? 20.406 -23.255 18.388 1.00 14.28 359 CYS A O 1
ATOM 2732 N N . ASP A 1 360 ? 22.602 -23.824 18.515 1.00 17.83 360 ASP A N 1
ATOM 2733 C CA . ASP A 1 360 ? 22.420 -25.196 17.973 1.00 17.63 360 ASP A CA 1
ATOM 2734 C C . ASP A 1 360 ? 21.478 -25.958 18.844 1.00 16.80 360 ASP A C 1
ATOM 2735 O O . ASP A 1 360 ? 20.585 -26.598 18.352 1.00 16.41 360 ASP A O 1
ATOM 2740 N N . ALA A 1 361 ? 21.640 -25.839 20.144 1.00 16.78 361 ALA A N 1
ATOM 2741 C CA . ALA A 1 361 ? 20.713 -26.446 21.048 1.00 16.12 361 ALA A CA 1
ATOM 2742 C C . ALA A 1 361 ? 19.278 -25.939 20.844 1.00 16.83 361 ALA A C 1
ATOM 2743 O O . ALA A 1 361 ? 18.280 -26.710 20.879 1.00 15.57 361 ALA A O 1
ATOM 2745 N N . TRP A 1 362 ? 19.157 -24.653 20.606 1.00 16.76 362 TRP A N 1
ATOM 2746 C CA . TRP A 1 362 ? 17.827 -24.060 20.452 1.00 16.22 362 TRP A CA 1
ATOM 2747 C C . TRP A 1 362 ? 17.202 -24.589 19.177 1.00 15.03 362 TRP A C 1
ATOM 2748 O O . TRP A 1 362 ? 16.017 -24.847 19.131 1.00 16.20 362 TRP A O 1
ATOM 2759 N N . 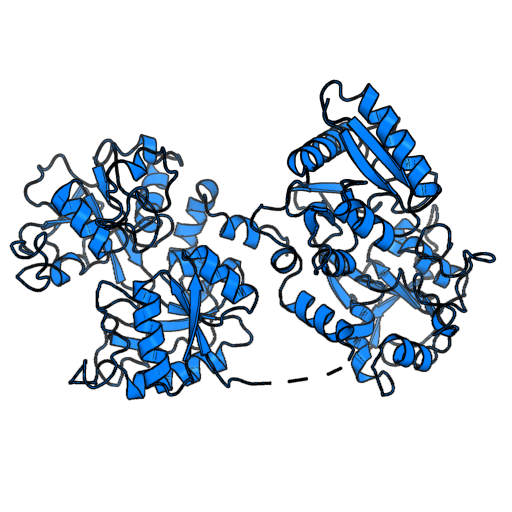SER A 1 363 ? 17.962 -24.633 18.153 1.00 14.92 363 SER A N 1
ATOM 2760 C CA . SER A 1 363 ? 17.556 -25.145 16.895 1.00 16.73 363 SER A CA 1
ATOM 2761 C C . SER A 1 363 ? 16.994 -26.560 17.046 1.00 18.69 363 SER A C 1
ATOM 2762 O O . SER A 1 363 ? 15.875 -26.867 16.611 1.00 19.38 363 SER A O 1
ATOM 2765 N N . ILE A 1 364 ? 17.748 -27.419 17.714 1.00 19.16 364 ILE A N 1
ATOM 2766 C CA . ILE A 1 364 ? 17.268 -28.777 17.904 1.00 19.75 364 ILE A CA 1
ATOM 2767 C C . ILE A 1 364 ? 15.971 -28.800 18.709 1.00 19.81 364 ILE A C 1
ATOM 2768 O O . ILE A 1 364 ? 14.996 -29.431 18.320 1.00 18.45 364 ILE A O 1
ATOM 2773 N N . ASN A 1 365 ? 15.912 -28.035 19.780 1.00 19.93 365 ASN A N 1
ATOM 2774 C CA . ASN A 1 365 ? 14.773 -28.111 20.649 1.00 20.32 365 ASN A CA 1
ATOM 2775 C C . ASN A 1 365 ? 13.547 -27.497 20.010 1.00 20.77 365 ASN A C 1
ATOM 2776 O O . ASN A 1 365 ? 12.451 -27.896 20.331 1.00 20.55 365 ASN A O 1
ATOM 2781 N N . SER A 1 366 ? 13.741 -26.536 19.111 1.00 21.44 366 SER A N 1
ATOM 2782 C CA . SER A 1 366 ? 12.666 -25.847 18.455 1.00 21.85 366 SER A CA 1
ATOM 2783 C C . SER A 1 366 ? 12.148 -26.630 17.251 1.00 24.28 366 SER A C 1
ATOM 2784 O O . SER A 1 366 ? 11.220 -26.184 16.619 1.00 22.91 366 SER A O 1
ATOM 2787 N N . GLY A 1 367 ? 12.798 -27.749 16.913 1.00 26.35 367 GLY A N 1
ATOM 2788 C CA . GLY A 1 367 ? 12.386 -28.578 15.794 1.00 26.97 367 GLY A CA 1
ATOM 2789 C C . GLY A 1 367 ? 12.673 -27.901 14.486 1.00 27.45 367 GLY A C 1
ATOM 2790 O O . GLY A 1 367 ? 11.912 -28.073 13.553 1.00 28.61 367 GLY A O 1
ATOM 2791 N N . GLY A 1 368 ? 13.778 -27.159 14.422 1.00 26.24 368 GLY A N 1
ATOM 2792 C CA . GLY A 1 368 ? 14.131 -26.379 13.257 1.00 26.43 368 GLY A CA 1
ATOM 2793 C C . GLY A 1 368 ? 13.429 -25.048 12.991 1.00 25.76 368 GLY A C 1
ATOM 2794 O O . GLY A 1 368 ? 13.690 -24.494 11.992 1.00 27.46 368 GLY A O 1
ATOM 2795 N N . LYS A 1 369 ? 12.552 -24.520 13.823 1.00 25.57 369 LYS A N 1
ATOM 2796 C CA . LYS A 1 369 ? 12.000 -23.182 13.579 1.00 25.34 369 LYS A CA 1
ATOM 2797 C C . LYS A 1 369 ? 13.150 -22.129 13.696 1.00 23.47 369 LYS A C 1
ATOM 2798 O O . LYS A 1 369 ? 13.157 -21.119 13.011 1.00 22.76 369 LYS A O 1
ATOM 2804 N N . ILE A 1 370 ? 14.121 -22.370 14.574 1.00 21.30 370 ILE A N 1
ATOM 2805 C CA . ILE A 1 370 ? 15.272 -21.515 14.633 1.00 20.25 370 ILE A CA 1
ATOM 2806 C C . ILE A 1 370 ? 16.419 -22.212 13.914 1.00 19.88 370 ILE A C 1
ATOM 2807 O O . ILE A 1 370 ? 16.690 -23.377 14.161 1.00 19.93 370 ILE A O 1
ATOM 2812 N N . GLU A 1 371 ? 17.133 -21.462 13.082 1.00 19.91 371 GLU A N 1
ATOM 2813 C CA . GLU A 1 371 ? 18.358 -21.894 12.428 1.00 21.52 371 GLU A CA 1
ATOM 2814 C C . GLU A 1 371 ? 19.433 -20.946 12.888 1.00 20.06 371 GLU A C 1
ATOM 2815 O O . GLU A 1 371 ? 19.124 -19.862 13.388 1.00 20.20 371 GLU A O 1
ATOM 2821 N N . CYS A 1 372 ? 20.667 -21.353 12.696 1.00 18.56 372 CYS A N 1
ATOM 2822 C CA . CYS A 1 372 ? 21.800 -20.637 13.217 1.00 18.55 372 CYS A CA 1
ATOM 2823 C C . CYS A 1 372 ? 22.764 -20.220 12.169 1.00 19.51 372 CYS A C 1
ATOM 2824 O O . CYS A 1 372 ? 23.179 -21.019 11.354 1.00 19.19 372 CYS A O 1
ATOM 2827 N N . VAL A 1 373 ? 23.132 -18.942 12.185 1.00 19.39 373 VAL A N 1
ATOM 2828 C CA . VAL A 1 373 ? 24.130 -18.438 11.305 1.00 20.21 373 VAL A CA 1
ATOM 2829 C C . VAL A 1 373 ? 25.205 -17.818 12.223 1.00 20.72 373 VAL A C 1
ATOM 2830 O O . VAL A 1 373 ? 24.857 -17.213 13.231 1.00 19.93 373 VAL A O 1
ATOM 2834 N N . SER A 1 374 ? 26.483 -18.008 11.885 1.00 20.17 374 SER A N 1
ATOM 2835 C CA . SER A 1 374 ? 27.619 -17.559 12.677 1.00 21.72 374 SER A CA 1
ATOM 2836 C C . SER A 1 374 ? 28.437 -16.428 12.091 1.00 20.22 374 SER A C 1
ATOM 2837 O O . SER A 1 374 ? 28.600 -16.343 10.906 1.00 20.49 374 SER A O 1
ATOM 2840 N N . ALA A 1 375 ? 28.984 -15.599 12.955 1.00 18.93 375 ALA A N 1
ATOM 2841 C CA . ALA A 1 375 ? 29.868 -14.522 12.569 1.00 18.56 375 ALA A CA 1
ATOM 2842 C C . ALA A 1 375 ? 30.841 -14.275 13.728 1.00 18.47 375 ALA A C 1
ATOM 2843 O O . ALA A 1 375 ? 30.647 -14.784 14.844 1.00 17.18 375 ALA A O 1
ATOM 2845 N N . GLU A 1 376 ? 31.915 -13.558 13.469 1.00 19.60 376 GLU A N 1
ATOM 2846 C CA . GLU A 1 376 ? 32.923 -13.407 14.525 1.00 21.84 376 GLU A CA 1
ATOM 2847 C C . GLU A 1 376 ? 32.747 -12.141 15.363 1.00 19.42 376 GLU A C 1
ATOM 2848 O O . GLU A 1 376 ? 33.355 -12.019 16.400 1.00 19.20 376 GLU A O 1
ATOM 2854 N N . ASN A 1 377 ? 31.888 -11.216 14.936 1.00 17.46 377 ASN A N 1
ATOM 2855 C CA . ASN A 1 377 ? 31.607 -10.081 15.773 1.00 17.56 377 ASN A CA 1
ATOM 2856 C C . ASN A 1 377 ? 30.249 -9.497 15.487 1.00 16.36 377 ASN A C 1
ATOM 2857 O O . ASN A 1 377 ? 29.522 -9.921 14.547 1.00 14.76 377 ASN A O 1
ATOM 2862 N N . THR A 1 378 ? 29.905 -8.503 16.314 1.00 13.78 378 THR A N 1
ATOM 2863 C CA . THR A 1 378 ? 28.582 -7.951 16.253 1.00 12.68 378 THR A CA 1
ATOM 2864 C C . THR A 1 378 ? 28.340 -7.324 14.901 1.00 13.11 378 THR A C 1
ATOM 2865 O O . THR A 1 378 ? 27.288 -7.591 14.307 1.00 12.23 378 THR A O 1
ATOM 2869 N N . GLU A 1 379 ? 29.283 -6.524 14.421 1.00 12.64 379 GLU A N 1
ATOM 2870 C CA . GLU A 1 379 ? 29.096 -5.837 13.147 1.00 15.62 379 GLU A CA 1
ATOM 2871 C C . GLU A 1 379 ? 28.893 -6.741 11.945 1.00 14.57 379 GLU A C 1
ATOM 2872 O O . GLU A 1 379 ? 28.121 -6.412 11.063 1.00 15.23 379 GLU A O 1
ATOM 2878 N N . ASP A 1 380 ? 29.604 -7.835 11.906 1.00 15.02 380 ASP A N 1
ATOM 2879 C CA . ASP A 1 380 ? 29.430 -8.798 10.825 1.00 14.88 380 ASP A CA 1
ATOM 2880 C C . ASP A 1 380 ? 28.037 -9.446 10.872 1.00 13.79 380 ASP A C 1
ATOM 2881 O O . ASP A 1 380 ? 27.417 -9.566 9.834 1.00 13.84 380 ASP A O 1
ATOM 2886 N N . CYS A 1 381 ? 27.506 -9.723 12.081 1.00 11.95 381 CYS A N 1
ATOM 2887 C CA . CYS A 1 381 ? 26.134 -10.189 12.253 1.00 12.34 381 CYS A CA 1
ATOM 2888 C C . CYS A 1 381 ? 25.091 -9.206 11.756 1.00 12.52 381 CYS A C 1
ATOM 2889 O O . CYS A 1 381 ? 24.170 -9.600 11.033 1.00 14.65 381 CYS A O 1
ATOM 2892 N N . ILE A 1 382 ? 25.261 -7.933 12.077 1.00 12.85 382 ILE A N 1
ATOM 2893 C CA . ILE A 1 382 ? 24.311 -6.907 11.669 1.00 13.66 382 ILE A CA 1
ATOM 2894 C C . ILE A 1 382 ? 24.280 -6.789 10.137 1.00 13.21 382 ILE A C 1
ATOM 2895 O O . ILE A 1 382 ? 23.215 -6.741 9.495 1.00 13.24 382 ILE A O 1
ATOM 2900 N N . ALA A 1 383 ? 25.441 -6.855 9.549 1.00 13.36 383 ALA A N 1
ATOM 2901 C CA . ALA A 1 383 ? 25.559 -6.795 8.109 1.00 13.87 383 ALA A CA 1
ATOM 2902 C C . ALA A 1 383 ? 24.892 -7.981 7.445 1.00 14.61 383 ALA A C 1
ATOM 2903 O O . ALA A 1 383 ? 24.211 -7.838 6.393 1.00 15.18 383 ALA A O 1
ATOM 2905 N N . LYS A 1 384 ? 25.026 -9.169 8.025 1.00 14.49 384 LYS A N 1
ATOM 2906 C CA . LYS A 1 384 ? 24.322 -10.341 7.461 1.00 14.86 384 LYS A CA 1
ATOM 2907 C C . LYS A 1 384 ? 22.817 -10.162 7.491 1.00 14.70 384 LYS A C 1
ATOM 2908 O O . LYS A 1 384 ? 22.109 -10.575 6.563 1.00 14.51 384 LYS A O 1
ATOM 2914 N N . ILE A 1 385 ? 22.328 -9.566 8.564 1.00 13.26 385 ILE A N 1
ATOM 2915 C CA . ILE A 1 385 ? 20.905 -9.318 8.710 1.00 13.02 385 ILE A CA 1
ATOM 2916 C C . ILE A 1 385 ? 20.407 -8.314 7.622 1.00 13.22 385 ILE A C 1
ATOM 2917 O O . ILE A 1 385 ? 19.438 -8.575 6.958 1.00 13.57 385 ILE A O 1
ATOM 2922 N N . VAL A 1 386 ? 21.077 -7.211 7.483 1.00 13.33 386 VAL A N 1
ATOM 2923 C CA . VAL A 1 386 ? 20.787 -6.210 6.452 1.00 15.27 386 VAL A CA 1
ATOM 2924 C C . VAL A 1 386 ? 20.816 -6.847 5.063 1.00 15.91 386 VAL A C 1
ATOM 2925 O O . VAL A 1 386 ? 19.935 -6.628 4.253 1.00 16.46 386 VAL A O 1
ATOM 2929 N N . LYS A 1 387 ? 21.797 -7.678 4.797 1.00 17.32 387 LYS A N 1
ATOM 2930 C CA . LYS A 1 387 ? 21.854 -8.316 3.484 1.00 18.97 387 LYS A CA 1
ATOM 2931 C C . LYS A 1 387 ? 20.918 -9.517 3.256 1.00 19.13 387 LYS A C 1
ATOM 2932 O O . LYS A 1 387 ? 20.829 -9.993 2.127 1.00 20.35 387 LYS A O 1
ATOM 2938 N N . GLY A 1 388 ? 20.267 -10.053 4.286 1.00 18.69 388 GLY A N 1
ATOM 2939 C CA . GLY A 1 388 ? 19.365 -11.175 4.072 1.00 18.75 388 GLY A CA 1
ATOM 2940 C C . GLY A 1 388 ? 19.984 -12.532 4.322 1.00 19.27 388 GLY A C 1
ATOM 2941 O O . GLY A 1 388 ? 19.329 -13.510 4.098 1.00 20.10 388 GLY A O 1
ATOM 2942 N N . GLU A 1 389 ? 21.185 -12.588 4.887 1.00 18.81 389 GLU A N 1
ATOM 2943 C CA . GLU A 1 389 ? 21.833 -13.851 5.202 1.00 19.83 389 GLU A CA 1
ATOM 2944 C C . GLU A 1 389 ? 21.471 -14.348 6.583 1.00 18.44 389 GLU A C 1
ATOM 2945 O O . GLU A 1 389 ? 21.660 -15.502 6.895 1.00 17.43 389 GLU A O 1
ATOM 2951 N N . ALA A 1 390 ? 20.977 -13.448 7.436 1.00 16.34 390 ALA A N 1
ATOM 2952 C CA . ALA A 1 390 ? 20.376 -13.847 8.673 1.00 14.49 390 ALA A CA 1
ATOM 2953 C C . ALA A 1 390 ? 19.116 -12.983 8.901 1.00 14.05 390 ALA A C 1
ATOM 2954 O O . ALA A 1 390 ? 18.940 -12.003 8.185 1.00 15.17 390 ALA A O 1
ATOM 2956 N N . ASP A 1 391 ? 18.322 -13.293 9.917 1.00 13.07 391 ASP A N 1
ATOM 2957 C CA . ASP A 1 391 ? 17.122 -12.557 10.227 1.00 13.95 391 ASP A CA 1
ATOM 2958 C C . ASP A 1 391 ? 17.059 -11.767 11.533 1.00 13.71 391 ASP A C 1
ATOM 2959 O O . ASP A 1 391 ? 16.338 -10.794 11.587 1.00 14.48 391 ASP A O 1
ATOM 2964 N N . ALA A 1 392 ? 17.751 -12.206 12.582 1.00 13.57 392 ALA A N 1
ATOM 2965 C CA . ALA A 1 392 ? 17.603 -11.572 13.882 1.00 13.78 392 ALA A CA 1
ATOM 2966 C C . ALA A 1 392 ? 18.741 -11.871 14.838 1.00 12.86 392 ALA A C 1
ATOM 2967 O O . ALA A 1 392 ? 19.405 -12.921 14.720 1.00 12.28 392 ALA A O 1
ATOM 2969 N N . MET A 1 393 ? 18.889 -10.979 15.801 1.00 11.43 393 MET A N 1
ATOM 2970 C CA . MET A 1 393 ? 19.771 -11.147 16.964 1.00 11.44 393 MET A CA 1
ATOM 2971 C C . MET A 1 393 ? 19.379 -10.099 17.994 1.00 12.67 393 MET A C 1
ATOM 2972 O O . MET A 1 393 ? 18.684 -9.070 17.655 1.00 12.37 393 MET A O 1
ATOM 2977 N N . SER A 1 394 ? 19.840 -10.283 19.226 1.00 11.54 394 SER A N 1
ATOM 2978 C CA . SER A 1 394 ? 19.580 -9.326 20.264 1.00 11.84 394 SER A CA 1
ATOM 2979 C C . SER A 1 394 ? 20.828 -8.418 20.484 1.00 11.55 394 SER A C 1
ATOM 2980 O O . SER A 1 394 ? 21.935 -8.877 20.380 1.00 12.26 394 SER A O 1
ATOM 2983 N N . LEU A 1 395 ? 20.596 -7.117 20.639 1.00 9.98 395 LEU A N 1
ATOM 2984 C CA . LEU A 1 395 ? 21.673 -6.128 20.674 1.00 9.54 395 LEU A CA 1
ATOM 2985 C C . LEU A 1 395 ? 21.558 -5.140 21.816 1.00 7.64 395 LEU A C 1
ATOM 2986 O O . LEU A 1 395 ? 20.514 -4.688 22.144 1.00 6.61 395 LEU A O 1
ATOM 2991 N N . ASP A 1 396 ? 22.694 -4.722 22.296 1.00 7.19 396 ASP A N 1
ATOM 2992 C CA . ASP A 1 396 ? 22.804 -3.618 23.194 1.00 6.70 396 ASP A CA 1
ATOM 2993 C C . ASP A 1 396 ? 22.379 -2.309 22.449 1.00 6.71 396 ASP A C 1
ATOM 2994 O O . ASP A 1 396 ? 22.425 -2.242 21.221 1.00 8.39 396 ASP A O 1
ATOM 2999 N N . GLY A 1 397 ? 21.901 -1.317 23.192 1.00 8.99 397 GLY A N 1
ATOM 3000 C CA . GLY A 1 397 ? 21.392 -0.096 22.609 1.00 10.08 397 GLY A CA 1
ATOM 3001 C C . GLY A 1 397 ? 22.396 0.567 21.634 1.00 9.84 397 GLY A C 1
ATOM 3002 O O . GLY A 1 397 ? 21.974 1.208 20.674 1.00 9.15 397 GLY A O 1
ATOM 3003 N N . GLY A 1 398 ? 23.686 0.538 21.995 1.00 9.44 398 GLY A N 1
ATOM 3004 C CA . GLY A 1 398 ? 24.716 1.146 21.179 1.00 9.88 398 GLY A CA 1
ATOM 3005 C C . GLY A 1 398 ? 24.705 0.548 19.782 1.00 10.95 398 GLY A C 1
ATOM 3006 O O . GLY A 1 398 ? 24.842 1.204 18.749 1.00 13.49 398 GLY A O 1
ATOM 3007 N N . TYR A 1 399 ? 24.511 -0.746 19.732 1.00 10.69 399 TYR A N 1
ATOM 3008 C CA . TYR A 1 399 ? 24.424 -1.465 18.469 1.00 10.74 399 TYR A CA 1
ATOM 3009 C C . TYR A 1 399 ? 23.037 -1.351 17.811 1.00 10.94 399 TYR A C 1
ATOM 3010 O O . TYR A 1 399 ? 22.904 -1.420 16.629 1.00 11.62 399 TYR A O 1
ATOM 3027 N N . ILE A 1 400 ? 21.985 -1.193 18.574 1.00 10.75 400 ILE A N 1
ATOM 3028 C CA . ILE A 1 400 ? 20.700 -0.911 17.960 1.00 11.31 400 ILE A CA 1
ATOM 3029 C C . ILE A 1 400 ? 20.795 0.386 17.166 1.00 11.39 400 ILE A C 1
ATOM 3030 O O . ILE A 1 400 ? 20.184 0.530 16.115 1.00 11.12 400 ILE A O 1
ATOM 3035 N N . TYR A 1 401 ? 21.499 1.363 17.742 1.00 11.44 401 TYR A N 1
ATOM 3036 C CA . TYR A 1 401 ? 21.722 2.620 17.058 1.00 12.63 401 TYR A CA 1
ATOM 3037 C C . TYR A 1 401 ? 22.386 2.372 15.690 1.00 12.77 401 TYR A C 1
ATOM 3038 O O . TYR A 1 401 ? 21.881 2.808 14.679 1.00 11.48 401 TYR A O 1
ATOM 3047 N N . ILE A 1 402 ? 23.509 1.671 15.686 1.00 11.61 402 ILE A N 1
ATOM 3048 C CA . ILE A 1 402 ? 24.161 1.322 14.435 1.00 12.80 402 ILE A CA 1
ATOM 3049 C C . ILE A 1 402 ? 23.254 0.511 13.464 1.00 12.92 402 ILE A C 1
ATOM 3050 O O . ILE A 1 402 ? 23.109 0.890 12.301 1.00 10.74 402 ILE A O 1
ATOM 3055 N N . ALA A 1 403 ? 22.584 -0.487 13.970 1.00 12.69 403 ALA A N 1
ATOM 3056 C CA . ALA A 1 403 ? 21.731 -1.270 13.135 1.00 12.46 403 ALA A CA 1
ATOM 3057 C C . ALA A 1 403 ? 20.602 -0.421 12.601 1.00 13.17 403 ALA A C 1
ATOM 3058 O O . ALA A 1 403 ? 20.116 -0.651 11.478 1.00 11.41 403 ALA A O 1
ATOM 3060 N N . GLY A 1 404 ? 20.106 0.485 13.445 1.00 13.49 404 GLY A N 1
ATOM 3061 C CA . GLY A 1 404 ? 18.995 1.318 13.010 1.00 13.57 404 GLY A CA 1
ATOM 3062 C C . GLY A 1 404 ? 19.476 2.217 11.844 1.00 14.30 404 GLY A C 1
ATOM 3063 O O . GLY A 1 404 ? 18.747 2.487 10.915 1.00 13.30 404 GLY A O 1
ATOM 3064 N N . LYS A 1 405 ? 20.706 2.671 11.890 1.00 14.05 405 LYS A N 1
ATOM 3065 C CA . LYS A 1 405 ? 21.223 3.480 10.798 1.00 15.08 405 LYS A CA 1
ATOM 3066 C C . LYS A 1 405 ? 21.319 2.612 9.547 1.00 16.11 405 LYS A C 1
ATOM 3067 O O . LYS A 1 405 ? 21.172 3.170 8.440 1.00 14.99 405 LYS A O 1
ATOM 3073 N N . CYS A 1 406 ? 21.538 1.285 9.723 1.00 13.77 406 CYS A N 1
ATOM 3074 C CA . CYS A 1 406 ? 21.634 0.460 8.593 1.00 16.38 406 CYS A CA 1
ATOM 3075 C C . CYS A 1 406 ? 20.173 0.067 8.172 1.00 16.79 406 CYS A C 1
ATOM 3076 O O . CYS A 1 406 ? 20.058 -0.726 7.300 1.00 17.63 406 CYS A O 1
ATOM 3079 N N . GLY A 1 407 ? 19.162 0.520 8.872 1.00 14.60 407 GLY A N 1
ATOM 3080 C CA . GLY A 1 407 ? 17.780 0.239 8.464 1.00 15.34 407 GLY A CA 1
ATOM 3081 C C . GLY A 1 407 ? 17.093 -0.909 9.181 1.00 14.24 407 GLY A C 1
ATOM 3082 O O . GLY A 1 407 ? 15.963 -1.158 8.839 1.00 15.24 407 GLY A O 1
ATOM 3083 N N . LEU A 1 408 ? 17.696 -1.542 10.204 1.00 13.74 408 LEU A N 1
ATOM 3084 C CA . LEU A 1 408 ? 16.987 -2.557 10.991 1.00 13.35 408 LEU A CA 1
ATOM 3085 C C . LEU A 1 408 ? 16.072 -1.925 12.027 1.00 13.99 408 LEU A C 1
ATOM 3086 O O . LEU A 1 408 ? 16.273 -0.836 12.411 1.00 15.15 408 LEU A O 1
ATOM 3091 N N . VAL A 1 409 ? 15.129 -2.674 12.550 1.00 15.17 409 VAL A N 1
ATOM 3092 C CA . VAL A 1 409 ? 14.077 -2.197 13.382 1.00 15.37 409 VAL A CA 1
ATOM 3093 C C . VAL A 1 409 ? 13.964 -3.094 14.645 1.00 16.09 409 VAL A C 1
ATOM 3094 O O . VAL A 1 409 ? 14.061 -4.314 14.557 1.00 14.37 409 VAL A O 1
ATOM 3098 N N . PRO A 1 410 ? 13.728 -2.495 15.802 1.00 16.47 410 PRO A N 1
ATOM 3099 C CA . PRO A 1 410 ? 13.535 -3.237 17.044 1.00 16.56 410 PRO A CA 1
ATOM 3100 C C . PRO A 1 410 ? 12.238 -4.044 16.990 1.00 16.53 410 PRO A C 1
ATOM 3101 O O . PRO A 1 410 ? 11.239 -3.519 16.541 1.00 16.93 410 PRO A O 1
ATOM 3105 N N . VAL A 1 411 ? 12.276 -5.293 17.405 1.00 14.53 411 VAL A N 1
ATOM 3106 C CA . VAL A 1 411 ? 11.177 -6.248 17.293 1.00 16.07 411 VAL A CA 1
ATOM 3107 C C . VAL A 1 411 ? 10.538 -6.580 18.660 1.00 15.17 411 VAL A C 1
ATOM 3108 O O . VAL A 1 411 ? 9.323 -6.510 18.806 1.00 14.34 411 VAL A O 1
ATOM 3112 N N . LEU A 1 412 ? 11.388 -6.953 19.640 1.00 13.49 412 LEU A N 1
ATOM 3113 C CA . LEU A 1 412 ? 10.965 -7.239 20.998 1.00 12.21 412 LEU A CA 1
ATOM 3114 C C . LEU A 1 412 ? 12.080 -6.730 21.911 1.00 12.32 412 LEU A C 1
ATOM 3115 O O . LEU A 1 412 ? 13.244 -6.792 21.550 1.00 12.04 412 LEU A O 1
ATOM 3120 N N . ALA A 1 413 ? 11.743 -6.261 23.097 1.00 10.08 413 ALA A N 1
ATOM 3121 C CA . ALA A 1 413 ? 12.746 -5.813 24.014 1.00 11.52 413 ALA A CA 1
ATOM 3122 C C . ALA A 1 413 ? 13.089 -6.898 25.036 1.00 12.12 413 ALA A C 1
ATOM 3123 O O . ALA A 1 413 ? 12.176 -7.635 25.465 1.00 12.06 413 ALA A O 1
ATOM 3125 N N . GLU A 1 414 ? 14.349 -6.968 25.480 1.00 11.38 414 GLU A N 1
ATOM 3126 C CA . GLU A 1 414 ? 14.647 -7.815 26.671 1.00 10.27 414 GLU A CA 1
ATOM 3127 C C . GLU A 1 414 ? 14.108 -6.978 27.840 1.00 10.05 414 GLU A C 1
ATOM 3128 O O . GLU A 1 414 ? 14.391 -5.777 27.921 1.00 11.35 414 GLU A O 1
ATOM 3134 N N . ASN A 1 415 ? 13.423 -7.610 28.773 1.00 9.89 415 ASN A N 1
ATOM 3135 C CA . ASN A 1 415 ? 13.020 -7.034 30.053 1.00 10.38 415 ASN A CA 1
ATOM 3136 C C . ASN A 1 415 ? 13.805 -7.626 31.190 1.00 11.58 415 ASN A C 1
ATOM 3137 O O . ASN A 1 415 ? 14.065 -8.799 31.205 1.00 10.07 415 ASN A O 1
ATOM 3142 N N . TYR A 1 416 ? 14.120 -6.817 32.188 1.00 13.18 416 TYR A N 1
ATOM 3143 C CA . TYR A 1 416 ? 14.935 -7.240 33.326 1.00 14.62 416 TYR A CA 1
ATOM 3144 C C . TYR A 1 416 ? 14.283 -7.090 34.704 1.00 15.94 416 TYR A C 1
ATOM 3145 O O . TYR A 1 416 ? 14.728 -7.687 35.672 1.00 13.90 416 TYR A O 1
ATOM 3154 N N . LYS A 1 417 ? 13.284 -6.253 34.791 1.00 19.04 417 LYS A N 1
ATOM 3155 C CA . LYS A 1 417 ? 12.688 -5.952 36.084 1.00 21.96 417 LYS A CA 1
ATOM 3156 C C . LYS A 1 417 ? 11.349 -6.599 36.354 1.00 22.49 417 LYS A C 1
ATOM 3157 O O . LYS A 1 417 ? 10.949 -6.691 37.466 1.00 25.96 417 LYS A O 1
ATOM 3163 N N . THR A 1 418 ? 10.603 -6.905 35.324 1.00 23.39 418 THR A N 1
ATOM 3164 C CA . THR A 1 418 ? 9.230 -7.399 35.459 1.00 24.52 418 THR A CA 1
ATOM 3165 C C . THR A 1 418 ? 9.188 -8.913 35.415 1.00 26.33 418 THR A C 1
ATOM 3166 O O . THR A 1 418 ? 9.521 -9.492 34.411 1.00 26.84 418 THR A O 1
ATOM 3170 N N . GLU A 1 419 ? 8.779 -9.565 36.496 1.00 29.57 419 GLU A N 1
ATOM 3171 C CA . GLU A 1 419 ? 8.743 -11.039 36.507 1.00 33.16 419 GLU A CA 1
ATOM 3172 C C . GLU A 1 419 ? 7.322 -11.542 36.278 1.00 32.88 419 GLU A C 1
ATOM 3173 O O . GLU A 1 419 ? 6.364 -10.844 36.564 1.00 33.91 419 GLU A O 1
ATOM 3179 N N . GLY A 1 420 ? 7.174 -12.737 35.731 1.00 34.24 420 GLY A N 1
ATOM 3180 C CA . GLY A 1 420 ? 5.850 -13.313 35.562 1.00 33.92 420 GLY A CA 1
ATOM 3181 C C . GLY A 1 420 ? 5.128 -13.057 34.246 1.00 34.33 420 GLY A C 1
ATOM 3182 O O . GLY A 1 420 ? 5.699 -12.648 33.235 1.00 32.27 420 GLY A O 1
ATOM 3183 N N . GLU A 1 421 ? 3.803 -13.259 34.290 1.00 34.10 421 GLU A N 1
ATOM 3184 C CA . GLU A 1 421 ? 2.994 -13.236 33.097 1.00 32.93 421 GLU A CA 1
ATOM 3185 C C . GLU A 1 421 ? 2.767 -11.864 32.501 1.00 30.42 421 GLU A C 1
ATOM 3186 O O . GLU A 1 421 ? 2.554 -11.757 31.329 1.00 31.40 421 GLU A O 1
ATOM 3188 N N . ASN A 1 422 ? 2.835 -10.806 33.269 1.00 27.73 422 ASN A N 1
ATOM 3189 C CA . ASN A 1 422 ? 2.695 -9.492 32.661 1.00 26.58 422 ASN A CA 1
ATOM 3190 C C . ASN A 1 422 ? 4.000 -8.949 32.001 1.00 22.52 422 ASN A C 1
ATOM 3191 O O . ASN A 1 422 ? 4.003 -7.861 31.436 1.00 20.26 422 ASN A O 1
ATOM 3196 N N . CYS A 1 423 ? 5.110 -9.659 32.189 1.00 19.38 423 CYS A N 1
ATOM 3197 C CA . CYS A 1 423 ? 6.390 -9.235 31.670 1.00 17.43 423 CYS A CA 1
ATOM 3198 C C . CYS A 1 423 ? 6.334 -8.871 30.186 1.00 15.68 423 CYS A C 1
ATOM 3199 O O . CYS A 1 423 ? 6.799 -7.851 29.840 1.00 13.29 423 CYS A O 1
ATOM 3202 N N . VAL A 1 424 ? 5.724 -9.700 29.357 1.00 16.36 424 VAL A N 1
ATOM 3203 C CA . VAL A 1 424 ? 5.651 -9.513 27.907 1.00 18.20 424 VAL A CA 1
ATOM 3204 C C . VAL A 1 424 ? 4.870 -8.246 27.490 1.00 18.71 424 VAL A C 1
ATOM 3205 O O . VAL A 1 424 ? 5.076 -7.717 26.414 1.00 16.18 424 VAL A O 1
ATOM 3209 N N . ASN A 1 425 ? 3.993 -7.770 28.368 1.00 19.31 425 ASN A N 1
ATOM 3210 C CA . ASN A 1 425 ? 3.212 -6.600 28.055 1.00 21.45 425 ASN A CA 1
ATOM 3211 C C . ASN A 1 425 ? 3.638 -5.407 28.853 1.00 22.20 425 ASN A C 1
ATOM 3212 O O . ASN A 1 425 ? 2.919 -4.446 28.874 1.00 21.67 425 ASN A O 1
ATOM 3217 N N . THR A 1 426 ? 4.796 -5.458 29.539 1.00 20.70 426 THR A N 1
ATOM 3218 C CA . THR A 1 426 ? 5.185 -4.284 30.330 1.00 20.79 426 THR A CA 1
ATOM 3219 C C . THR A 1 426 ? 6.414 -3.613 29.777 1.00 20.35 426 THR A C 1
ATOM 3220 O O . THR A 1 426 ? 7.481 -4.218 29.778 1.00 22.14 426 THR A O 1
ATOM 3224 N N . PRO A 1 427 ? 6.317 -2.364 29.375 1.00 21.99 427 PRO A N 1
ATOM 3225 C CA . PRO A 1 427 ? 7.489 -1.595 28.884 1.00 21.93 427 PRO A CA 1
ATOM 3226 C C . PRO A 1 427 ? 8.327 -1.080 30.014 1.00 21.95 427 PRO A C 1
ATOM 3227 O O . PRO A 1 427 ? 7.785 -0.689 31.009 1.00 23.66 427 PRO A O 1
ATOM 3231 N N . GLU A 1 428 ? 9.641 -1.181 29.926 1.00 19.85 428 GLU A N 1
ATOM 3232 C CA . GLU A 1 428 ? 10.497 -0.773 31.011 1.00 17.49 428 GLU A CA 1
ATOM 3233 C C . GLU A 1 428 ? 11.225 0.448 30.511 1.00 17.17 428 GLU A C 1
ATOM 3234 O O . GLU A 1 428 ? 11.526 0.549 29.372 1.00 13.67 428 GLU A O 1
ATOM 3240 N N . LYS A 1 429 ? 11.546 1.289 31.415 1.00 17.74 429 LYS A N 1
ATOM 3241 C CA . LYS A 1 429 ? 12.227 2.549 31.133 1.00 20.81 429 LYS A CA 1
ATOM 3242 C C . LYS A 1 429 ? 13.705 2.375 30.751 1.00 18.13 429 LYS A C 1
ATOM 3243 O O . LYS A 1 429 ? 14.198 3.066 29.866 1.00 17.03 429 LYS A O 1
ATOM 3249 N N . GLY A 1 430 ? 14.376 1.413 31.350 1.00 15.38 430 GLY A N 1
ATOM 3250 C CA . GLY A 1 430 ? 15.731 1.121 31.004 1.00 14.50 430 GLY A CA 1
ATOM 3251 C C . GLY A 1 430 ? 16.551 0.650 32.161 1.00 13.98 430 GLY A C 1
ATOM 3252 O O . GLY A 1 430 ? 16.098 0.765 33.287 1.00 16.78 430 GLY A O 1
ATOM 3253 N N . TYR A 1 431 ? 17.809 0.250 31.927 1.00 12.35 431 TYR A N 1
ATOM 3254 C CA . TYR A 1 431 ? 18.680 -0.121 32.986 1.00 11.24 431 TYR A CA 1
ATOM 3255 C C . TYR A 1 431 ? 19.591 1.074 33.200 1.00 12.41 431 TYR A C 1
ATOM 3256 O O . TYR A 1 431 ? 19.333 2.110 32.614 1.00 12.40 431 TYR A O 1
ATOM 3265 N N . LEU A 1 432 ? 20.556 1.015 34.133 1.00 13.42 432 LEU A N 1
ATOM 3266 C CA . LEU A 1 432 ? 21.418 2.147 34.436 1.00 12.56 432 LEU A CA 1
ATOM 3267 C C . LEU A 1 432 ? 22.861 1.831 34.120 1.00 11.59 432 LEU A C 1
ATOM 3268 O O . LEU A 1 432 ? 23.344 0.733 34.376 1.00 11.39 432 LEU A O 1
ATOM 3273 N N . ALA A 1 433 ? 23.509 2.770 33.493 1.00 10.23 433 ALA A N 1
ATOM 3274 C CA . ALA A 1 433 ? 24.950 2.708 33.236 1.00 10.67 433 ALA A CA 1
ATOM 3275 C C . ALA A 1 433 ? 25.665 3.317 34.448 1.00 10.97 433 ALA A C 1
ATOM 3276 O O . ALA A 1 433 ? 25.304 4.426 34.875 1.00 10.36 433 ALA A O 1
ATOM 3278 N N . VAL A 1 434 ? 26.580 2.581 35.061 1.00 10.45 434 VAL A N 1
ATOM 3279 C CA . VAL A 1 434 ? 27.256 3.019 36.278 1.00 10.76 434 VAL A CA 1
ATOM 3280 C C . VAL A 1 434 ? 28.758 2.875 36.127 1.00 10.54 434 VAL A C 1
ATOM 3281 O O . VAL A 1 434 ? 29.206 2.225 35.142 1.00 10.56 434 VAL A O 1
ATOM 3285 N N . ALA A 1 435 ? 29.508 3.412 37.073 1.00 9.52 435 ALA A N 1
ATOM 3286 C CA . ALA A 1 435 ? 30.951 3.283 37.122 1.00 11.07 435 ALA A CA 1
ATOM 3287 C C . ALA A 1 435 ? 31.231 2.680 38.492 1.00 11.54 435 ALA A C 1
ATOM 3288 O O . ALA A 1 435 ? 30.852 3.225 39.494 1.00 13.14 435 ALA A O 1
ATOM 3290 N N . VAL A 1 436 ? 31.835 1.534 38.471 1.00 12.52 436 VAL A N 1
ATOM 3291 C CA . VAL A 1 436 ? 32.105 0.702 39.600 1.00 13.93 436 VAL A CA 1
ATOM 3292 C C . VAL A 1 436 ? 33.611 0.695 39.887 1.00 14.84 436 VAL A C 1
ATOM 3293 O O . VAL A 1 436 ? 34.437 0.676 39.001 1.00 13.21 436 VAL A O 1
ATOM 3297 N N . VAL A 1 437 ? 33.895 0.894 41.167 1.00 16.21 437 VAL A N 1
ATOM 3298 C CA . VAL A 1 437 ? 35.270 0.871 41.737 1.00 16.48 437 VAL A CA 1
ATOM 3299 C C . VAL A 1 437 ? 35.302 0.001 42.995 1.00 17.17 437 VAL A C 1
ATOM 3300 O O . VAL A 1 437 ? 34.290 -0.321 43.592 1.00 14.84 437 VAL A O 1
ATOM 3304 N N . LYS A 1 438 ? 36.502 -0.438 43.348 1.00 18.82 438 LYS A N 1
ATOM 3305 C CA . LYS A 1 438 ? 36.767 -1.160 44.569 1.00 20.11 438 LYS A CA 1
ATOM 3306 C C . LYS A 1 438 ? 36.687 -0.206 45.765 1.00 21.25 438 LYS A C 1
ATOM 3307 O O . LYS A 1 438 ? 37.197 0.887 45.734 1.00 20.04 438 LYS A O 1
ATOM 3313 N N . LYS A 1 439 ? 35.979 -0.617 46.781 1.00 23.15 439 LYS A N 1
ATOM 3314 C CA . LYS A 1 439 ? 35.891 0.186 47.967 1.00 26.83 439 LYS A CA 1
ATOM 3315 C C . LYS A 1 439 ? 37.289 0.540 48.517 1.00 27.88 439 LYS A C 1
ATOM 3316 O O . LYS A 1 439 ? 37.504 1.631 48.891 1.00 28.15 439 LYS A O 1
ATOM 3322 N N . SER A 1 440 ? 38.229 -0.368 48.406 1.00 29.78 440 SER A N 1
ATOM 3323 C CA . SER A 1 440 ? 39.585 -0.172 48.870 1.00 31.68 440 SER A CA 1
ATOM 3324 C C . SER A 1 440 ? 40.333 0.983 48.154 1.00 32.31 440 SER A C 1
ATOM 3325 O O . SER A 1 440 ? 41.256 1.585 48.769 1.00 33.17 440 SER A O 1
ATOM 3328 N N . SER A 1 441 ? 39.885 1.400 46.951 1.00 30.69 441 SER A N 1
ATOM 3329 C CA . SER A 1 441 ? 40.573 2.512 46.322 1.00 29.76 441 SER A CA 1
ATOM 3330 C C . SER A 1 441 ? 40.319 3.786 47.128 1.00 29.15 441 SER A C 1
ATOM 3331 O O . SER A 1 441 ? 39.220 4.045 47.578 1.00 27.53 441 SER A O 1
ATOM 3334 N N . GLY A 1 442 ? 41.371 4.574 47.287 1.00 29.09 442 GLY A N 1
ATOM 3335 C CA . GLY A 1 442 ? 41.299 5.807 48.009 1.00 29.50 442 GLY A CA 1
ATOM 3336 C C . GLY A 1 442 ? 40.371 6.820 47.367 1.00 30.65 442 GLY A C 1
ATOM 3337 O O . GLY A 1 442 ? 39.980 6.680 46.201 1.00 30.20 442 GLY A O 1
ATOM 3338 N N . PRO A 1 443 ? 40.069 7.865 48.129 1.00 31.27 443 PRO A N 1
ATOM 3339 C CA . PRO A 1 443 ? 39.179 8.943 47.693 1.00 32.15 443 PRO A CA 1
ATOM 3340 C C . PRO A 1 443 ? 39.666 9.790 46.545 1.00 31.92 443 PRO A C 1
ATOM 3341 O O . PRO A 1 443 ? 38.795 10.464 45.986 1.00 31.24 443 PRO A O 1
ATOM 3345 N N . ASP A 1 444 ? 40.955 9.736 46.185 1.00 30.33 444 ASP A N 1
ATOM 3346 C CA . ASP A 1 444 ? 41.423 10.477 45.009 1.00 29.55 444 ASP A CA 1
ATOM 3347 C C . ASP A 1 444 ? 40.784 9.861 43.759 1.00 27.81 444 ASP A C 1
ATOM 3348 O O . ASP A 1 444 ? 40.685 10.534 42.740 1.00 28.08 444 ASP A O 1
ATOM 3356 N N . LEU A 1 445 ? 40.406 8.585 43.828 1.00 25.41 445 LEU A N 1
ATOM 3357 C CA . LEU A 1 445 ? 39.662 7.966 42.726 1.00 24.25 445 LEU A CA 1
ATOM 3358 C C . LEU A 1 445 ? 38.193 8.343 42.822 1.00 23.73 445 LEU A C 1
ATOM 3359 O O . LEU A 1 445 ? 37.448 7.823 43.662 1.00 24.75 445 LEU A O 1
ATOM 3364 N N . ASN A 1 446 ? 37.769 9.282 42.003 1.00 23.41 446 ASN A N 1
ATOM 3365 C CA . ASN A 1 446 ? 36.382 9.655 41.871 1.00 22.60 446 ASN A CA 1
ATOM 3366 C C . ASN A 1 446 ? 36.137 10.173 40.473 1.00 21.44 446 ASN A C 1
ATOM 3367 O O . ASN A 1 446 ? 37.070 10.339 39.668 1.00 19.71 446 ASN A O 1
ATOM 3372 N N . TRP A 1 447 ? 34.893 10.510 40.198 1.00 21.32 447 TRP A N 1
ATOM 3373 C CA . TRP A 1 447 ? 34.481 10.897 38.847 1.00 22.43 447 TRP A CA 1
ATOM 3374 C C . TRP A 1 447 ? 35.270 12.066 38.240 1.00 23.54 447 TRP A C 1
ATOM 3375 O O . TRP A 1 447 ? 35.476 12.101 37.024 1.00 20.84 447 TRP A O 1
ATOM 3386 N N . ASN A 1 448 ? 35.675 13.010 39.065 1.00 24.56 448 ASN A N 1
ATOM 3387 C CA . ASN A 1 448 ? 36.409 14.149 38.542 1.00 26.40 448 ASN A CA 1
ATOM 3388 C C . ASN A 1 448 ? 37.908 13.899 38.437 1.00 26.95 448 ASN A C 1
ATOM 3389 O O . ASN A 1 448 ? 38.652 14.734 37.934 1.00 27.55 448 ASN A O 1
ATOM 3394 N N . ASN A 1 449 ? 38.354 12.746 38.922 1.00 26.91 449 ASN A N 1
ATOM 3395 C CA . ASN A 1 449 ? 39.753 12.435 38.902 1.00 26.67 449 ASN A CA 1
ATOM 3396 C C . ASN A 1 449 ? 40.074 11.129 38.178 1.00 25.04 449 ASN A C 1
ATOM 3397 O O . ASN A 1 449 ? 40.790 10.271 38.721 1.00 23.59 449 ASN A O 1
ATOM 3402 N N . LEU A 1 450 ? 39.514 10.886 36.993 1.00 23.81 450 LEU A N 1
ATOM 3403 C CA . LEU A 1 450 ? 39.792 9.674 36.269 1.00 22.95 450 LEU A CA 1
ATOM 3404 C C . LEU A 1 450 ? 41.017 9.713 35.376 1.00 21.80 450 LEU A C 1
ATOM 3405 O O . LEU A 1 450 ? 41.434 8.672 34.823 1.00 19.35 450 LEU A O 1
ATOM 3410 N N . LYS A 1 451 ? 41.514 10.901 35.118 1.00 20.90 451 LYS A N 1
ATOM 3411 C CA . LYS A 1 451 ? 42.693 11.035 34.256 1.00 22.13 451 LYS A CA 1
ATOM 3412 C C . LYS A 1 451 ? 43.838 10.161 34.710 1.00 21.36 451 LYS A C 1
ATOM 3413 O O . LYS A 1 451 ? 44.215 10.178 35.852 1.00 20.02 451 LYS A O 1
ATOM 3419 N N . GLY A 1 452 ? 44.364 9.373 33.802 1.00 19.73 452 GLY A N 1
ATOM 3420 C CA . GLY A 1 452 ? 45.444 8.513 34.124 1.00 19.26 452 GLY A CA 1
ATOM 3421 C C . GLY A 1 452 ? 45.017 7.228 34.778 1.00 18.49 452 GLY A C 1
ATOM 3422 O O . GLY A 1 452 ? 45.840 6.367 35.003 1.00 17.47 452 GLY A O 1
ATOM 3423 N N . LYS A 1 453 ? 43.742 7.061 35.090 1.00 18.51 453 LYS A N 1
ATOM 3424 C CA . LYS A 1 453 ? 43.303 5.797 35.713 1.00 16.93 453 LYS A CA 1
ATOM 3425 C C . LYS A 1 453 ? 43.160 4.618 34.711 1.00 16.52 453 LYS A C 1
ATOM 3426 O O . LYS A 1 453 ? 43.157 4.799 33.506 1.00 15.35 453 LYS A O 1
ATOM 3432 N N . LYS A 1 454 ? 43.077 3.384 35.212 1.00 15.99 454 LYS A N 1
ATOM 3433 C CA . LYS A 1 454 ? 42.944 2.217 34.351 1.00 15.91 454 LYS A CA 1
ATOM 3434 C C . LYS A 1 454 ? 41.494 1.835 34.239 1.00 14.84 454 LYS A C 1
ATOM 3435 O O . LYS A 1 454 ? 40.867 1.539 35.243 1.00 14.81 454 LYS A O 1
ATOM 3441 N N . SER A 1 455 ? 40.963 1.879 33.025 1.00 14.40 455 SER A N 1
ATOM 3442 C CA . SER A 1 455 ? 39.509 1.636 32.771 1.00 14.83 455 SER A CA 1
ATOM 3443 C C . SER A 1 455 ? 39.190 0.251 32.149 1.00 13.78 455 SER A C 1
ATOM 3444 O O . SER A 1 455 ? 39.951 -0.316 31.335 1.00 14.46 455 SER A O 1
ATOM 3447 N N . CYS A 1 456 ? 38.057 -0.277 32.522 1.00 13.44 456 CYS A N 1
ATOM 3448 C CA . CYS A 1 456 ? 37.505 -1.523 32.003 1.00 12.45 456 CYS A CA 1
ATOM 3449 C C . CYS A 1 456 ? 36.129 -1.256 31.410 1.00 12.50 456 CYS A C 1
ATOM 3450 O O . CYS A 1 456 ? 35.280 -0.692 32.065 1.00 13.07 456 CYS A O 1
ATOM 3453 N N . HIS A 1 457 ? 35.930 -1.659 30.158 1.00 11.09 457 HIS A N 1
ATOM 3454 C CA . HIS A 1 457 ? 34.776 -1.308 29.356 1.00 13.22 457 HIS A CA 1
ATOM 3455 C C . HIS A 1 457 ? 34.203 -2.584 28.709 1.00 13.45 457 HIS A C 1
ATOM 3456 O O . HIS A 1 457 ? 34.978 -3.455 28.314 1.00 11.64 457 HIS A O 1
ATOM 3463 N N . THR A 1 458 ? 32.868 -2.698 28.604 1.00 11.40 458 THR A N 1
ATOM 3464 C CA . THR A 1 458 ? 32.298 -3.874 28.014 1.00 10.92 458 THR A CA 1
ATOM 3465 C C . THR A 1 458 ? 32.781 -4.112 26.612 1.00 10.92 458 THR A C 1
ATOM 3466 O O . THR A 1 458 ? 33.106 -5.256 26.258 1.00 9.05 458 THR A O 1
ATOM 3470 N N . ALA A 1 459 ? 32.752 -3.045 25.805 1.00 11.40 459 ALA A N 1
ATOM 3471 C CA . ALA A 1 459 ? 33.276 -2.966 24.442 1.00 10.62 459 ALA A CA 1
ATOM 3472 C C . ALA A 1 459 ? 33.053 -1.563 23.939 1.00 12.72 459 ALA A C 1
ATOM 3473 O O . ALA A 1 459 ? 32.145 -0.888 24.441 1.00 11.37 459 ALA A O 1
ATOM 3475 N N . VAL A 1 460 ? 33.795 -1.172 22.899 1.00 11.80 460 VAL A N 1
ATOM 3476 C CA . VAL A 1 460 ? 33.587 0.083 22.249 1.00 14.01 460 VAL A CA 1
ATOM 3477 C C . VAL A 1 460 ? 32.189 0.011 21.647 1.00 12.09 460 VAL A C 1
ATOM 3478 O O . VAL A 1 460 ? 31.716 -1.041 21.243 1.00 10.29 460 VAL A O 1
ATOM 3482 N N . ASP A 1 461 ? 31.532 1.140 21.578 1.00 10.49 461 ASP A N 1
ATOM 3483 C CA . ASP A 1 461 ? 30.195 1.301 21.050 1.00 10.30 461 ASP A CA 1
ATOM 3484 C C . ASP A 1 461 ? 28.986 0.717 21.808 1.00 10.70 461 ASP A C 1
ATOM 3485 O O . ASP A 1 461 ? 27.878 0.747 21.268 1.00 12.48 461 ASP A O 1
ATOM 3490 N N . ARG A 1 462 ? 29.174 0.095 22.926 1.00 9.29 462 ARG A N 1
ATOM 3491 C CA . ARG A 1 462 ? 28.055 -0.354 23.751 1.00 9.21 462 ARG A CA 1
ATOM 3492 C C . ARG A 1 462 ? 27.633 0.720 24.713 1.00 9.50 462 ARG A C 1
ATOM 3493 O O . ARG A 1 462 ? 28.439 1.632 25.011 1.00 10.27 462 ARG A O 1
ATOM 3501 N N . THR A 1 463 ? 26.400 0.666 25.180 1.00 9.66 463 THR A N 1
ATOM 3502 C CA . THR A 1 463 ? 25.823 1.713 26.026 1.00 10.06 463 THR A CA 1
ATOM 3503 C C . THR A 1 463 ? 26.590 2.058 27.343 1.00 10.46 463 THR A C 1
ATOM 3504 O O . THR A 1 463 ? 27.205 3.124 27.459 1.00 11.11 463 THR A O 1
ATOM 3508 N N . ALA A 1 464 ? 26.598 1.140 28.320 1.00 9.17 464 ALA A N 1
ATOM 3509 C CA . ALA A 1 464 ? 27.194 1.372 29.556 1.00 8.33 464 ALA A CA 1
ATOM 3510 C C . ALA A 1 464 ? 28.709 1.337 29.498 1.00 9.28 464 ALA A C 1
ATOM 3511 O O . ALA A 1 464 ? 29.431 1.981 30.257 1.00 9.02 464 ALA A O 1
ATOM 3513 N N . GLY A 1 465 ? 29.203 0.506 28.635 1.00 9.02 465 GLY A N 1
ATOM 3514 C CA . GLY A 1 465 ? 30.609 0.388 28.490 1.00 10.17 465 GLY A CA 1
ATOM 3515 C C . GLY A 1 465 ? 31.367 1.529 27.798 1.00 12.04 465 GLY A C 1
ATOM 3516 O O . GLY A 1 465 ? 32.550 1.691 28.035 1.00 12.13 465 GLY A O 1
ATOM 3517 N N . TRP A 1 466 ? 30.686 2.257 26.928 1.00 10.89 466 TRP A N 1
ATOM 3518 C CA . TRP A 1 466 ? 31.322 3.234 26.099 1.00 11.34 466 TRP A CA 1
ATOM 3519 C C . TRP A 1 466 ? 30.514 4.520 25.854 1.00 10.47 466 TRP A C 1
ATOM 3520 O O . TRP A 1 466 ? 30.958 5.596 26.226 1.00 11.11 466 TRP A O 1
ATOM 3531 N N . ASN A 1 467 ? 29.363 4.419 25.195 1.00 9.89 467 ASN A N 1
ATOM 3532 C CA . ASN A 1 467 ? 28.644 5.623 24.770 1.00 10.48 467 ASN A CA 1
ATOM 3533 C C . ASN A 1 467 ? 28.291 6.544 25.917 1.00 11.46 467 ASN A C 1
ATOM 3534 O O . ASN A 1 467 ? 28.578 7.733 25.821 1.00 11.55 467 ASN A O 1
ATOM 3539 N N . ILE A 1 468 ? 27.747 6.013 27.020 1.00 10.08 468 ILE A N 1
ATOM 3540 C CA . ILE A 1 468 ? 27.374 6.897 28.117 1.00 11.65 468 ILE A CA 1
ATOM 3541 C C . ILE A 1 468 ? 28.596 7.513 28.782 1.00 10.86 468 ILE A C 1
ATOM 3542 O O . ILE A 1 468 ? 28.707 8.753 28.779 1.00 11.40 468 ILE A O 1
ATOM 3547 N N . PRO A 1 469 ? 29.548 6.724 29.299 1.00 12.31 469 PRO A N 1
ATOM 3548 C CA . PRO A 1 469 ? 30.713 7.335 29.956 1.00 11.08 469 PRO A CA 1
ATOM 3549 C C . PRO A 1 469 ? 31.609 8.159 29.060 1.00 13.53 469 PRO A C 1
ATOM 3550 O O . PRO A 1 469 ? 32.106 9.240 29.531 1.00 12.68 469 PRO A O 1
ATOM 3554 N N . MET A 1 470 ? 31.930 7.656 27.865 1.00 13.10 470 MET A N 1
ATOM 3555 C CA . MET A 1 470 ? 32.801 8.376 26.994 1.00 13.65 470 MET A CA 1
ATOM 3556 C C . MET A 1 470 ? 32.101 9.630 26.472 1.00 15.14 470 MET A C 1
ATOM 3557 O O . MET A 1 470 ? 32.745 10.670 26.226 1.00 15.45 470 MET A O 1
ATOM 3562 N N . GLY A 1 471 ? 30.806 9.565 26.276 1.00 15.36 471 GLY A N 1
ATOM 3563 C CA . GLY A 1 471 ? 30.055 10.760 25.968 1.00 15.26 471 GLY A CA 1
ATOM 3564 C C . GLY A 1 471 ? 30.158 11.845 27.039 1.00 16.73 471 GLY A C 1
ATOM 3565 O O . GLY A 1 471 ? 30.299 13.049 26.695 1.00 1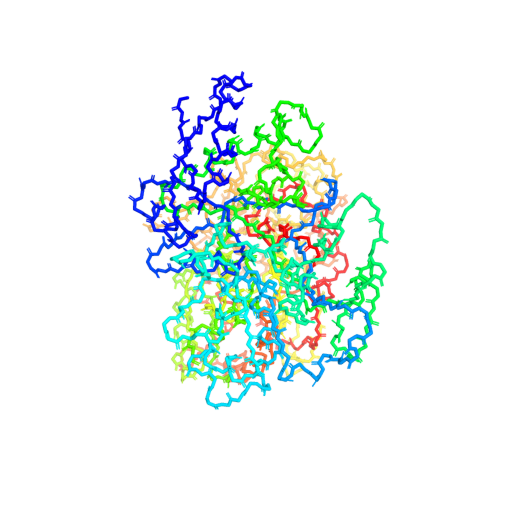7.16 471 GLY A O 1
ATOM 3566 N N . LEU A 1 472 ? 30.012 11.468 28.310 1.00 16.46 472 LEU A N 1
ATOM 3567 C CA . LEU A 1 472 ? 30.182 12.410 29.410 1.00 17.92 472 LEU A CA 1
ATOM 3568 C C . LEU A 1 472 ? 31.576 13.024 29.439 1.00 19.38 472 LEU A C 1
ATOM 3569 O O . LEU A 1 472 ? 31.700 14.214 29.613 1.00 18.50 472 LEU A O 1
ATOM 3574 N N . LEU A 1 473 ? 32.595 12.215 29.236 1.00 20.36 473 LEU A N 1
ATOM 3575 C CA . LEU A 1 473 ? 33.959 12.651 29.244 1.00 21.56 473 LEU A CA 1
ATOM 3576 C C . LEU A 1 473 ? 34.293 13.549 28.086 1.00 22.09 473 LEU A C 1
ATOM 3577 O O . LEU A 1 473 ? 35.051 14.498 28.256 1.00 20.95 473 LEU A O 1
ATOM 3582 N N . TYR A 1 474 ? 33.804 13.213 26.896 1.00 22.04 474 TYR A N 1
ATOM 3583 C CA . TYR A 1 474 ? 33.961 14.057 25.710 1.00 22.77 474 TYR A CA 1
ATOM 3584 C C . TYR A 1 474 ? 33.428 15.452 26.001 1.00 23.63 474 TYR A C 1
ATOM 3585 O O . TYR A 1 474 ? 33.970 16.435 25.567 1.00 23.15 474 TYR A O 1
ATOM 3594 N N . ASN A 1 475 ? 32.333 15.554 26.706 1.00 25.18 475 ASN A N 1
ATOM 3595 C CA . ASN A 1 475 ? 31.850 16.874 27.003 1.00 26.10 475 ASN A CA 1
ATOM 3596 C C . ASN A 1 475 ? 32.874 17.669 27.880 1.00 27.68 475 ASN A C 1
ATOM 3597 O O . ASN A 1 475 ? 32.911 18.857 27.810 1.00 26.29 475 ASN A O 1
ATOM 3602 N N . LYS A 1 476 ? 33.693 17.001 28.680 1.00 29.01 476 LYS A N 1
ATOM 3603 C CA . LYS A 1 476 ? 34.668 17.710 29.489 1.00 30.78 476 LYS A CA 1
ATOM 3604 C C . LYS A 1 476 ? 35.999 17.994 28.792 1.00 30.78 476 LYS A C 1
ATOM 3605 O O . LYS A 1 476 ? 36.537 19.068 28.953 1.00 30.14 476 LYS A O 1
ATOM 3611 N N . ILE A 1 477 ? 36.575 17.007 28.093 1.00 29.77 477 ILE A N 1
ATOM 3612 C CA . ILE A 1 477 ? 37.893 17.165 27.519 1.00 28.68 477 ILE A CA 1
ATOM 3613 C C . ILE A 1 477 ? 37.897 17.623 26.074 1.00 28.03 477 ILE A C 1
ATOM 3614 O O . ILE A 1 477 ? 38.938 17.910 25.534 1.00 26.85 477 ILE A O 1
ATOM 3619 N N . ASN A 1 478 ? 36.731 17.627 25.456 1.00 28.51 478 ASN A N 1
ATOM 3620 C CA . ASN A 1 478 ? 36.560 18.018 24.092 1.00 29.05 478 ASN A CA 1
ATOM 3621 C C . ASN A 1 478 ? 37.583 17.398 23.173 1.00 28.77 478 ASN A C 1
ATOM 3622 O O . ASN A 1 478 ? 38.174 18.108 22.332 1.00 28.74 478 ASN A O 1
ATOM 3631 N N . SER A 1 479 ? 37.750 16.078 23.256 1.00 27.50 479 SER A N 1
ATOM 3632 C CA . SER A 1 479 ? 38.692 15.381 22.394 1.00 25.91 479 SER A CA 1
ATOM 3633 C C . SER A 1 479 ? 38.299 13.907 22.293 1.00 25.36 479 SER A C 1
ATOM 3634 O O . SER A 1 479 ? 37.817 13.357 23.267 1.00 24.17 479 SER A O 1
ATOM 3637 N N . CYS A 1 480 ? 38.568 13.288 21.138 1.00 23.11 480 CYS A N 1
ATOM 3638 C CA . CYS A 1 480 ? 38.257 11.900 20.923 1.00 23.63 480 CYS A CA 1
ATOM 3639 C C . CYS A 1 480 ? 39.372 11.020 21.379 1.00 23.41 480 CYS A C 1
ATOM 3640 O O . CYS A 1 480 ? 39.223 9.821 21.335 1.00 23.05 480 CYS A O 1
ATOM 3643 N N . LYS A 1 481 ? 40.484 11.594 21.836 1.00 23.46 481 LYS A N 1
ATOM 3644 C CA . LYS A 1 481 ? 41.624 10.768 22.214 1.00 25.78 481 LYS A CA 1
ATOM 3645 C C . LYS A 1 481 ? 41.561 10.203 23.623 1.00 24.66 481 LYS A C 1
ATOM 3646 O O . LYS A 1 481 ? 42.426 10.478 24.479 1.00 24.56 481 LYS A O 1
ATOM 3652 N N . PHE A 1 482 ? 40.588 9.314 23.824 1.00 23.99 482 PHE A N 1
ATOM 3653 C CA . PHE A 1 482 ? 40.346 8.726 25.135 1.00 23.17 482 PHE A CA 1
ATOM 3654 C C . PHE A 1 482 ? 41.517 7.958 25.640 1.00 23.22 482 PHE A C 1
ATOM 3655 O O . PHE A 1 482 ? 41.764 7.908 26.850 1.00 22.27 482 PHE A O 1
ATOM 3663 N N . ASP A 1 483 ? 42.260 7.366 24.728 1.00 23.99 483 ASP A N 1
ATOM 3664 C CA . ASP A 1 483 ? 43.412 6.617 25.107 1.00 25.00 483 ASP A CA 1
ATOM 3665 C C . ASP A 1 483 ? 4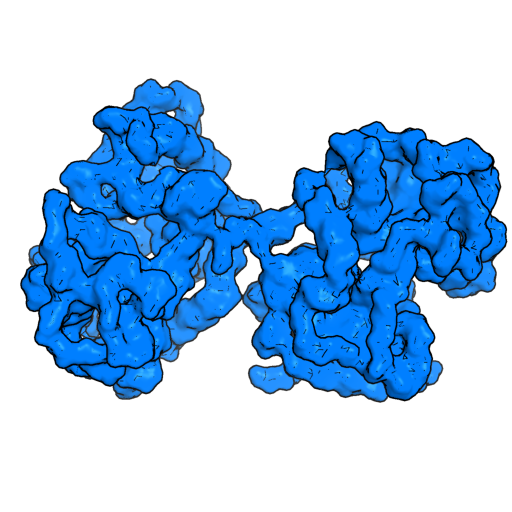4.552 7.501 25.616 1.00 25.63 483 ASP A C 1
ATOM 3666 O O . ASP A 1 483 ? 45.492 6.998 26.212 1.00 26.09 483 ASP A O 1
ATOM 3671 N N . GLN A 1 484 ? 44.434 8.797 25.455 1.00 24.76 484 GLN A N 1
ATOM 3672 C CA . GLN A 1 484 ? 45.409 9.715 26.042 1.00 26.61 484 GLN A CA 1
ATOM 3673 C C . GLN A 1 484 ? 44.906 10.271 27.369 1.00 26.08 484 GLN A C 1
ATOM 3674 O O . GLN A 1 484 ? 45.665 10.871 28.078 1.00 26.40 484 GLN A O 1
ATOM 3680 N N . PHE A 1 485 ? 43.628 10.053 27.685 1.00 24.89 485 PHE A N 1
ATOM 3681 C CA . PHE A 1 485 ? 43.051 10.515 28.939 1.00 23.99 485 PHE A CA 1
ATOM 3682 C C . PHE A 1 485 ? 43.287 9.482 30.010 1.00 23.05 485 PHE A C 1
ATOM 3683 O O . PHE A 1 485 ? 43.838 9.807 31.058 1.00 21.39 485 PHE A O 1
ATOM 3691 N N . PHE A 1 486 ? 42.823 8.259 29.743 1.00 21.78 486 PHE A N 1
ATOM 3692 C CA . PHE A 1 486 ? 43.022 7.131 30.623 1.00 22.15 486 PHE A CA 1
ATOM 3693 C C . PHE A 1 486 ? 44.454 6.676 30.536 1.00 23.34 486 PHE A C 1
ATOM 3694 O O . PHE A 1 486 ? 45.124 6.916 29.529 1.00 22.45 486 PHE A O 1
ATOM 3702 N N . GLY A 1 487 ? 44.886 5.918 31.521 1.00 24.50 487 GLY A N 1
ATOM 3703 C CA . GLY A 1 487 ? 46.259 5.430 31.514 1.00 27.94 487 GLY A CA 1
ATOM 3704 C C . GLY A 1 487 ? 46.530 4.288 30.554 1.00 29.35 487 GLY A C 1
ATOM 3705 O O . GLY A 1 487 ? 47.357 4.419 29.605 1.00 32.27 487 GLY A O 1
ATOM 3706 N N . GLU A 1 488 ? 45.801 3.206 30.801 1.00 28.64 488 GLU A N 1
ATOM 3707 C CA . GLU A 1 488 ? 45.856 1.919 30.158 1.00 28.58 488 GLU A CA 1
ATOM 3708 C C . GLU A 1 488 ? 44.467 1.207 30.479 1.00 27.02 488 GLU A C 1
ATOM 3709 O O . GLU A 1 488 ? 44.049 1.183 31.685 1.00 26.93 488 GLU A O 1
ATOM 3715 N N . GLY A 1 489 ? 43.843 0.568 29.509 1.00 22.54 489 GLY A N 1
ATOM 3716 C CA . GLY A 1 489 ? 42.617 -0.126 29.794 1.00 20.59 489 GLY A CA 1
ATOM 3717 C C . GLY A 1 489 ? 42.326 -1.297 28.951 1.00 18.67 489 GLY A C 1
ATOM 3718 O O . GLY A 1 489 ? 43.213 -1.764 28.252 1.00 18.22 489 GLY A O 1
ATOM 3719 N N . CYS A 1 490 ? 41.119 -1.856 29.155 1.00 16.76 490 CYS A N 1
ATOM 3720 C CA . CYS A 1 490 ? 40.576 -2.886 28.280 1.00 14.26 490 CYS A CA 1
ATOM 3721 C C . CYS A 1 490 ? 39.230 -2.416 27.769 1.00 13.31 490 CYS A C 1
ATOM 3722 O O . CYS A 1 490 ? 38.268 -2.375 28.508 1.00 12.56 490 CYS A O 1
ATOM 3725 N N . ALA A 1 491 ? 39.211 -2.018 26.520 1.00 12.28 491 ALA A N 1
ATOM 3726 C CA . ALA A 1 491 ? 37.997 -1.613 25.806 1.00 13.48 491 ALA A CA 1
ATOM 3727 C C . ALA A 1 491 ? 37.959 -2.415 24.524 1.00 12.55 491 ALA A C 1
ATOM 3728 O O . ALA A 1 491 ? 38.429 -1.973 23.485 1.00 11.93 491 ALA A O 1
ATOM 3730 N N . PRO A 1 492 ? 37.418 -3.614 24.620 1.00 13.20 492 PRO A N 1
ATOM 3731 C CA . PRO A 1 492 ? 37.398 -4.532 23.486 1.00 13.46 492 PRO A CA 1
ATOM 3732 C C . PRO A 1 492 ? 36.832 -3.890 22.214 1.00 14.80 492 PRO A C 1
ATOM 3733 O O . PRO A 1 492 ? 35.809 -3.240 22.283 1.00 14.59 492 PRO A O 1
ATOM 3737 N N . GLY A 1 493 ? 37.464 -4.142 21.079 1.00 15.06 493 GLY A N 1
ATOM 3738 C CA . GLY A 1 493 ? 37.121 -3.480 19.866 1.00 16.08 493 GLY A CA 1
ATOM 3739 C C . GLY A 1 493 ? 37.985 -2.261 19.598 1.00 17.44 493 GLY A C 1
ATOM 3740 O O . GLY A 1 493 ? 37.895 -1.634 18.520 1.00 19.28 493 GLY A O 1
ATOM 3741 N N . SER A 1 494 ? 38.831 -1.886 20.533 1.00 17.21 494 SER A N 1
ATOM 3742 C CA . SER A 1 494 ? 39.679 -0.733 20.266 1.00 19.13 494 SER A CA 1
ATOM 3743 C C . SER A 1 494 ? 40.870 -1.236 19.368 1.00 20.43 494 SER A C 1
ATOM 3744 O O . SER A 1 494 ? 41.126 -2.421 19.134 1.00 19.48 494 SER A O 1
ATOM 3747 N N . GLN A 1 495 ? 41.546 -0.263 18.850 1.00 24.64 495 GLN A N 1
ATOM 3748 C CA . GLN A 1 495 ? 42.749 -0.406 18.016 1.00 27.86 495 GLN A CA 1
ATOM 3749 C C . GLN A 1 495 ? 43.733 -1.203 18.798 1.00 27.07 495 GLN A C 1
ATOM 3750 O O . GLN A 1 495 ? 44.033 -0.878 19.923 1.00 25.29 495 GLN A O 1
ATOM 3756 N N . ARG A 1 496 ? 44.226 -2.259 18.189 1.00 28.20 496 ARG A N 1
ATOM 3757 C CA . ARG A 1 496 ? 45.061 -3.213 18.856 1.00 30.11 496 ARG A CA 1
ATOM 3758 C C . ARG A 1 496 ? 46.306 -2.680 19.526 1.00 30.07 496 ARG A C 1
ATOM 3759 O O . ARG A 1 496 ? 46.731 -3.194 20.558 1.00 29.63 496 ARG A O 1
ATOM 3767 N N . ASN A 1 497 ? 46.920 -1.673 18.949 1.00 28.48 497 ASN A N 1
ATOM 3768 C CA . ASN A 1 497 ? 48.119 -1.146 19.570 1.00 29.80 497 ASN A CA 1
ATOM 3769 C C . ASN A 1 497 ? 47.820 0.079 20.457 1.00 28.53 497 ASN A C 1
ATOM 3770 O O . ASN A 1 497 ? 48.727 0.693 20.892 1.00 27.26 497 ASN A O 1
ATOM 3775 N N . SER A 1 498 ? 46.543 0.400 20.686 1.00 25.78 498 SER A N 1
ATOM 3776 C CA . SER A 1 498 ? 46.115 1.421 21.658 1.00 25.26 498 SER A CA 1
ATOM 3777 C C . SER A 1 498 ? 46.367 0.988 23.104 1.00 22.96 498 SER A C 1
ATOM 3778 O O . SER A 1 498 ? 46.258 -0.173 23.490 1.00 21.32 498 SER A O 1
ATOM 3781 N N . SER A 1 499 ? 46.634 1.968 23.930 1.00 21.76 499 SER A N 1
ATOM 3782 C CA . SER A 1 499 ? 46.682 1.701 25.354 1.00 20.28 499 SER A CA 1
ATOM 3783 C C . SER A 1 499 ? 45.302 1.256 25.928 1.00 18.74 499 SER A C 1
ATOM 3784 O O . SER A 1 499 ? 45.310 0.600 26.941 1.00 16.09 499 SER A O 1
ATOM 3787 N N . LEU A 1 500 ? 44.222 1.395 25.152 1.00 18.01 500 LEU A N 1
ATOM 3788 C CA . LEU A 1 500 ? 42.906 0.922 25.585 1.00 19.04 500 LEU A CA 1
ATOM 3789 C C . LEU A 1 500 ? 42.740 -0.581 25.316 1.00 18.92 500 LEU A C 1
ATOM 3790 O O . LEU A 1 500 ? 41.698 -1.169 25.616 1.00 18.62 500 LEU A O 1
ATOM 3795 N N . CYS A 1 501 ? 43.788 -1.212 24.766 1.00 17.41 501 CYS A N 1
ATOM 3796 C CA . CYS A 1 501 ? 43.823 -2.654 24.654 1.00 17.27 501 CYS A CA 1
ATOM 3797 C C . CYS A 1 501 ? 44.850 -3.267 25.597 1.00 17.51 501 CYS A C 1
ATOM 3798 O O . CYS A 1 501 ? 44.958 -4.460 25.699 1.00 16.62 501 CYS A O 1
ATOM 3801 N N . ALA A 1 502 ? 45.632 -2.446 26.268 1.00 19.54 502 ALA A N 1
ATOM 3802 C CA . ALA A 1 502 ? 46.747 -2.967 27.061 1.00 19.72 502 ALA A CA 1
ATOM 3803 C C . ALA A 1 502 ? 46.417 -3.822 28.237 1.00 19.89 502 ALA A C 1
ATOM 3804 O O . ALA A 1 502 ? 47.196 -4.720 28.538 1.00 19.21 502 ALA A O 1
ATOM 3806 N N . LEU A 1 503 ? 45.288 -3.635 28.914 1.00 19.44 503 LEU A N 1
ATOM 3807 C CA . LEU A 1 503 ? 44.983 -4.560 30.003 1.00 18.65 503 LEU A CA 1
ATOM 3808 C C . LEU A 1 503 ? 44.221 -5.807 29.552 1.00 18.67 503 LEU A C 1
ATOM 3809 O O . LEU A 1 503 ? 44.009 -6.768 30.351 1.00 19.23 503 LEU A O 1
ATOM 3814 N N . CYS A 1 504 ? 43.825 -5.873 28.288 1.00 17.54 504 CYS A N 1
ATOM 3815 C CA . CYS A 1 504 ? 43.002 -7.028 27.863 1.00 16.90 504 CYS A CA 1
ATOM 3816 C C . CYS A 1 504 ? 43.827 -8.323 27.926 1.00 17.67 504 CYS A C 1
ATOM 3817 O O . CYS A 1 504 ? 45.024 -8.302 27.647 1.00 18.30 504 CYS A O 1
ATOM 3820 N N . ILE A 1 505 ? 43.216 -9.456 28.178 1.00 17.44 505 ILE A N 1
ATOM 3821 C CA . ILE A 1 505 ? 44.012 -10.668 28.335 1.00 18.50 505 ILE A CA 1
ATOM 3822 C C . ILE A 1 505 ? 43.668 -11.775 27.368 1.00 19.29 505 ILE A C 1
ATOM 3823 O O . ILE A 1 505 ? 44.198 -12.897 27.458 1.00 19.09 505 ILE A O 1
ATOM 3828 N N . GLY A 1 506 ? 42.735 -11.497 26.456 1.00 19.37 506 GLY A N 1
ATOM 3829 C CA . GLY A 1 506 ? 42.409 -12.484 25.437 1.00 18.76 506 GLY A CA 1
ATOM 3830 C C . GLY A 1 506 ? 41.871 -13.774 25.990 1.00 19.52 506 GLY A C 1
ATOM 3831 O O . GLY A 1 506 ? 41.175 -13.817 27.000 1.00 19.35 506 GLY A O 1
ATOM 3832 N N . SER A 1 507 ? 42.194 -14.844 25.304 1.00 21.55 507 SER A N 1
ATOM 3833 C CA . SER A 1 507 ? 41.710 -16.158 25.634 1.00 24.24 507 SER A CA 1
ATOM 3834 C C . SER A 1 507 ? 42.752 -17.075 26.370 1.00 28.10 507 SER A C 1
ATOM 3835 O O . SER A 1 507 ? 43.921 -16.997 26.111 1.00 26.52 507 SER A O 1
ATOM 3838 N N . GLU A 1 508 ? 42.270 -17.979 27.194 1.00 31.68 508 GLU A N 1
ATOM 3839 C CA . GLU A 1 508 ? 43.105 -18.886 27.923 1.00 37.42 508 GLU A CA 1
ATOM 3840 C C . GLU A 1 508 ? 43.660 -20.004 27.027 1.00 39.89 508 GLU A C 1
ATOM 3841 O O . GLU A 1 508 ? 44.758 -20.487 27.250 1.00 40.95 508 GLU A O 1
ATOM 3847 N N . ARG A 1 509 ? 42.945 -20.336 25.963 1.00 43.58 509 ARG A N 1
ATOM 3848 C CA . ARG A 1 509 ? 43.296 -21.461 25.090 1.00 45.95 509 ARG A CA 1
ATOM 3849 C C . ARG A 1 509 ? 44.076 -21.046 23.881 1.00 46.14 509 ARG A C 1
ATOM 3850 O O . ARG A 1 509 ? 45.039 -21.706 23.497 1.00 47.44 509 ARG A O 1
ATOM 3858 N N . ALA A 1 510 ? 43.665 -19.958 23.250 1.00 44.85 510 ALA A N 1
ATOM 3859 C CA . ALA A 1 510 ? 44.356 -19.516 22.059 1.00 43.14 510 ALA A CA 1
ATOM 3860 C C . ALA A 1 510 ? 44.982 -18.126 22.189 1.00 41.66 510 ALA A C 1
ATOM 3861 O O . ALA A 1 510 ? 44.388 -17.165 22.677 1.00 41.70 510 ALA A O 1
ATOM 3863 N N . PRO A 1 511 ? 46.205 -18.022 21.716 1.00 39.49 511 PRO A N 1
ATOM 3864 C CA . PRO A 1 511 ? 46.938 -16.760 21.750 1.00 36.60 511 PRO A CA 1
ATOM 3865 C C . PRO A 1 511 ? 46.484 -15.790 20.694 1.00 32.62 511 PRO A C 1
ATOM 3866 O O . PRO A 1 511 ? 45.849 -16.152 19.746 1.00 30.46 511 PRO A O 1
ATOM 3870 N N . GLY A 1 512 ? 46.842 -14.536 20.867 1.00 30.19 512 GLY A N 1
ATOM 3871 C CA . GLY A 1 512 ? 46.517 -13.539 19.876 1.00 29.31 512 GLY A CA 1
ATOM 3872 C C . GLY A 1 512 ? 45.075 -13.008 19.839 1.00 27.60 512 GLY A C 1
ATOM 3873 O O . GLY A 1 512 ? 44.762 -12.204 18.976 1.00 26.10 512 GLY A O 1
ATOM 3874 N N . ARG A 1 513 ? 44.239 -13.410 20.796 1.00 26.41 513 ARG A N 1
ATOM 3875 C CA . ARG A 1 513 ? 42.841 -12.919 20.906 1.00 26.24 513 ARG A CA 1
ATOM 3876 C C . ARG A 1 513 ? 42.617 -11.638 21.741 1.00 22.89 513 ARG A C 1
ATOM 3877 O O . ARG A 1 513 ? 41.456 -11.266 21.982 1.00 22.06 513 ARG A O 1
ATOM 3885 N N . GLU A 1 514 ? 43.681 -10.998 22.218 1.00 20.67 514 GLU A N 1
ATOM 3886 C CA . GLU A 1 514 ? 43.544 -9.815 23.061 1.00 19.25 514 GLU A CA 1
ATOM 3887 C C . GLU A 1 514 ? 42.763 -8.690 22.396 1.00 18.62 514 GLU A C 1
ATOM 3888 O O . GLU A 1 514 ? 42.988 -8.326 21.258 1.00 16.39 514 GLU A O 1
ATOM 3894 N N . CYS A 1 515 ? 41.835 -8.129 23.161 1.00 18.11 515 CYS A N 1
ATOM 3895 C CA . CYS A 1 515 ? 41.090 -6.959 22.784 1.00 16.64 515 CYS A CA 1
ATOM 3896 C C . CYS A 1 515 ? 40.029 -7.143 21.713 1.00 16.10 515 CYS A C 1
ATOM 3897 O O . CYS A 1 515 ? 39.554 -6.132 21.156 1.00 15.27 515 CYS A O 1
ATOM 3900 N N . LEU A 1 516 ? 39.737 -8.374 21.364 1.00 15.80 516 LEU A N 1
ATOM 3901 C CA . LEU A 1 516 ? 38.659 -8.631 20.399 1.00 17.58 516 LEU A CA 1
ATOM 3902 C C . LEU A 1 516 ? 37.305 -8.376 21.081 1.00 15.85 516 LEU A C 1
ATOM 3903 O O . LEU A 1 516 ? 37.108 -8.628 22.283 1.00 15.10 516 LEU A O 1
ATOM 3908 N N . ALA A 1 517 ? 36.370 -7.842 20.327 1.00 16.16 517 ALA A N 1
ATOM 3909 C CA . ALA A 1 517 ? 35.061 -7.585 20.886 1.00 15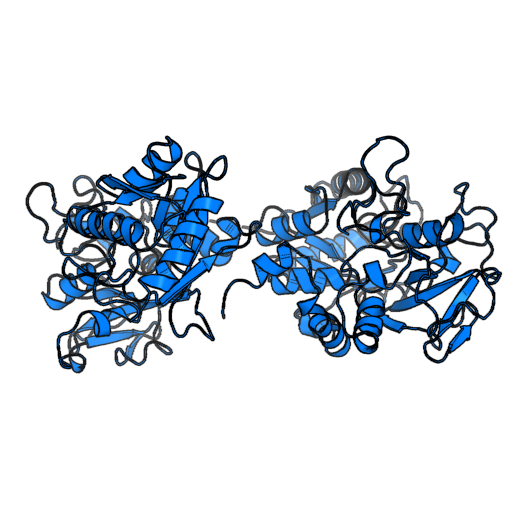.78 517 ALA A CA 1
ATOM 3910 C C . ALA A 1 517 ? 34.145 -8.784 20.752 1.00 15.99 517 ALA A C 1
ATOM 3911 O O . ALA A 1 517 ? 33.177 -8.678 20.079 1.00 16.73 517 ALA A O 1
ATOM 3913 N N . ASN A 1 518 ? 34.480 -9.920 21.371 1.00 15.05 518 ASN A N 1
ATOM 3914 C CA . ASN A 1 518 ? 33.698 -11.116 21.308 1.00 15.44 518 ASN A CA 1
ATOM 3915 C C . ASN A 1 518 ? 34.139 -11.999 22.439 1.00 14.75 518 ASN A C 1
ATOM 3916 O O . ASN A 1 518 ? 35.073 -11.615 23.177 1.00 13.61 518 ASN A O 1
ATOM 3921 N N . ASN A 1 519 ? 33.511 -13.157 22.596 1.00 14.38 519 ASN A N 1
ATOM 3922 C CA . ASN A 1 519 ? 33.803 -13.977 23.735 1.00 16.57 519 ASN A CA 1
ATOM 3923 C C . ASN A 1 519 ? 35.203 -14.631 23.805 1.00 17.41 519 ASN A C 1
ATOM 3924 O O . ASN A 1 519 ? 35.470 -15.238 24.801 1.00 16.53 519 ASN A O 1
ATOM 3929 N N . HIS A 1 520 ? 36.070 -14.406 22.827 1.00 16.97 520 HIS A N 1
ATOM 3930 C CA . HIS A 1 520 ? 37.455 -14.862 22.950 1.00 18.62 520 HIS A CA 1
ATOM 3931 C C . HIS A 1 520 ? 38.228 -14.044 23.982 1.00 18.84 520 HIS A C 1
ATOM 3932 O O . HIS A 1 520 ? 39.183 -14.535 24.612 1.00 18.11 520 HIS A O 1
ATOM 3939 N N . GLU A 1 521 ? 37.799 -12.798 24.137 1.00 16.21 521 GLU A N 1
ATOM 3940 C CA . GLU A 1 521 ? 38.327 -11.896 25.116 1.00 14.83 521 GLU A CA 1
ATOM 3941 C C . GLU A 1 521 ? 37.636 -12.099 26.435 1.00 15.54 521 GLU A C 1
ATOM 3942 O O . GLU A 1 521 ? 36.418 -11.860 26.602 1.00 14.52 521 GLU A O 1
ATOM 3948 N N . ARG A 1 522 ? 38.411 -12.546 27.424 1.00 16.06 522 ARG A N 1
ATOM 3949 C CA . ARG A 1 522 ? 37.872 -12.768 28.764 1.00 16.49 522 ARG A CA 1
ATOM 3950 C C . ARG A 1 522 ? 37.394 -11.498 29.479 1.00 13.95 522 ARG A C 1
ATOM 3951 O O . ARG A 1 522 ? 36.575 -11.564 30.374 1.00 14.99 522 ARG A O 1
ATOM 3959 N N . TYR A 1 523 ? 37.899 -10.353 29.115 1.00 12.67 523 TYR A N 1
ATOM 3960 C CA . TYR A 1 523 ? 37.372 -9.129 29.708 1.00 14.53 523 TYR A CA 1
ATOM 3961 C C . TYR A 1 523 ? 36.227 -8.465 28.866 1.00 14.26 523 TYR A C 1
ATOM 3962 O O . TYR A 1 523 ? 35.842 -7.338 29.116 1.00 15.25 523 TYR A O 1
ATOM 3971 N N . TYR A 1 524 ? 35.676 -9.180 27.913 1.00 14.65 524 TYR A N 1
ATOM 3972 C CA . TYR A 1 524 ? 34.584 -8.652 27.073 1.00 14.61 524 TYR A CA 1
ATOM 3973 C C . TYR A 1 524 ? 33.236 -8.765 27.769 1.00 13.72 524 TYR A C 1
ATOM 3974 O O . TYR A 1 524 ? 32.942 -9.749 28.418 1.00 12.83 524 TYR A O 1
ATOM 3983 N N . GLY A 1 525 ? 32.355 -7.792 27.599 1.00 12.92 525 GLY A N 1
ATOM 3984 C CA . GLY A 1 525 ? 31.024 -7.904 28.144 1.00 11.06 525 GLY A CA 1
ATOM 3985 C C . GLY A 1 525 ? 30.859 -7.418 29.575 1.00 12.55 525 GLY A C 1
ATOM 3986 O O . GLY A 1 525 ? 31.840 -6.944 30.187 1.00 11.98 525 GLY A O 1
ATOM 3987 N N . TYR A 1 526 ? 29.628 -7.468 30.127 1.00 10.77 526 TYR A N 1
ATOM 3988 C CA . TYR A 1 526 ? 29.409 -6.916 31.461 1.00 10.86 526 TYR A CA 1
ATOM 3989 C C . TYR A 1 526 ? 30.276 -7.613 32.548 1.00 12.12 526 TYR A C 1
ATOM 3990 O O . TYR A 1 526 ? 30.979 -6.970 33.354 1.00 11.18 526 TYR A O 1
ATOM 3999 N N . THR A 1 527 ? 30.232 -8.934 32.539 1.00 11.54 527 THR A N 1
ATOM 4000 C CA . THR A 1 527 ? 30.952 -9.751 33.491 1.00 13.61 527 THR A CA 1
ATOM 4001 C C . THR A 1 527 ? 32.442 -9.610 33.328 1.00 12.50 527 THR A C 1
ATOM 4002 O O . THR A 1 527 ? 33.168 -9.444 34.278 1.00 12.49 527 THR A O 1
ATOM 4006 N N . GLY A 1 528 ? 32.856 -9.664 32.088 1.00 13.37 528 GLY A N 1
ATOM 4007 C CA . GLY A 1 528 ? 34.192 -9.389 31.647 1.00 13.04 528 GLY A CA 1
ATOM 4008 C C . GLY A 1 528 ? 34.805 -8.121 32.171 1.00 13.65 528 GLY A C 1
ATOM 4009 O O . GLY A 1 528 ? 35.958 -8.110 32.660 1.00 11.20 528 GLY A O 1
ATOM 4010 N N . ALA A 1 529 ? 34.085 -7.026 31.988 1.00 12.46 529 ALA A N 1
ATOM 4011 C CA . ALA A 1 529 ? 34.578 -5.761 32.485 1.00 12.98 529 ALA A CA 1
ATOM 4012 C C . ALA A 1 529 ? 34.658 -5.706 34.025 1.00 13.12 529 ALA A C 1
ATOM 4013 O O . ALA A 1 529 ? 35.537 -5.038 34.587 1.00 11.75 529 ALA A O 1
ATOM 4015 N N . PHE A 1 530 ? 33.765 -6.432 34.702 1.00 13.45 530 PHE A N 1
ATOM 4016 C CA . PHE A 1 530 ? 33.785 -6.504 36.148 1.00 13.55 530 PHE A CA 1
ATOM 4017 C C . PHE A 1 530 ? 35.000 -7.355 36.573 1.00 14.39 530 PHE A C 1
ATOM 4018 O O . PHE A 1 530 ? 35.660 -7.048 37.561 1.00 14.46 530 PHE A O 1
ATOM 4026 N N . ARG A 1 531 ? 35.318 -8.385 35.803 1.00 15.58 531 ARG A N 1
ATOM 4027 C CA . ARG A 1 531 ? 36.506 -9.210 36.079 1.00 16.00 531 ARG A CA 1
ATOM 4028 C C . ARG A 1 531 ? 37.760 -8.353 35.861 1.00 16.39 531 ARG A C 1
ATOM 4029 O O . ARG A 1 531 ? 38.683 -8.360 36.676 1.00 16.78 531 ARG A O 1
ATOM 4037 N N . CYS A 1 532 ? 37.786 -7.583 34.775 1.00 15.23 532 CYS A N 1
ATOM 4038 C CA . CYS A 1 532 ? 38.875 -6.626 34.568 1.00 14.40 532 CYS A CA 1
ATOM 4039 C C . CYS A 1 532 ? 39.094 -5.712 35.771 1.00 15.68 532 CYS A C 1
ATOM 4040 O O . CYS A 1 532 ? 40.232 -5.327 36.101 1.00 13.53 532 CYS A O 1
ATOM 4043 N N . LEU A 1 533 ? 38.010 -5.183 36.335 1.00 16.57 533 LEU A N 1
ATOM 4044 C CA . LEU A 1 533 ? 38.132 -4.337 37.515 1.00 16.95 533 LEU A CA 1
ATOM 4045 C C . LEU A 1 533 ? 38.763 -5.112 38.681 1.00 17.40 533 LEU A C 1
ATOM 4046 O O . LEU A 1 533 ? 39.638 -4.606 39.363 1.00 16.22 533 LEU A O 1
ATOM 4051 N N . VAL A 1 534 ? 38.296 -6.313 38.897 1.00 16.65 534 VAL A N 1
ATOM 4052 C CA . VAL A 1 534 ? 38.798 -7.080 39.992 1.00 18.35 534 VAL A CA 1
ATOM 4053 C C . VAL A 1 534 ? 40.291 -7.414 39.780 1.00 19.18 534 VAL A C 1
ATOM 4054 O O . VAL A 1 534 ? 41.087 -7.285 40.682 1.00 17.68 534 VAL A O 1
ATOM 4058 N N . GLU A 1 535 ? 40.700 -7.734 38.579 1.00 19.30 535 GLU A N 1
ATOM 4059 C CA . GLU A 1 535 ? 42.080 -8.187 38.438 1.00 19.63 535 GLU A CA 1
ATOM 4060 C C . GLU A 1 535 ? 43.055 -7.078 38.123 1.00 20.70 535 GLU A C 1
ATOM 4061 O O . GLU A 1 535 ? 44.205 -7.180 38.524 1.00 21.92 535 GLU A O 1
ATOM 4067 N N . LYS A 1 536 ? 42.654 -6.037 37.393 1.00 20.74 536 LYS A N 1
ATOM 4068 C CA . LYS A 1 536 ? 43.642 -5.071 36.963 1.00 20.90 536 LYS A CA 1
ATOM 4069 C C . LYS A 1 536 ? 43.279 -3.641 36.957 1.00 21.38 536 LYS A C 1
ATOM 4070 O O . LYS A 1 536 ? 44.176 -2.827 37.108 1.00 22.91 536 LYS A O 1
ATOM 4076 N N . GLY A 1 537 ? 42.019 -3.274 36.709 1.00 19.30 537 GLY A N 1
ATOM 4077 C CA . GLY A 1 537 ? 41.638 -1.893 36.515 1.00 18.55 537 GLY A CA 1
ATOM 4078 C C . GLY A 1 537 ? 41.330 -1.071 37.767 1.00 16.35 537 GLY A C 1
ATOM 4079 O O . GLY A 1 537 ? 41.277 -1.683 38.842 1.00 15.27 537 GLY A O 1
ATOM 4080 N N . ASP A 1 538 ? 41.060 0.206 37.598 1.00 14.15 538 ASP A N 1
ATOM 4081 C CA . ASP A 1 538 ? 40.584 1.004 38.666 1.00 14.29 538 ASP A CA 1
ATOM 4082 C C . ASP A 1 538 ? 39.076 1.246 38.604 1.00 12.73 538 ASP A C 1
ATOM 4083 O O . ASP A 1 538 ? 38.481 1.589 39.618 1.00 13.65 538 ASP A O 1
ATOM 4088 N N . VAL A 1 539 ? 38.511 1.335 37.398 1.00 12.29 539 VAL A N 1
ATOM 4089 C CA . VAL A 1 539 ? 37.070 1.591 37.226 1.00 12.90 539 VAL A CA 1
ATOM 4090 C C . VAL A 1 539 ? 36.498 0.759 36.101 1.00 13.06 539 VAL A C 1
ATOM 4091 O O . VAL A 1 539 ? 37.145 0.524 35.054 1.00 11.93 539 VAL A O 1
ATOM 4095 N N . ALA A 1 540 ? 35.289 0.230 36.321 1.00 13.43 540 ALA A N 1
ATOM 4096 C CA . ALA A 1 540 ? 34.564 -0.494 35.282 1.00 12.00 540 ALA A CA 1
ATOM 4097 C C . ALA A 1 540 ? 33.321 0.268 34.869 1.00 12.91 540 ALA A C 1
ATOM 4098 O O . ALA A 1 540 ? 32.569 0.787 35.732 1.00 11.05 540 ALA A O 1
ATOM 4100 N N . PHE A 1 541 ? 33.086 0.355 33.549 1.00 12.49 541 PHE A N 1
ATOM 4101 C CA . PHE A 1 541 ? 31.902 1.048 33.020 1.00 12.74 541 PHE A CA 1
ATOM 4102 C C . PHE A 1 541 ? 30.951 -0.074 32.554 1.00 12.99 541 PHE A C 1
ATOM 4103 O O . PHE A 1 541 ? 31.271 -0.844 31.598 1.00 10.98 541 PHE A O 1
ATOM 4111 N N . VAL A 1 542 ? 29.900 -0.283 33.334 1.00 11.35 542 VAL A N 1
ATOM 4112 C CA . VAL A 1 542 ? 29.057 -1.425 33.232 1.00 11.44 542 VAL A CA 1
ATOM 4113 C C . VAL A 1 542 ? 27.623 -1.136 33.648 1.00 11.60 542 VAL A C 1
ATOM 4114 O O . VAL A 1 542 ? 27.291 -0.046 34.073 1.00 10.15 542 VAL A O 1
ATOM 4118 N N . LYS A 1 543 ? 26.773 -2.154 33.535 1.00 11.52 543 LYS A N 1
ATOM 4119 C CA . LYS A 1 543 ? 25.389 -2.040 33.957 1.00 13.04 543 LYS A CA 1
ATOM 4120 C C . LYS A 1 543 ? 25.280 -2.139 35.462 1.00 12.97 543 LYS A C 1
ATOM 4121 O O . LYS A 1 543 ? 26.113 -2.757 36.116 1.00 11.53 543 LYS A O 1
ATOM 4127 N N . ASP A 1 544 ? 24.228 -1.532 35.991 1.00 13.32 544 ASP A N 1
ATOM 4128 C CA . ASP A 1 544 ? 23.835 -1.829 37.353 1.00 14.01 544 ASP A CA 1
ATOM 4129 C C . ASP A 1 544 ? 23.457 -3.281 37.454 1.00 14.96 544 ASP A C 1
ATOM 4130 O O . ASP A 1 544 ? 22.988 -3.864 36.500 1.00 13.93 544 ASP A O 1
ATOM 4138 N N . GLN A 1 545 ? 23.727 -3.836 38.616 1.00 15.86 545 GLN A N 1
ATOM 4139 C CA . GLN A 1 545 ? 23.464 -5.200 38.971 1.00 15.49 545 GLN A CA 1
ATOM 4140 C C . GLN A 1 545 ? 24.612 -6.131 38.593 1.00 15.04 545 GLN A C 1
ATOM 4141 O O . GLN A 1 545 ? 24.598 -7.280 39.007 1.00 14.36 545 GLN A O 1
ATOM 4147 N N . VAL A 1 546 ? 25.632 -5.694 37.870 1.00 14.44 546 VAL A N 1
ATOM 4148 C CA . VAL A 1 546 ? 26.679 -6.677 37.553 1.00 14.22 546 VAL A CA 1
ATOM 4149 C C . VAL A 1 546 ? 27.394 -7.133 38.834 1.00 13.78 546 VAL A C 1
ATOM 4150 O O . VAL A 1 546 ? 27.775 -8.273 38.992 1.00 11.43 546 VAL A O 1
ATOM 4154 N N . VAL A 1 547 ? 27.549 -6.232 39.762 1.00 14.32 547 VAL A N 1
ATOM 4155 C CA . VAL A 1 547 ? 28.195 -6.611 41.027 1.00 15.49 547 VAL A CA 1
ATOM 4156 C C . VAL A 1 547 ? 27.373 -7.607 41.811 1.00 15.19 547 VAL A C 1
ATOM 4157 O O . VAL A 1 547 ? 27.876 -8.699 42.135 1.00 14.40 547 VAL A O 1
ATOM 4161 N N . GLN A 1 548 ? 26.107 -7.278 42.067 1.00 16.18 548 GLN A N 1
ATOM 4162 C CA . GLN A 1 548 ? 25.219 -8.201 42.765 1.00 18.47 548 GLN A CA 1
ATOM 4163 C C . GLN A 1 548 ? 25.152 -9.580 42.101 1.00 19.29 548 GLN A C 1
ATOM 4164 O O . GLN A 1 548 ? 25.138 -10.623 42.796 1.00 19.39 548 GLN A O 1
ATOM 4170 N N . GLN A 1 549 ? 25.222 -9.621 40.774 1.00 17.93 549 GLN A N 1
ATOM 4171 C CA . GLN A 1 549 ? 25.083 -10.907 40.106 1.00 17.54 549 GLN A CA 1
ATOM 4172 C C . GLN A 1 549 ? 26.327 -11.762 40.126 1.00 16.93 549 GLN A C 1
ATOM 4173 O O . GLN A 1 549 ? 26.257 -12.930 39.747 1.00 13.06 549 GLN A O 1
ATOM 4179 N N . ASN A 1 550 ? 27.462 -11.192 40.508 1.00 16.26 550 ASN A N 1
ATOM 4180 C CA . ASN A 1 550 ? 28.683 -11.979 40.480 1.00 17.86 550 ASN A CA 1
ATOM 4181 C C . ASN A 1 550 ? 29.431 -12.007 41.808 1.00 19.24 550 ASN A C 1
ATOM 4182 O O . ASN A 1 550 ? 30.666 -12.261 41.808 1.00 21.26 550 ASN A O 1
ATOM 4187 N N . THR A 1 551 ? 28.762 -11.635 42.890 1.00 21.28 551 THR A N 1
ATOM 4188 C CA . THR A 1 551 ? 29.354 -11.651 44.241 1.00 21.73 551 THR A CA 1
ATOM 4189 C C . THR A 1 551 ? 28.535 -12.511 45.218 1.00 23.17 551 THR A C 1
ATOM 4190 O O . THR A 1 551 ? 27.481 -13.050 44.871 1.00 23.02 551 THR A O 1
ATOM 4194 N N . ASP A 1 552 ? 29.079 -12.661 46.425 1.00 25.68 552 ASP A N 1
ATOM 4195 C CA . ASP A 1 552 ? 28.479 -13.433 47.513 1.00 28.38 552 ASP A CA 1
ATOM 4196 C C . ASP A 1 552 ? 28.110 -14.834 47.110 1.00 29.06 552 ASP A C 1
ATOM 4197 O O . ASP A 1 552 ? 27.090 -15.351 47.472 1.00 30.47 552 ASP A O 1
ATOM 4202 N N . GLY A 1 553 ? 28.954 -15.433 46.313 1.00 30.36 553 GLY A N 1
ATOM 4203 C CA . GLY A 1 553 ? 28.757 -16.778 45.873 1.00 31.46 553 GLY A CA 1
ATOM 4204 C C . GLY A 1 553 ? 27.942 -17.004 44.602 1.00 31.91 553 GLY A C 1
ATOM 4205 O O . GLY A 1 553 ? 27.877 -18.158 44.184 1.00 31.30 553 GLY A O 1
ATOM 4206 N N . LYS A 1 554 ? 27.387 -15.973 43.955 1.00 30.75 554 LYS A N 1
ATOM 4207 C CA . LYS A 1 554 ? 26.578 -16.290 42.763 1.00 31.11 554 LYS A CA 1
ATOM 4208 C C . LYS A 1 554 ? 27.415 -16.705 41.597 1.00 29.99 554 LYS A C 1
ATOM 4209 O O . LYS A 1 554 ? 26.924 -17.366 40.754 1.00 31.59 554 LYS A O 1
ATOM 4215 N N . ASN A 1 555 ? 28.673 -16.283 41.517 1.00 28.92 555 ASN A N 1
ATOM 4216 C CA . ASN A 1 555 ? 29.561 -16.703 40.437 1.00 27.72 555 ASN A CA 1
ATOM 4217 C C . ASN A 1 555 ? 30.656 -17.592 41.063 1.00 29.61 555 ASN A C 1
ATOM 4218 O O . ASN A 1 555 ? 31.373 -17.157 41.971 1.00 27.68 555 ASN A O 1
ATOM 4223 N N . LYS A 1 556 ? 30.792 -18.810 40.565 1.00 31.00 556 LYS A N 1
ATOM 4224 C CA . LYS A 1 556 ? 31.688 -19.793 41.202 1.00 33.49 556 LYS A CA 1
ATOM 4225 C C . LYS A 1 556 ? 33.062 -19.916 40.564 1.00 32.25 556 LYS A C 1
ATOM 4226 O O . LYS A 1 556 ? 33.838 -20.721 40.990 1.00 31.37 556 LYS A O 1
ATOM 4232 N N . ASP A 1 557 ? 33.343 -19.124 39.552 1.00 31.24 557 ASP A N 1
ATOM 4233 C CA . ASP A 1 557 ? 34.630 -19.154 38.951 1.00 31.08 557 ASP A CA 1
ATOM 4234 C C . ASP A 1 557 ? 35.658 -18.632 39.937 1.00 29.88 557 ASP A C 1
ATOM 4235 O O . ASP A 1 557 ? 35.376 -17.832 40.809 1.00 28.68 557 ASP A O 1
ATOM 4240 N N . ASP A 1 558 ? 36.861 -19.140 39.789 1.00 30.15 558 ASP A N 1
ATOM 4241 C CA . ASP A 1 558 ? 38.009 -18.791 40.635 1.00 29.97 558 ASP A CA 1
ATOM 4242 C C . ASP A 1 558 ? 38.104 -17.285 40.922 1.00 28.43 558 ASP A C 1
ATOM 4243 O O . ASP A 1 558 ? 38.186 -16.859 42.047 1.00 26.50 558 ASP A O 1
ATOM 4248 N N . TRP A 1 559 ? 38.049 -16.467 39.887 1.00 27.28 559 TRP A N 1
ATOM 4249 C CA . TRP A 1 559 ? 38.213 -15.044 40.117 1.00 25.95 559 TRP A CA 1
ATOM 4250 C C . TRP A 1 559 ? 37.116 -14.389 40.924 1.00 24.45 559 TRP A C 1
ATOM 4251 O O . TRP A 1 559 ? 37.369 -13.376 41.493 1.00 22.94 559 TRP A O 1
ATOM 4262 N N . ALA A 1 560 ? 35.928 -14.977 40.994 1.00 23.53 560 ALA A N 1
ATOM 4263 C CA . ALA A 1 560 ? 34.806 -14.335 41.666 1.00 25.32 560 ALA A CA 1
ATOM 4264 C C . ALA A 1 560 ? 34.306 -14.962 42.919 1.00 26.22 560 ALA A C 1
ATOM 4265 O O . ALA A 1 560 ? 33.609 -14.314 43.638 1.00 26.33 560 ALA A O 1
ATOM 4267 N N . LYS A 1 561 ? 34.619 -16.228 43.165 1.00 28.47 561 LYS A N 1
ATOM 4268 C CA . LYS A 1 561 ? 34.038 -16.965 44.309 1.00 30.44 561 LYS A CA 1
ATOM 4269 C C . LYS A 1 561 ? 34.143 -16.344 45.696 1.00 29.31 561 LYS A C 1
ATOM 4270 O O . LYS A 1 561 ? 33.255 -16.507 46.486 1.00 30.25 561 LYS A O 1
ATOM 4276 N N . ASP A 1 562 ? 35.171 -15.573 45.967 1.00 28.87 562 ASP A N 1
ATOM 4277 C CA . ASP A 1 562 ? 35.319 -14.919 47.282 1.00 29.16 562 ASP A CA 1
ATOM 4278 C C . ASP A 1 562 ? 34.914 -13.457 47.359 1.00 27.74 562 ASP A C 1
ATOM 4279 O O . ASP A 1 562 ? 34.847 -12.901 48.436 1.00 26.49 562 ASP A O 1
ATOM 4284 N N . LEU A 1 563 ? 34.605 -12.842 46.223 1.00 26.51 563 LEU A N 1
ATOM 4285 C CA . LEU A 1 563 ? 34.158 -11.433 46.215 1.00 25.17 563 LEU A CA 1
ATOM 4286 C C . LEU A 1 563 ? 32.880 -11.186 46.994 1.00 24.62 563 LEU A C 1
ATOM 4287 O O . LEU A 1 563 ? 31.967 -12.007 47.007 1.00 24.78 563 LEU A O 1
ATOM 4292 N N . LYS A 1 564 ? 32.764 -10.003 47.536 1.00 24.66 564 LYS A N 1
ATOM 4293 C CA . LYS A 1 564 ? 31.593 -9.586 48.258 1.00 24.54 564 LYS A CA 1
ATOM 4294 C C . LYS A 1 564 ? 31.065 -8.269 47.723 1.00 23.32 564 LYS A C 1
ATOM 4295 O O . LYS A 1 564 ? 31.810 -7.354 47.350 1.00 22.41 564 LYS A O 1
ATOM 4301 N N . GLN A 1 565 ? 29.751 -8.151 47.739 1.00 22.62 565 GLN A N 1
ATOM 4302 C CA . GLN A 1 565 ? 29.080 -6.983 47.221 1.00 23.15 565 GLN A CA 1
ATOM 4303 C C . GLN A 1 565 ? 29.586 -5.729 47.901 1.00 22.42 565 GLN A C 1
ATOM 4304 O O . GLN A 1 565 ? 29.799 -4.713 47.261 1.00 19.06 565 GLN A O 1
ATOM 4310 N N . MET A 1 566 ? 29.799 -5.814 49.220 1.00 21.56 566 MET A N 1
ATOM 4311 C CA . MET A 1 566 ? 30.224 -4.660 49.973 1.00 22.85 566 MET A CA 1
ATOM 4312 C C . MET A 1 566 ? 31.624 -4.161 49.672 1.00 21.73 566 MET A C 1
ATOM 4313 O O . MET A 1 566 ? 32.003 -3.105 50.162 1.00 20.23 566 MET A O 1
ATOM 4318 N N . ASP A 1 567 ? 32.419 -4.938 48.955 1.00 21.32 567 ASP A N 1
ATOM 4319 C CA . ASP A 1 567 ? 33.743 -4.485 48.599 1.00 21.43 567 ASP A CA 1
ATOM 4320 C C . ASP A 1 567 ? 33.790 -3.564 47.365 1.00 19.73 567 ASP A C 1
ATOM 4321 O O . ASP A 1 567 ? 34.850 -3.238 46.897 1.00 19.72 567 ASP A O 1
ATOM 4326 N N . PHE A 1 568 ? 32.641 -3.140 46.871 1.00 17.71 568 PHE A N 1
ATOM 4327 C CA . PHE A 1 568 ? 32.569 -2.292 45.676 1.00 16.98 568 PHE A CA 1
ATOM 4328 C C . PHE A 1 568 ? 31.658 -1.110 45.916 1.00 16.19 568 PHE A C 1
ATOM 4329 O O . PHE A 1 568 ? 30.785 -1.173 46.748 1.00 16.72 568 PHE A O 1
ATOM 4337 N N . GLU A 1 569 ? 31.872 -0.036 45.177 1.00 14.56 569 GLU A N 1
ATOM 4338 C CA . GLU A 1 569 ? 31.132 1.129 45.280 1.00 14.46 569 GLU A CA 1
ATOM 4339 C C . GLU A 1 569 ? 30.919 1.709 43.852 1.00 13.15 569 GLU A C 1
ATOM 4340 O O . GLU A 1 569 ? 31.634 1.353 42.937 1.00 14.21 569 GLU A O 1
ATOM 4346 N N . LEU A 1 570 ? 30.072 2.696 43.772 1.00 12.19 570 LEU A N 1
ATOM 4347 C CA . LEU A 1 570 ? 29.750 3.394 42.542 1.00 12.75 570 LEU A CA 1
ATOM 4348 C C . LEU A 1 570 ? 30.267 4.781 42.642 1.00 14.65 570 LEU A C 1
ATOM 4349 O O . LEU A 1 570 ? 30.171 5.377 43.729 1.00 14.40 570 LEU A O 1
ATOM 4354 N N . LEU A 1 571 ? 30.761 5.298 41.518 1.00 14.19 571 LEU A N 1
ATOM 4355 C CA . LEU A 1 571 ? 31.144 6.699 41.379 1.00 15.92 571 LEU A CA 1
ATOM 4356 C C . LEU A 1 571 ? 29.966 7.492 40.897 1.00 15.48 571 LEU A C 1
ATOM 4357 O O . LEU A 1 571 ? 29.382 7.135 39.867 1.00 16.05 571 LEU A O 1
ATOM 4362 N N . CYS A 1 572 ? 29.599 8.538 41.615 1.00 14.27 572 CYS A N 1
ATOM 4363 C CA . CYS A 1 572 ? 28.523 9.417 41.232 1.00 16.76 572 CYS A CA 1
ATOM 4364 C C . CYS A 1 572 ? 29.092 10.650 40.547 1.00 18.23 572 CYS A C 1
ATOM 4365 O O . CYS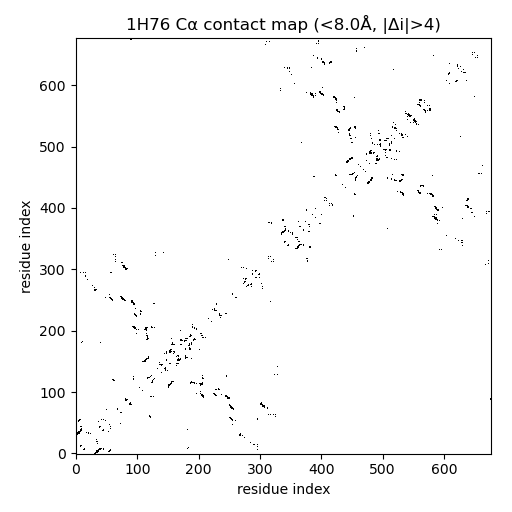 A 1 572 ? 30.217 11.081 40.872 1.00 18.52 572 CYS A O 1
ATOM 4368 N N . GLN A 1 573 ? 28.301 11.292 39.715 1.00 19.45 573 GLN A N 1
ATOM 4369 C CA . GLN A 1 573 ? 28.832 12.435 38.976 1.00 23.17 573 GLN A CA 1
ATOM 4370 C C . GLN A 1 573 ? 29.227 13.687 39.797 1.00 24.69 573 GLN A C 1
ATOM 4371 O O . GLN A 1 573 ? 29.916 14.574 39.282 1.00 24.16 573 GLN A O 1
ATOM 4377 N N . ASN A 1 574 ? 28.752 13.776 41.034 1.00 25.69 574 ASN A N 1
ATOM 4378 C CA . ASN A 1 574 ? 29.033 14.947 41.830 1.00 27.14 574 ASN A CA 1
ATOM 4379 C C . ASN A 1 574 ? 30.268 14.735 42.597 1.00 27.10 574 ASN A C 1
ATOM 4380 O O . ASN A 1 574 ? 30.536 15.494 43.483 1.00 29.12 574 ASN A O 1
ATOM 4385 N N . GLY A 1 575 ? 30.970 13.644 42.329 1.00 25.94 575 GLY A N 1
ATOM 4386 C CA . GLY A 1 575 ? 32.178 13.351 43.054 1.00 26.00 575 GLY A CA 1
ATOM 4387 C C . GLY A 1 575 ? 32.009 12.405 44.204 1.00 24.42 575 GLY A C 1
ATOM 4388 O O . GLY A 1 575 ? 32.960 11.870 44.646 1.00 23.79 575 GLY A O 1
ATOM 4389 N N . ALA A 1 576 ? 30.803 12.189 44.688 1.00 23.87 576 ALA A N 1
ATOM 4390 C CA . ALA A 1 576 ? 30.625 11.237 45.779 1.00 22.68 576 ALA A CA 1
ATOM 4391 C C . ALA A 1 576 ? 30.726 9.742 45.351 1.00 22.35 576 ALA A C 1
ATOM 4392 O O . ALA A 1 576 ? 30.895 9.419 44.153 1.00 21.17 576 ALA A O 1
ATOM 4394 N N . ARG A 1 577 ? 30.656 8.847 46.333 1.00 19.18 577 ARG A N 1
ATOM 4395 C CA . ARG A 1 577 ? 30.631 7.400 46.114 1.00 21.41 577 ARG A CA 1
ATOM 4396 C C . ARG A 1 577 ? 29.395 6.818 46.825 1.00 21.92 577 ARG A C 1
ATOM 4397 O O . ARG A 1 577 ? 29.006 7.320 47.876 1.00 22.89 577 ARG A O 1
ATOM 4405 N N . GLU A 1 578 ? 28.781 5.769 46.280 1.00 19.68 578 GLU A N 1
ATOM 4406 C CA . GLU A 1 578 ? 27.636 5.167 46.928 1.00 19.05 578 GLU A CA 1
ATOM 4407 C C . GLU A 1 578 ? 27.781 3.674 46.877 1.00 17.68 578 GLU A C 1
ATOM 4408 O O . GLU A 1 578 ? 28.419 3.167 46.003 1.00 17.42 578 GLU A O 1
ATOM 4414 N N . PRO A 1 579 ? 27.170 2.968 47.816 1.00 16.93 579 PRO A N 1
ATOM 4415 C CA . PRO A 1 579 ? 27.181 1.529 47.784 1.00 16.71 579 PRO A CA 1
ATOM 4416 C C . PRO A 1 579 ? 26.442 1.028 46.482 1.00 15.11 579 PRO A C 1
ATOM 4417 O O . PRO A 1 579 ? 25.599 1.769 45.967 1.00 13.70 579 PRO A O 1
ATOM 4421 N N . VAL A 1 580 ? 26.657 -0.214 46.079 1.00 15.70 580 VAL A N 1
ATOM 4422 C CA . VAL A 1 580 ? 26.190 -0.686 44.753 1.00 15.92 580 VAL A CA 1
ATOM 4423 C C . VAL A 1 580 ? 24.695 -0.954 44.717 1.00 16.04 580 VAL A C 1
ATOM 4424 O O . VAL A 1 580 ? 24.166 -1.164 43.652 1.00 15.53 580 VAL A O 1
ATOM 4428 N N . ASP A 1 581 ? 24.054 -0.985 45.889 1.00 14.91 581 ASP A N 1
ATOM 4429 C CA . ASP A 1 581 ? 22.605 -1.129 46.003 1.00 14.07 581 ASP A CA 1
ATOM 4430 C C . ASP A 1 581 ? 21.880 0.217 45.713 1.00 13.88 581 ASP A C 1
ATOM 4431 O O . ASP A 1 581 ? 20.741 0.265 45.705 1.00 11.55 581 ASP A O 1
ATOM 4436 N N . ASN A 1 582 ? 22.628 1.313 45.504 1.00 13.13 582 ASN A N 1
ATOM 4437 C CA . ASN A 1 582 ? 22.020 2.635 45.296 1.00 13.77 582 ASN A CA 1
ATOM 4438 C C . ASN A 1 582 ? 22.310 3.268 43.924 1.00 13.12 582 ASN A C 1
ATOM 4439 O O . ASN A 1 582 ? 22.426 4.482 43.820 1.00 13.46 582 ASN A O 1
ATOM 4444 N N . ALA A 1 583 ? 22.329 2.464 42.863 1.00 13.46 583 ALA A N 1
ATOM 4445 C CA . ALA A 1 583 ? 22.544 3.011 41.528 1.00 13.85 583 ALA A CA 1
ATOM 4446 C C . ALA A 1 583 ? 21.458 3.991 41.092 1.00 13.62 583 ALA A C 1
ATOM 4447 O O . ALA A 1 583 ? 21.718 4.879 40.291 1.00 13.70 583 ALA A O 1
ATOM 4449 N N . GLU A 1 584 ? 20.244 3.834 41.572 1.00 14.28 584 GLU A N 1
ATOM 4450 C CA . GLU A 1 584 ? 19.190 4.770 41.186 1.00 15.83 584 GLU A CA 1
ATOM 4451 C C . GLU A 1 584 ? 19.548 6.223 41.582 1.00 16.59 584 GLU A C 1
ATOM 4452 O O . GLU A 1 584 ? 19.149 7.133 40.889 1.00 16.12 584 GLU A O 1
ATOM 4458 N N . ASN A 1 585 ? 20.371 6.442 42.624 1.00 16.50 585 ASN A N 1
ATOM 4459 C CA . ASN A 1 585 ? 20.782 7.801 42.954 1.00 16.98 585 ASN A CA 1
ATOM 4460 C C . ASN A 1 585 ? 22.247 8.115 42.619 1.00 17.63 585 ASN A C 1
ATOM 4461 O O . ASN A 1 585 ? 22.777 9.124 43.104 1.00 17.80 585 ASN A O 1
ATOM 4466 N N . CYS A 1 586 ? 22.904 7.231 41.859 1.00 16.67 586 CYS A N 1
ATOM 4467 C CA . CYS A 1 586 ? 24.302 7.383 41.593 1.00 15.94 586 CYS A CA 1
ATOM 4468 C C . CYS A 1 586 ? 24.614 6.608 40.326 1.00 14.51 586 CYS A C 1
ATOM 4469 O O . CYS A 1 586 ? 25.239 5.562 40.366 1.00 12.18 586 CYS A O 1
ATOM 4472 N N . HIS A 1 587 ? 24.217 7.173 39.207 1.00 14.29 587 HIS A N 1
ATOM 4473 C CA . HIS A 1 587 ? 24.450 6.530 37.912 1.00 14.95 587 HIS A CA 1
ATOM 4474 C C . HIS A 1 587 ? 24.867 7.535 36.876 1.00 14.83 587 HIS A C 1
ATOM 4475 O O . HIS A 1 587 ? 24.807 8.736 37.151 1.00 13.64 587 HIS A O 1
ATOM 4482 N N . LEU A 1 588 ? 25.271 7.107 35.687 1.00 13.97 588 LEU A N 1
ATOM 4483 C CA . LEU A 1 588 ? 25.741 8.003 34.648 1.00 12.32 588 LEU A CA 1
ATOM 4484 C C . LEU A 1 588 ? 24.592 8.384 33.766 1.00 14.23 588 LEU A C 1
ATOM 4485 O O . LEU A 1 588 ? 24.403 9.556 33.450 1.00 13.87 588 LEU A O 1
ATOM 4490 N N . ALA A 1 589 ? 23.778 7.403 33.381 1.00 14.55 589 ALA A N 1
ATOM 4491 C CA . ALA A 1 589 ? 22.564 7.701 32.653 1.00 14.62 589 ALA A CA 1
ATOM 4492 C C . ALA A 1 589 ? 21.693 6.445 32.507 1.00 14.17 589 ALA A C 1
ATOM 4493 O O . ALA A 1 589 ? 22.129 5.311 32.821 1.00 12.74 589 ALA A O 1
ATOM 4495 N N . ARG A 1 590 ? 20.455 6.651 32.083 1.00 12.70 590 ARG A N 1
ATOM 4496 C CA . ARG A 1 590 ? 19.570 5.560 31.701 1.00 14.43 590 ARG A CA 1
ATOM 4497 C C . ARG A 1 590 ? 19.998 4.888 30.377 1.00 14.27 590 ARG A C 1
ATOM 4498 O O . ARG A 1 590 ? 20.388 5.561 29.429 1.00 15.53 590 ARG A O 1
ATOM 4506 N N . ALA A 1 591 ? 19.920 3.560 30.325 1.00 13.34 591 ALA A N 1
ATOM 4507 C CA . ALA A 1 591 ? 20.318 2.779 29.196 1.00 12.92 591 ALA A CA 1
ATOM 4508 C C . ALA A 1 591 ? 19.066 2.102 28.654 1.00 11.63 591 ALA A C 1
ATOM 4509 O O . ALA A 1 591 ? 18.356 1.463 29.393 1.00 12.10 591 ALA A O 1
ATOM 4511 N N . PRO A 1 592 ? 18.768 2.230 27.377 1.00 11.71 592 PRO A N 1
ATOM 4512 C CA . PRO A 1 592 ? 17.651 1.500 26.839 1.00 10.62 592 PRO A CA 1
ATOM 4513 C C . PRO A 1 592 ? 17.901 0.005 26.900 1.00 9.79 592 PRO A C 1
ATOM 4514 O O . PRO A 1 592 ? 19.000 -0.467 26.585 1.00 9.24 592 PRO A O 1
ATOM 4518 N N . ASN A 1 593 ? 16.868 -0.758 27.200 1.00 8.31 593 ASN A N 1
ATOM 4519 C CA . ASN A 1 593 ? 17.031 -2.232 27.302 1.00 7.71 593 ASN A CA 1
ATOM 4520 C C . ASN A 1 593 ? 17.491 -2.771 25.962 1.00 8.27 593 ASN A C 1
ATOM 4521 O O . ASN A 1 593 ? 17.125 -2.214 24.904 1.00 6.94 593 ASN A O 1
ATOM 4526 N N . HIS A 1 594 ? 18.317 -3.813 25.988 1.00 8.02 594 HIS A N 1
ATOM 4527 C CA . HIS A 1 594 ? 18.731 -4.534 24.776 1.00 6.79 594 HIS A CA 1
ATOM 4528 C C . HIS A 1 594 ? 17.458 -5.054 24.083 1.00 8.92 594 HIS A C 1
ATOM 4529 O O . HIS A 1 594 ? 16.407 -5.194 24.718 1.00 8.00 594 HIS A O 1
ATOM 4536 N N . ALA A 1 595 ? 17.553 -5.272 22.777 1.00 7.89 595 ALA A N 1
ATOM 4537 C CA . ALA A 1 595 ? 16.402 -5.668 21.982 1.00 9.55 595 ALA A CA 1
ATOM 4538 C C . ALA A 1 595 ? 16.796 -6.440 20.795 1.00 8.76 595 ALA A C 1
ATOM 4539 O O . ALA A 1 595 ? 17.944 -6.337 20.294 1.00 8.11 595 ALA A O 1
ATOM 4541 N N . VAL A 1 596 ? 15.865 -7.266 20.361 1.00 10.24 596 VAL A N 1
ATOM 4542 C CA . VAL A 1 596 ? 15.988 -8.083 19.158 1.00 10.63 596 VAL A CA 1
ATOM 4543 C C . VAL A 1 596 ? 15.672 -7.135 17.972 1.00 11.98 596 VAL A C 1
ATOM 4544 O O . VAL A 1 596 ? 14.699 -6.346 18.011 1.00 11.28 596 VAL A O 1
ATOM 4548 N N . VAL A 1 597 ? 16.529 -7.145 16.974 1.00 9.78 597 VAL A N 1
ATOM 4549 C CA . VAL A 1 597 ? 16.290 -6.404 15.760 1.00 11.59 597 VAL A CA 1
ATOM 4550 C C . VAL A 1 597 ? 16.108 -7.333 14.557 1.00 11.10 597 VAL A C 1
ATOM 4551 O O . VAL A 1 597 ? 16.518 -8.461 14.594 1.00 11.94 597 VAL A O 1
ATOM 4555 N N . ALA A 1 598 ? 15.463 -6.843 13.512 1.00 11.80 598 ALA A N 1
ATOM 4556 C CA . ALA A 1 598 ? 15.259 -7.560 12.270 1.00 13.02 598 ALA A CA 1
ATOM 4557 C C . ALA A 1 598 ? 15.049 -6.535 11.153 1.00 13.81 598 ALA A C 1
ATOM 4558 O O . ALA A 1 598 ? 14.819 -5.360 11.406 1.00 14.66 598 ALA A O 1
ATOM 4560 N N . ARG A 1 599 ? 15.110 -6.998 9.925 1.00 15.10 599 ARG A N 1
ATOM 4561 C CA . ARG A 1 599 ? 14.799 -6.185 8.737 1.00 17.64 599 ARG A CA 1
ATOM 4562 C C . ARG A 1 599 ? 13.312 -5.851 8.737 1.00 18.14 599 ARG A C 1
ATOM 4563 O O . ARG A 1 599 ? 12.490 -6.588 9.305 1.00 16.19 599 ARG A O 1
ATOM 4571 N N . ASP A 1 600 ? 12.929 -4.730 8.127 1.00 21.04 600 ASP A N 1
ATOM 4572 C CA . ASP A 1 600 ? 11.489 -4.361 8.136 1.00 24.52 600 ASP A CA 1
ATOM 4573 C C . ASP A 1 600 ? 10.568 -5.398 7.507 1.00 25.54 600 ASP A C 1
ATOM 4574 O O . ASP A 1 600 ? 9.477 -5.594 7.984 1.00 26.34 600 ASP A O 1
ATOM 4579 N N . ASP A 1 601 ? 11.028 -6.142 6.516 1.00 26.31 601 ASP A N 1
ATOM 4580 C CA . ASP A 1 601 ? 10.206 -7.204 5.971 1.00 27.60 601 ASP A CA 1
ATOM 4581 C C . ASP A 1 601 ? 10.013 -8.404 6.892 1.00 27.04 601 ASP A C 1
ATOM 4582 O O . ASP A 1 601 ? 9.166 -9.220 6.595 1.00 27.61 601 ASP A O 1
ATOM 4587 N N . LYS A 1 602 ? 10.791 -8.599 7.959 1.00 25.12 602 LYS A N 1
ATOM 4588 C CA . LYS A 1 602 ? 10.563 -9.776 8.768 1.00 25.04 602 LYS A CA 1
ATOM 4589 C C . LYS A 1 602 ? 10.071 -9.480 10.186 1.00 24.03 602 LYS A C 1
ATOM 4590 O O . LYS A 1 602 ? 10.055 -10.379 11.009 1.00 21.25 602 LYS A O 1
ATOM 4596 N N . VAL A 1 603 ? 9.735 -8.238 10.490 1.00 22.42 603 VAL A N 1
ATOM 4597 C CA . VAL A 1 603 ? 9.452 -7.864 11.877 1.00 24.46 603 VAL A CA 1
ATOM 4598 C C . VAL A 1 603 ? 8.364 -8.749 12.500 1.00 24.47 603 VAL A C 1
ATOM 4599 O O . VAL A 1 603 ? 8.563 -9.384 13.549 1.00 21.59 603 VAL A O 1
ATOM 4603 N N . THR A 1 604 ? 7.263 -8.889 11.772 1.00 24.09 604 THR A N 1
ATOM 4604 C CA . THR A 1 604 ? 6.106 -9.653 12.267 1.00 25.04 604 THR A CA 1
ATOM 4605 C C . THR A 1 604 ? 6.428 -11.099 12.511 1.00 22.84 604 THR A C 1
ATOM 4606 O O . THR A 1 604 ? 6.131 -11.650 13.563 1.00 23.36 604 THR A O 1
ATOM 4610 N N . CYS A 1 605 ? 7.073 -11.684 11.531 1.00 21.43 605 CYS A N 1
ATOM 4611 C CA . CYS A 1 605 ? 7.452 -13.063 11.561 1.00 20.86 605 CYS A CA 1
ATOM 4612 C C . CYS A 1 605 ? 8.383 -13.268 12.739 1.00 19.44 605 CYS A C 1
ATOM 4613 O O . CYS A 1 605 ? 8.136 -14.140 13.540 1.00 16.67 605 CYS A O 1
ATOM 4616 N N . VAL A 1 606 ? 9.407 -12.421 12.903 1.00 17.42 606 VAL A N 1
ATOM 4617 C CA . VAL A 1 606 ? 10.335 -12.644 13.994 1.00 16.53 606 VAL A CA 1
ATOM 4618 C C . VAL A 1 606 ? 9.647 -12.510 15.350 1.00 16.06 606 VAL A C 1
ATOM 4619 O O . VAL A 1 606 ? 9.798 -13.350 16.211 1.00 15.26 606 VAL A O 1
ATOM 4623 N N . ALA A 1 607 ? 8.839 -11.478 15.513 1.00 16.38 607 ALA A N 1
ATOM 4624 C CA . ALA A 1 607 ? 8.172 -11.266 16.759 1.00 17.03 607 ALA A CA 1
ATOM 4625 C C . ALA A 1 607 ? 7.243 -12.412 17.145 1.00 17.51 607 ALA A C 1
ATOM 4626 O O . ALA A 1 607 ? 7.314 -12.930 18.246 1.00 15.69 607 ALA A O 1
ATOM 4628 N N . GLU A 1 608 ? 6.346 -12.782 16.250 1.00 19.31 608 GLU A N 1
ATOM 4629 C CA . GLU A 1 608 ? 5.410 -13.878 16.522 1.00 22.34 608 GLU A CA 1
ATOM 4630 C C . GLU A 1 608 ? 6.082 -15.208 16.892 1.00 21.03 608 GLU A C 1
ATOM 4631 O O . GLU A 1 608 ? 5.700 -15.870 17.861 1.00 21.46 608 GLU A O 1
ATOM 4637 N N . GLU A 1 609 ? 7.110 -15.593 16.151 1.00 19.85 609 GLU A N 1
ATOM 4638 C CA . GLU A 1 609 ? 7.759 -16.862 16.460 1.00 19.00 609 GLU A CA 1
ATOM 4639 C C . GLU A 1 609 ? 8.470 -16.754 17.835 1.00 18.25 609 GLU A C 1
ATOM 4640 O O . GLU A 1 609 ? 8.421 -17.679 18.654 1.00 17.91 609 GLU A O 1
ATOM 4646 N N . LEU A 1 610 ? 9.135 -15.618 18.124 1.00 15.61 610 LEU A N 1
ATOM 4647 C CA . LEU A 1 610 ? 9.859 -15.543 19.398 1.00 14.45 610 LEU A CA 1
ATOM 4648 C C . LEU A 1 610 ? 8.940 -15.596 20.573 1.00 14.54 610 LEU A C 1
ATOM 4649 O O . LEU A 1 610 ? 9.281 -16.144 21.630 1.00 11.34 610 LEU A O 1
ATOM 4654 N N . LEU A 1 611 ? 7.763 -15.011 20.441 1.00 15.39 611 LEU A N 1
ATOM 4655 C CA . LEU A 1 611 ? 6.834 -15.045 21.568 1.00 16.83 611 LEU A CA 1
ATOM 4656 C C . LEU A 1 611 ? 6.411 -16.516 21.819 1.00 17.93 611 LEU A C 1
ATOM 4657 O O . LEU A 1 611 ? 6.197 -16.918 22.934 1.00 16.72 611 LEU A O 1
ATOM 4662 N N . LYS A 1 612 ? 6.286 -17.281 20.752 1.00 18.44 612 LYS A N 1
ATOM 4663 C CA . LYS A 1 612 ? 6.023 -18.703 20.863 1.00 20.12 612 LYS A CA 1
ATOM 4664 C C . LYS A 1 612 ? 7.212 -19.455 21.390 1.00 20.00 612 LYS A C 1
ATOM 4665 O O . LYS A 1 612 ? 7.030 -20.355 22.225 1.00 20.25 612 LYS A O 1
ATOM 4671 N N . GLN A 1 613 ? 8.437 -19.089 20.965 1.00 18.78 613 GLN A N 1
ATOM 4672 C CA . GLN A 1 613 ? 9.623 -19.730 21.570 1.00 16.82 613 GLN A CA 1
ATOM 4673 C C . GLN A 1 613 ? 9.676 -19.516 23.041 1.00 17.46 613 GLN A C 1
ATOM 4674 O O . GLN A 1 613 ? 9.913 -20.466 23.808 1.00 17.39 613 GLN A O 1
ATOM 4680 N N . GLN A 1 614 ? 9.448 -18.296 23.509 1.00 16.27 614 GLN A N 1
ATOM 4681 C CA . GLN A 1 614 ? 9.593 -18.122 24.916 1.00 17.08 614 GLN A CA 1
ATOM 4682 C C . GLN A 1 614 ? 8.456 -18.765 25.738 1.00 17.19 614 GLN A C 1
ATOM 4683 O O . GLN A 1 614 ? 8.659 -19.081 26.891 1.00 15.22 614 GLN A O 1
ATOM 4689 N N . ALA A 1 615 ? 7.300 -18.966 25.143 1.00 18.82 615 ALA A N 1
ATOM 4690 C CA . ALA A 1 615 ? 6.214 -19.689 25.823 1.00 21.12 615 ALA A CA 1
ATOM 4691 C C . ALA A 1 615 ? 6.666 -21.136 26.142 1.00 22.64 615 ALA A C 1
ATOM 4692 O O . ALA A 1 615 ? 6.330 -21.657 27.197 1.00 22.07 615 ALA A O 1
ATOM 4694 N N . GLN A 1 616 ? 7.528 -21.711 25.303 1.00 22.67 616 GLN A N 1
ATOM 4695 C CA . GLN A 1 616 ? 8.105 -23.016 25.578 1.00 24.35 616 GLN A CA 1
ATOM 4696 C C . GLN A 1 616 ? 9.378 -23.009 26.361 1.00 23.40 616 GLN A C 1
ATOM 4697 O O . GLN A 1 616 ? 9.562 -23.856 27.141 1.00 22.16 616 GLN A O 1
ATOM 4703 N N . PHE A 1 617 ? 10.324 -22.126 26.013 1.00 22.00 617 PHE A N 1
ATOM 4704 C CA . PHE A 1 617 ? 11.648 -22.151 26.602 1.00 21.70 617 PHE A CA 1
ATOM 4705 C C . PHE A 1 617 ? 12.037 -21.002 27.567 1.00 22.99 617 PHE A C 1
ATOM 4706 O O . PHE A 1 617 ? 13.210 -20.866 27.916 1.00 23.00 617 PHE A O 1
ATOM 4714 N N . GLY A 1 618 ? 11.077 -20.180 27.970 1.00 23.05 618 GLY A N 1
ATOM 4715 C CA . GLY A 1 618 ? 11.363 -19.048 28.806 1.00 24.91 618 GLY A CA 1
ATOM 4716 C C . GLY A 1 618 ? 11.650 -19.326 30.271 1.00 27.06 618 GLY A C 1
ATOM 4717 O O . GLY A 1 618 ? 11.906 -20.456 30.668 1.00 26.17 618 GLY A O 1
ATOM 4718 N N . ARG A 1 619 ? 11.593 -18.271 31.075 1.00 29.39 619 ARG A N 1
ATOM 4719 C CA . ARG A 1 619 ? 11.934 -18.321 32.492 1.00 32.14 619 ARG A CA 1
ATOM 4720 C C . ARG A 1 619 ? 11.157 -19.294 33.333 1.00 34.13 619 ARG A C 1
ATOM 4721 O O . ARG A 1 619 ? 11.656 -19.746 34.343 1.00 34.66 619 ARG A O 1
ATOM 4729 N N . HIS A 1 620 ? 9.939 -19.599 32.948 1.00 36.52 620 HIS A N 1
ATOM 4730 C CA . HIS A 1 620 ? 9.109 -20.511 33.715 1.00 39.59 620 HIS A CA 1
ATOM 4731 C C . HIS A 1 620 ? 9.577 -21.987 33.689 1.00 42.00 620 HIS A C 1
ATOM 4732 O O . HIS A 1 620 ? 9.014 -22.815 34.405 1.00 41.70 620 HIS A O 1
ATOM 4739 N N . VAL A 1 621 ? 10.530 -22.314 32.822 1.00 44.03 621 VAL A N 1
ATOM 4740 C CA . VAL A 1 621 ? 11.051 -23.671 32.737 1.00 45.96 621 VAL A CA 1
ATOM 4741 C C . VAL A 1 621 ? 11.841 -23.957 34.039 1.00 48.83 621 VAL A C 1
ATOM 4742 O O . VAL A 1 621 ? 12.920 -23.421 34.322 1.00 48.58 621 VAL A O 1
ATOM 4746 N N . THR A 1 622 ? 11.275 -24.805 34.865 1.00 51.29 622 THR A N 1
ATOM 4747 C CA . THR A 1 622 ? 11.905 -24.975 36.151 1.00 53.83 622 THR A CA 1
ATOM 4748 C C . THR A 1 622 ? 13.151 -25.890 36.032 1.00 55.03 622 THR A C 1
ATOM 4749 O O . THR A 1 622 ? 14.006 -25.875 36.916 1.00 55.35 622 THR A O 1
ATOM 4753 N N . ASP A 1 623 ? 13.255 -26.712 34.975 1.00 55.94 623 ASP A N 1
ATOM 4754 C CA . ASP A 1 623 ? 14.403 -27.636 34.845 1.00 55.90 623 ASP A CA 1
ATOM 4755 C C . ASP A 1 623 ? 15.197 -27.490 33.546 1.00 55.09 623 ASP A C 1
ATOM 4756 O O . ASP A 1 623 ? 14.882 -28.156 32.534 1.00 54.76 623 ASP A O 1
ATOM 4761 N N . CYS A 1 624 ? 16.219 -26.627 33.597 1.00 53.76 624 CYS A N 1
ATOM 4762 C CA . CYS A 1 624 ? 17.080 -26.343 32.455 1.00 52.79 624 CYS A CA 1
ATOM 4763 C C . CYS A 1 624 ? 18.142 -27.429 32.379 1.00 55.11 624 CYS A C 1
ATOM 4764 O O . CYS A 1 624 ? 19.000 -27.514 33.264 1.00 56.42 624 CYS A O 1
ATOM 4767 N N . SER A 1 625 ? 18.061 -28.291 31.359 1.00 56.22 625 SER A N 1
ATOM 4768 C CA . SER A 1 625 ? 19.015 -29.406 31.171 1.00 56.09 625 SER A CA 1
ATOM 4769 C C . SER A 1 625 ? 18.316 -30.487 30.393 1.00 56.27 625 SER A C 1
ATOM 4770 O O . SER A 1 625 ? 18.828 -30.972 29.373 1.00 57.29 625 SER A O 1
ATOM 4773 N N . SER A 1 626 ? 17.145 -30.858 30.890 1.00 55.25 626 SER A N 1
ATOM 4774 C CA . SER A 1 626 ? 16.320 -31.822 30.214 1.00 55.15 626 SER A CA 1
ATOM 4775 C C . SER A 1 626 ? 15.621 -31.079 29.114 1.00 54.09 626 SER A C 1
ATOM 4776 O O . SER A 1 626 ? 15.304 -31.637 28.049 1.00 54.86 626 SER A O 1
ATOM 4779 N N . SER A 1 627 ? 15.321 -29.824 29.400 1.00 52.09 627 SER A N 1
ATOM 4780 C CA . SER A 1 627 ? 14.819 -28.957 28.368 1.00 50.09 627 SER A CA 1
ATOM 4781 C C . SER A 1 627 ? 15.829 -27.815 28.173 1.00 47.25 627 SER A C 1
ATOM 4782 O O . SER A 1 627 ? 16.829 -27.664 28.914 1.00 48.05 627 SER A O 1
ATOM 4785 N N . PHE A 1 628 ? 15.506 -27.004 27.180 1.00 43.29 628 PHE A N 1
ATOM 4786 C CA . PHE A 1 628 ? 16.305 -25.889 26.754 1.00 38.15 628 PHE A CA 1
ATOM 4787 C C . PHE A 1 628 ? 15.822 -24.672 27.438 1.00 34.66 628 PHE A C 1
ATOM 4788 O O . PHE A 1 628 ? 14.628 -24.520 27.618 1.00 34.48 628 PHE A O 1
ATOM 4796 N N . CYS A 1 629 ? 16.759 -23.796 27.794 1.00 31.35 629 CYS A N 1
ATOM 4797 C CA . CYS A 1 629 ? 16.445 -22.495 28.443 1.00 28.61 629 CYS A CA 1
ATOM 4798 C C . CYS A 1 629 ? 17.062 -21.369 27.635 1.00 25.93 629 CYS A C 1
ATOM 4799 O O . CYS A 1 629 ? 18.265 -21.309 27.453 1.00 24.56 629 CYS A O 1
ATOM 4802 N N . MET A 1 630 ? 16.187 -20.585 27.007 1.00 21.81 630 MET A N 1
ATOM 4803 C CA . MET A 1 630 ? 16.578 -19.467 26.172 1.00 20.44 630 MET A CA 1
ATOM 4804 C C . MET A 1 630 ? 17.399 -18.435 26.913 1.00 18.87 630 MET A C 1
ATOM 4805 O O . MET A 1 630 ? 18.284 -17.885 26.358 1.00 18.88 630 MET A O 1
ATOM 4810 N N . PHE A 1 631 ? 17.040 -18.166 28.149 1.00 18.78 631 PHE A N 1
ATOM 4811 C CA . PHE A 1 631 ? 17.607 -17.080 28.905 1.00 20.39 631 PHE A CA 1
ATOM 4812 C C . PHE A 1 631 ? 18.663 -17.503 29.900 1.00 24.24 631 PHE A C 1
ATOM 4813 O O . PHE A 1 631 ? 19.095 -16.731 30.706 1.00 25.65 631 PHE A O 1
ATOM 4821 N N . LYS A 1 632 ? 19.135 -18.719 29.846 1.00 28.12 632 LYS A N 1
ATOM 4822 C CA . LYS A 1 632 ? 20.268 -19.043 30.721 1.00 30.57 632 LYS A CA 1
ATOM 4823 C C . LYS A 1 632 ? 21.465 -19.323 29.842 1.00 30.64 632 LYS A C 1
ATOM 4824 O O . LYS A 1 632 ? 21.322 -19.826 28.702 1.00 28.40 632 LYS A O 1
ATOM 4830 N N . SER A 1 633 ? 22.652 -18.993 30.295 1.00 32.56 633 SER A N 1
ATOM 4831 C CA . SER A 1 633 ? 23.773 -19.269 29.410 1.00 35.46 633 SER A CA 1
ATOM 4832 C C . SER A 1 633 ? 25.026 -19.869 30.060 1.00 39.54 633 SER A C 1
ATOM 4833 O O . SER A 1 633 ? 25.531 -19.324 31.091 1.00 40.72 633 SER A O 1
ATOM 4836 N N . ASN A 1 634 ? 25.526 -20.941 29.393 1.00 41.44 634 ASN A N 1
ATOM 4837 C CA . ASN A 1 634 ? 26.695 -21.728 29.799 1.00 44.05 634 ASN A CA 1
ATOM 4838 C C . ASN A 1 634 ? 27.917 -20.884 30.259 1.00 44.41 634 ASN A C 1
ATOM 4839 O O . ASN A 1 634 ? 28.589 -21.219 31.244 1.00 45.96 634 ASN A O 1
ATOM 4844 N N . THR A 1 635 ? 28.165 -19.809 29.532 1.00 43.54 635 THR A N 1
ATOM 4845 C CA . THR A 1 635 ? 29.136 -18.852 29.881 1.00 42.85 635 THR A CA 1
ATOM 4846 C C . THR A 1 635 ? 28.433 -17.583 30.396 1.00 40.35 635 THR A C 1
ATOM 4847 O O . THR A 1 635 ? 28.019 -17.571 31.615 1.00 41.71 635 THR A O 1
ATOM 4851 N N . LYS A 1 636 ? 28.285 -16.556 29.520 1.00 35.86 636 LYS A N 1
ATOM 4852 C CA . LYS A 1 636 ? 27.746 -15.199 29.871 1.00 30.33 636 LYS A CA 1
ATOM 4853 C C . LYS A 1 636 ? 27.094 -14.248 28.742 1.00 26.84 636 LYS A C 1
ATOM 4854 O O . LYS A 1 636 ? 27.710 -13.650 27.804 1.00 27.44 636 LYS A O 1
ATOM 4860 N N . ASP A 1 637 ? 25.802 -14.046 28.946 1.00 21.74 637 ASP A N 1
ATOM 4861 C CA . ASP A 1 637 ? 24.969 -13.289 28.059 1.00 18.64 637 ASP A CA 1
ATOM 4862 C C . ASP A 1 637 ? 25.001 -13.877 26.673 1.00 15.92 637 ASP A C 1
ATOM 4863 O O . ASP A 1 637 ? 25.082 -13.138 25.717 1.00 14.49 637 ASP A O 1
ATOM 4868 N N . LEU A 1 638 ? 24.850 -15.184 26.579 1.00 11.94 638 LEU A N 1
ATOM 4869 C CA . LEU A 1 638 ? 24.868 -15.868 25.310 1.00 11.73 638 LEU A CA 1
ATOM 4870 C C . LEU A 1 638 ? 23.480 -15.700 24.679 1.00 10.95 638 LEU A C 1
ATOM 4871 O O . LEU A 1 638 ? 22.481 -16.094 25.251 1.00 10.37 638 LEU A O 1
ATOM 4876 N N . LEU A 1 639 ? 23.463 -15.006 23.556 1.00 9.95 639 LEU A N 1
ATOM 4877 C CA . LEU A 1 639 ? 22.291 -14.642 22.770 1.00 11.45 639 LEU A CA 1
ATOM 4878 C C . LEU A 1 639 ? 21.430 -13.541 23.408 1.00 10.98 639 LEU A C 1
ATOM 4879 O O . LEU A 1 639 ? 21.036 -12.585 22.718 1.00 12.68 639 LEU A O 1
ATOM 4884 N N . PHE A 1 640 ? 21.098 -13.696 24.664 1.00 10.51 640 PHE A N 1
ATOM 4885 C CA . PHE A 1 640 ? 20.382 -12.665 25.424 1.00 10.39 640 PHE A CA 1
ATOM 4886 C C . PHE A 1 640 ? 21.130 -12.436 26.707 1.00 11.70 640 PHE A C 1
ATOM 4887 O O . PHE A 1 640 ? 21.973 -13.247 27.098 1.00 10.07 640 PHE A O 1
ATOM 4895 N N . ARG A 1 641 ? 20.825 -11.326 27.366 1.00 11.87 641 ARG A N 1
ATOM 4896 C CA . ARG A 1 641 ? 21.384 -11.087 28.673 1.00 12.64 641 ARG A CA 1
ATOM 4897 C C . ARG A 1 641 ? 20.851 -12.175 29.641 1.00 13.28 641 ARG A C 1
ATOM 4898 O O . ARG A 1 641 ? 19.691 -12.581 29.596 1.00 10.57 641 ARG A O 1
ATOM 4906 N N . ASP A 1 642 ? 21.734 -12.661 30.490 1.00 13.41 642 ASP A N 1
ATOM 4907 C CA . ASP A 1 642 ? 21.361 -13.665 31.467 1.00 14.80 642 ASP A CA 1
ATOM 4908 C C . ASP A 1 642 ? 20.361 -13.235 32.507 1.00 13.81 642 ASP A C 1
ATOM 4909 O O . ASP A 1 642 ? 19.848 -14.076 33.187 1.00 13.02 642 ASP A O 1
ATOM 4914 N N . ASP A 1 643 ? 20.123 -11.941 32.673 1.00 12.40 643 ASP A N 1
ATOM 4915 C CA . ASP A 1 643 ? 19.123 -11.471 33.608 1.00 13.08 643 ASP A CA 1
ATOM 4916 C C . ASP A 1 643 ? 17.793 -11.118 32.862 1.00 13.06 643 ASP A C 1
ATOM 4917 O O . ASP A 1 643 ? 16.896 -10.507 33.400 1.00 11.43 643 ASP A O 1
ATOM 4922 N N . THR A 1 644 ? 17.687 -11.533 31.614 1.00 12.61 644 THR A N 1
ATOM 4923 C CA . THR A 1 644 ? 16.493 -11.335 30.853 1.00 12.54 644 THR A CA 1
ATOM 4924 C C . THR A 1 644 ? 15.323 -12.149 31.471 1.00 13.19 644 THR A C 1
ATOM 4925 O O . THR A 1 644 ? 15.444 -13.358 31.614 1.00 12.45 644 THR A O 1
ATOM 4929 N N . GLN A 1 645 ? 14.227 -11.483 31.836 1.00 11.55 645 GLN A N 1
ATOM 4930 C CA . GLN A 1 645 ? 13.023 -12.155 32.350 1.00 13.35 645 GLN A CA 1
ATOM 4931 C C . GLN A 1 645 ? 12.055 -12.571 31.239 1.00 14.01 645 GLN A C 1
ATOM 4932 O O . GLN A 1 645 ? 11.354 -13.539 31.372 1.00 13.57 645 GLN A O 1
ATOM 4938 N N . CYS A 1 646 ? 11.997 -11.815 30.149 1.00 12.75 646 CYS A N 1
ATOM 4939 C CA . CYS A 1 646 ? 11.214 -12.189 28.981 1.00 12.44 646 CYS A CA 1
ATOM 4940 C C . CYS A 1 646 ? 11.599 -11.214 27.879 1.00 12.12 646 CYS A C 1
ATOM 4941 O O . CYS A 1 646 ? 12.331 -10.232 28.109 1.00 10.38 646 CYS A O 1
ATOM 4944 N N . LEU A 1 647 ? 11.096 -11.502 26.727 1.00 12.68 647 LEU A N 1
ATOM 4945 C CA . LEU A 1 647 ? 11.073 -10.612 25.588 1.00 13.22 647 LEU A CA 1
ATOM 4946 C C . LEU A 1 647 ? 9.672 -9.990 25.598 1.00 13.89 647 LEU A C 1
ATOM 4947 O O . LEU A 1 647 ? 8.654 -10.688 25.780 1.00 13.07 647 LEU A O 1
ATOM 4952 N N . ALA A 1 648 ? 9.645 -8.675 25.455 1.00 13.51 648 ALA A N 1
ATOM 4953 C CA . ALA A 1 648 ? 8.460 -7.861 25.567 1.00 13.45 648 ALA A CA 1
ATOM 4954 C C . ALA A 1 648 ? 8.153 -7.109 24.306 1.00 13.52 648 ALA A C 1
ATOM 4955 O O . ALA A 1 648 ? 9.067 -6.637 23.609 1.00 11.88 648 ALA A O 1
ATOM 4957 N N . ARG A 1 649 ? 6.852 -6.941 24.066 1.00 13.50 649 ARG A N 1
ATOM 4958 C CA . ARG A 1 649 ? 6.329 -6.283 22.908 1.00 15.67 649 ARG A CA 1
ATOM 4959 C C . ARG A 1 649 ? 6.683 -4.825 22.923 1.00 15.16 649 ARG A C 1
ATOM 4960 O O . ARG A 1 649 ? 6.703 -4.220 23.959 1.00 14.06 649 ARG A O 1
ATOM 4968 N N . VAL A 1 650 ? 7.013 -4.308 21.758 1.00 16.21 650 VAL A N 1
ATOM 4969 C CA . VAL A 1 650 ? 7.367 -2.919 21.593 1.00 18.40 650 VAL A CA 1
ATOM 4970 C C . VAL A 1 650 ? 6.415 -2.285 20.565 1.00 19.62 650 VAL A C 1
ATOM 4971 O O . VAL A 1 650 ? 6.443 -1.107 20.434 1.00 19.94 650 VAL A O 1
ATOM 4975 N N . GLY A 1 651 ? 5.579 -3.061 19.882 1.00 20.41 651 GLY A N 1
ATOM 4976 C CA . GLY A 1 651 ? 4.691 -2.507 18.873 1.00 21.87 651 GLY A CA 1
ATOM 4977 C C . GLY A 1 651 ? 5.489 -2.116 17.629 1.00 22.92 651 GLY A C 1
ATOM 4978 O O . GLY A 1 651 ? 6.617 -2.602 17.434 1.00 23.24 651 GLY A O 1
ATOM 4979 N N . LYS A 1 652 ? 4.934 -1.223 16.825 1.00 22.23 652 LYS A N 1
ATOM 4980 C CA . LYS A 1 652 ? 5.543 -0.782 15.579 1.00 24.02 652 LYS A CA 1
ATOM 4981 C C . LYS A 1 652 ? 6.280 0.495 15.857 1.00 22.74 652 LYS A C 1
ATOM 4982 O O . LYS A 1 652 ? 5.682 1.481 16.062 1.00 23.51 652 LYS A O 1
ATOM 4988 N N . THR A 1 653 ? 7.569 0.443 15.932 1.00 20.76 653 THR A N 1
ATOM 4989 C CA . THR A 1 653 ? 8.333 1.572 16.359 1.00 20.43 653 THR A CA 1
ATOM 4990 C C . THR A 1 653 ? 9.610 1.644 15.513 1.00 19.22 653 THR A C 1
ATOM 4991 O O . THR A 1 653 ? 9.777 0.889 14.633 1.00 19.83 653 THR A O 1
ATOM 4995 N N . THR A 1 654 ? 10.485 2.598 15.728 1.00 18.56 654 THR A N 1
ATOM 4996 C CA . THR A 1 654 ? 11.676 2.696 14.967 1.00 17.30 654 THR A CA 1
ATOM 4997 C C . THR A 1 654 ? 12.734 2.743 15.974 1.00 15.29 654 THR A C 1
ATOM 4998 O O . THR A 1 654 ? 12.460 2.966 17.115 1.00 14.47 654 THR A O 1
ATOM 5002 N N . TYR A 1 655 ? 13.972 2.694 15.541 1.00 15.56 655 TYR A N 1
ATOM 5003 C CA . TYR A 1 655 ? 15.058 2.691 16.485 1.00 16.00 655 TYR A CA 1
ATOM 5004 C C . TYR A 1 655 ? 15.104 3.964 17.248 1.00 15.17 655 TYR A C 1
ATOM 5005 O O . TYR A 1 655 ? 15.514 3.975 18.396 1.00 14.84 655 TYR A O 1
ATOM 5014 N N . GLU A 1 656 ? 14.769 5.063 16.602 1.00 15.17 656 GLU A N 1
ATOM 5015 C CA . GLU A 1 656 ? 14.824 6.354 17.250 1.00 16.15 656 GLU A CA 1
ATOM 5016 C C . GLU A 1 656 ? 13.823 6.488 18.364 1.00 15.82 656 GLU A C 1
ATOM 5017 O O . GLU A 1 656 ? 14.193 6.970 19.427 1.00 13.30 656 GLU A O 1
ATOM 5023 N N . SER A 1 657 ? 12.591 6.058 18.162 1.00 15.02 657 SER A N 1
ATOM 5024 C CA . SER A 1 657 ? 11.645 6.162 19.246 1.00 17.03 657 SER A CA 1
ATOM 5025 C C . SER A 1 657 ? 11.876 5.108 20.289 1.00 15.28 657 SER A C 1
ATOM 5026 O O . SER A 1 657 ? 11.674 5.344 21.457 1.00 13.23 657 SER A O 1
ATOM 5029 N N . TYR A 1 658 ? 12.338 3.940 19.885 1.00 13.52 658 TYR A N 1
ATOM 5030 C CA . TYR A 1 658 ? 12.674 2.930 20.874 1.00 12.49 658 TYR A CA 1
ATOM 5031 C C . TYR A 1 658 ? 13.761 3.447 21.801 1.00 13.58 658 TYR A C 1
ATOM 5032 O O . TYR A 1 658 ? 13.634 3.325 22.986 1.00 11.35 658 TYR A O 1
ATOM 5041 N N . LEU A 1 659 ? 14.848 3.983 21.264 1.00 12.86 659 LEU A N 1
ATOM 5042 C CA . LEU A 1 659 ? 15.993 4.283 22.099 1.00 12.59 659 LEU A CA 1
ATOM 5043 C C . LEU A 1 659 ? 15.732 5.544 22.950 1.00 13.90 659 LEU A C 1
ATOM 5044 O O . LEU A 1 659 ? 16.233 5.691 24.050 1.00 14.53 659 LEU A O 1
ATOM 5049 N N . GLY A 1 660 ? 15.031 6.489 22.386 1.00 14.84 660 GLY A N 1
ATOM 5050 C CA . GLY A 1 660 ? 14.690 7.695 23.104 1.00 15.07 660 GLY A CA 1
ATOM 5051 C C . GLY A 1 660 ? 15.620 8.821 22.718 1.00 14.30 660 GLY A C 1
ATOM 5052 O O . GLY A 1 660 ? 16.795 8.627 22.423 1.00 11.89 660 GLY A O 1
ATOM 5053 N N . ALA A 1 661 ? 15.054 10.025 22.731 1.00 13.64 661 ALA A N 1
ATOM 5054 C CA . ALA A 1 661 ? 15.761 11.233 22.347 1.00 14.70 661 ALA A CA 1
ATOM 5055 C C . ALA A 1 661 ? 16.944 11.508 23.233 1.00 14.14 661 ALA A C 1
ATOM 5056 O O . ALA A 1 661 ? 17.953 11.961 22.750 1.00 13.98 661 ALA A O 1
ATOM 5058 N N . ASP A 1 662 ? 16.855 11.177 24.518 1.00 13.44 662 ASP A N 1
ATOM 5059 C CA . ASP A 1 662 ? 17.984 11.383 25.410 1.00 15.04 662 ASP A CA 1
ATOM 5060 C C . ASP A 1 662 ? 19.201 10.531 25.000 1.00 14.36 662 ASP A C 1
ATOM 5061 O O . ASP A 1 662 ? 20.323 11.012 24.999 1.00 13.71 662 ASP A O 1
ATOM 5066 N N . TYR A 1 663 ? 18.953 9.272 24.654 1.00 13.56 663 TYR A N 1
ATOM 5067 C CA . TYR A 1 663 ? 20.044 8.368 24.237 1.00 13.01 663 TYR A CA 1
ATOM 5068 C C . TYR A 1 663 ? 20.535 8.745 22.862 1.00 13.05 663 TYR A C 1
ATOM 5069 O O . TYR A 1 663 ? 21.736 8.746 22.645 1.00 14.31 663 TYR A O 1
ATOM 5078 N N . ILE A 1 664 ? 19.627 9.062 21.924 1.00 11.96 664 ILE A N 1
ATOM 5079 C CA . ILE A 1 664 ? 20.033 9.487 20.579 1.00 11.91 664 ILE A CA 1
ATOM 5080 C C . ILE A 1 664 ? 20.919 10.709 20.653 1.00 12.51 664 ILE A C 1
ATOM 5081 O O . ILE A 1 664 ? 21.977 10.791 19.966 1.00 13.49 664 ILE A O 1
ATOM 5086 N N . THR A 1 665 ? 20.550 11.650 21.510 1.00 12.83 665 THR A N 1
ATOM 5087 C CA . THR A 1 665 ? 21.380 12.828 21.695 1.00 14.29 665 THR A CA 1
ATOM 5088 C C . THR A 1 665 ? 22.779 12.505 22.140 1.00 13.95 665 THR A C 1
ATOM 5089 O O . THR A 1 665 ? 23.781 13.007 21.593 1.00 15.66 665 THR A O 1
ATOM 5093 N N . ALA A 1 666 ? 22.884 11.657 23.146 1.00 14.80 666 ALA A N 1
ATOM 5094 C CA . ALA A 1 666 ? 24.195 11.226 23.670 1.00 15.69 666 ALA A CA 1
ATOM 5095 C C . ALA A 1 666 ? 25.080 10.561 22.654 1.00 16.66 666 ALA A C 1
ATOM 5096 O O . ALA A 1 666 ? 26.343 10.804 22.623 1.00 14.83 666 ALA A O 1
ATOM 5098 N N . VAL A 1 667 ? 24.466 9.710 21.820 1.00 15.52 667 VAL A N 1
ATOM 5099 C CA . VAL A 1 667 ? 25.271 8.960 20.873 1.00 15.88 667 VAL A CA 1
ATOM 5100 C C . VAL A 1 667 ? 25.717 9.810 19.709 1.00 15.06 667 VAL A C 1
ATOM 5101 O O . VAL A 1 667 ? 26.838 9.751 19.291 1.00 14.92 667 VAL A O 1
ATOM 5105 N N . ALA A 1 668 ? 24.842 10.658 19.233 1.00 16.93 668 ALA A N 1
ATOM 5106 C CA . ALA A 1 668 ? 25.145 11.517 18.111 1.00 19.41 668 ALA A CA 1
ATOM 5107 C C . ALA A 1 668 ? 26.210 12.515 18.540 1.00 20.48 668 ALA A C 1
ATOM 5108 O O . ALA A 1 668 ? 27.061 12.882 17.755 1.00 21.20 668 ALA A O 1
ATOM 5110 N N . ASN A 1 669 ? 26.260 12.802 19.824 1.00 22.05 669 ASN A N 1
ATOM 5111 C CA . ASN A 1 669 ? 27.261 13.711 20.354 1.00 22.77 669 ASN A CA 1
ATOM 5112 C C . ASN A 1 669 ? 28.623 13.139 20.120 1.00 23.11 669 ASN A C 1
ATOM 5113 O O . ASN A 1 669 ? 29.576 13.867 19.931 1.00 22.71 669 ASN A O 1
ATOM 5118 N N . LEU A 1 670 ? 28.731 11.822 20.087 1.00 22.79 670 LEU A N 1
ATOM 5119 C CA . LEU A 1 670 ? 30.023 11.205 19.884 1.00 21.98 670 LEU A CA 1
ATOM 5120 C C . LEU A 1 670 ? 30.377 10.844 18.451 1.00 20.19 670 LEU A C 1
ATOM 5121 O O . LEU A 1 670 ? 31.351 10.155 18.210 1.00 17.85 670 LEU A O 1
ATOM 5126 N N . ARG A 1 671 ? 29.553 11.231 17.497 1.00 21.07 671 ARG A N 1
ATOM 5127 C CA . ARG A 1 671 ? 29.763 10.815 16.131 1.00 22.79 671 ARG A CA 1
ATOM 5128 C C . ARG A 1 671 ? 31.134 11.143 15.576 1.00 22.43 671 ARG A C 1
ATOM 5129 O O . ARG A 1 671 ? 31.660 10.389 14.780 1.00 19.89 671 ARG A O 1
ATOM 5137 N N . LYS A 1 672 ? 31.709 12.274 15.962 1.00 22.45 672 LYS A N 1
ATOM 5138 C CA . LYS A 1 672 ? 33.056 12.617 15.526 1.00 23.96 672 LYS A CA 1
ATOM 5139 C C . LYS A 1 672 ? 34.130 11.621 15.967 1.00 22.98 672 LYS A C 1
ATOM 5140 O O . LYS A 1 672 ? 35.162 11.435 15.290 1.00 22.18 672 LYS A O 1
ATOM 5146 N N . CYS A 1 673 ? 33.923 10.981 17.113 1.00 20.45 673 CYS A N 1
ATOM 5147 C CA . CYS A 1 673 ? 34.877 10.007 17.576 1.00 19.37 673 CYS A CA 1
ATOM 5148 C C . CYS A 1 673 ? 34.626 8.575 17.056 1.00 17.98 673 CYS A C 1
ATOM 5149 O O . CYS A 1 673 ? 35.391 7.694 17.325 1.00 16.32 673 CYS A O 1
ATOM 5152 N N . SER A 1 674 ? 33.605 8.347 16.255 1.00 17.32 674 SER A N 1
ATOM 5153 C CA . SER A 1 674 ? 33.229 6.966 15.954 1.00 17.46 674 SER A CA 1
ATOM 5154 C C . SER A 1 674 ? 34.292 6.278 15.140 1.00 17.84 674 SER A C 1
ATOM 5155 O O . SER A 1 674 ? 34.801 6.832 14.196 1.00 18.16 674 SER A O 1
ATOM 5158 N N . THR A 1 675 ? 34.579 5.035 15.441 1.00 19.12 675 THR A N 1
ATOM 5159 C CA . THR A 1 675 ? 35.479 4.251 14.603 1.00 18.04 675 THR A CA 1
ATOM 5160 C C . THR A 1 675 ? 34.760 3.056 13.971 1.00 17.72 675 THR A C 1
ATOM 5161 O O . THR A 1 675 ? 35.391 2.247 13.382 1.00 16.19 675 THR A O 1
ATOM 5165 N N . SER A 1 676 ? 33.436 2.984 14.063 1.00 16.99 676 SER A N 1
ATOM 5166 C CA . SER A 1 676 ? 32.725 1.874 13.482 1.00 16.33 676 SER A CA 1
ATOM 5167 C C . SER A 1 676 ? 32.703 1.946 11.935 1.00 16.71 676 SER A C 1
ATOM 5168 O O . SER A 1 676 ? 32.128 2.862 11.332 1.00 14.15 676 SER A O 1
ATOM 5171 N N . LYS A 1 677 ? 33.213 0.891 11.332 1.00 16.95 677 LYS A N 1
ATOM 5172 C CA . LYS A 1 677 ? 33.236 0.754 9.875 1.00 18.35 677 LYS A CA 1
ATOM 5173 C C . LYS A 1 677 ? 31.842 0.483 9.319 1.00 16.89 677 LYS A C 1
ATOM 5174 O O . LYS A 1 677 ? 31.503 0.908 8.229 1.00 15.30 677 LYS A O 1
ATOM 5180 N N . LEU A 1 678 ? 31.026 -0.204 10.077 1.00 16.02 678 LEU A N 1
ATOM 5181 C CA . LEU A 1 678 ? 29.652 -0.433 9.674 1.00 15.71 678 LEU A CA 1
ATOM 5182 C C . LEU A 1 678 ? 28.878 0.849 9.677 1.00 15.10 678 LEU A C 1
ATOM 5183 O O . LEU A 1 678 ? 28.182 1.138 8.747 1.00 13.78 678 LEU A O 1
ATOM 5188 N N . LEU A 1 679 ? 29.094 1.673 10.711 1.00 15.09 679 LEU A N 1
ATOM 5189 C CA . LEU A 1 679 ? 28.340 2.912 10.810 1.00 14.25 679 LEU A CA 1
ATOM 5190 C C . LEU A 1 679 ? 28.672 3.807 9.579 1.00 14.49 679 LEU A C 1
ATOM 5191 O O . LEU A 1 679 ? 27.753 4.401 8.942 1.00 11.52 679 LEU A O 1
ATOM 5196 N N . GLU A 1 680 ? 29.955 3.807 9.246 1.00 14.57 680 GLU A N 1
ATOM 5197 C CA . GLU A 1 680 ? 30.469 4.545 8.117 1.00 16.94 680 GLU A CA 1
ATOM 5198 C C . GLU A 1 680 ? 29.834 4.058 6.843 1.00 16.17 680 GLU A C 1
ATOM 5199 O O . GLU A 1 680 ? 29.319 4.881 6.053 1.00 15.87 680 GLU A O 1
ATOM 5205 N N . ALA A 1 681 ? 29.746 2.743 6.644 1.00 15.17 681 ALA A N 1
ATOM 5206 C CA . ALA A 1 681 ? 29.015 2.268 5.461 1.00 15.49 681 ALA A CA 1
ATOM 5207 C C . ALA A 1 681 ? 27.526 2.591 5.456 1.00 15.77 681 ALA A C 1
ATOM 5208 O O . ALA A 1 681 ? 26.961 2.975 4.388 1.00 15.23 681 ALA A O 1
ATOM 5210 N N . CYS A 1 682 ? 26.866 2.472 6.617 1.00 15.97 682 CYS A N 1
ATOM 5211 C CA . CYS A 1 682 ? 25.439 2.718 6.629 1.00 16.09 682 CYS A CA 1
ATOM 5212 C C . CYS A 1 682 ? 25.032 4.173 6.621 1.00 16.79 682 CYS A C 1
ATOM 5213 O O . CYS A 1 682 ? 23.867 4.451 6.352 1.00 20.05 682 CYS A O 1
ATOM 5216 N N . THR A 1 683 ? 25.961 5.109 6.767 1.00 16.34 683 THR A N 1
ATOM 5217 C CA . THR A 1 683 ? 25.564 6.491 6.643 1.00 16.54 683 THR A CA 1
ATOM 5218 C C . THR A 1 683 ? 26.167 7.157 5.398 1.00 16.85 683 THR A C 1
ATOM 5219 O O . THR A 1 683 ? 26.144 8.366 5.290 1.00 16.22 683 THR A O 1
ATOM 5223 N N . PHE A 1 684 ? 26.693 6.369 4.473 1.00 18.27 684 PHE A N 1
ATOM 5224 C CA . PHE A 1 684 ? 27.348 6.904 3.295 1.00 18.81 684 PHE A CA 1
ATOM 5225 C C . PHE A 1 684 ? 26.363 7.603 2.409 1.00 20.05 684 PHE A C 1
ATOM 5226 O O . PHE A 1 684 ? 26.598 8.713 1.975 1.00 19.07 684 PHE A O 1
ATOM 5234 N N . HIS A 1 685 ? 25.264 6.940 2.095 1.00 21.84 685 HIS A N 1
ATOM 5235 C CA . HIS A 1 685 ? 24.253 7.514 1.198 1.00 23.89 685 HIS A CA 1
ATOM 5236 C C . HIS A 1 685 ? 23.465 8.708 1.743 1.00 26.56 685 HIS A C 1
ATOM 5237 O O . HIS A 1 685 ? 23.057 8.708 2.904 1.00 24.21 685 HIS A O 1
ATOM 5244 N N . SER A 1 686 ? 23.184 9.640 0.844 1.00 28.42 686 SER A N 1
ATOM 5245 C CA . SER A 1 686 ? 22.318 10.753 1.114 1.00 31.19 686 SER A CA 1
ATOM 5246 C C . SER A 1 686 ? 20.873 10.259 1.104 1.00 33.14 686 SER A C 1
ATOM 5247 O O . SER A 1 686 ? 20.589 9.164 0.631 1.00 33.36 686 SER A O 1
ATOM 5250 N N . ALA A 1 687 ? 19.974 11.034 1.678 1.00 35.34 687 ALA A N 1
ATOM 5251 C CA . ALA A 1 687 ? 18.533 10.803 1.592 1.00 36.64 687 ALA A CA 1
ATOM 5252 C C . ALA A 1 687 ? 18.061 9.396 1.567 1.00 37.58 687 ALA A C 1
ATOM 5253 O O . ALA A 1 687 ? 17.157 9.149 0.775 1.00 39.97 687 ALA A O 1
#